Protein AF-A0A9E2TSG0-F1 (afdb_monomer_lite)

Secondary structure (DSSP, 8-state):
-HHHHHHHHHHHHHHHHHHHHGGGS-EEEB-HHHHHHHS-HHHHHHHHHHHGGGBTPEESSHHHHHHHHHHHHHHHHHHHHHTT-GGG---S-HHHHHHHHHEESHHHH-HHHHHIIIIIHHHHHHHHHHTTHHHHT-SSS---TTGGG-TTTTT-HHHHHHHHHHHHHHHHHHH-GGGGHHHHHTTHHHHTTTSTTPPP-HHHHHHHHHHHHHHHHHHHHHHHTTT-HHHHHHHHHHHHIIIIIIIIHHHHHHHTT-----TT--TTTS-STTSHHHHHHHHHSHHHHHHHHHHHHHIIIIIHHHHHHHH-TTHHHHHT-HHHHHHHHTSGGGGGGS---HHHHHHHHHHHHHHHHHHHHHHHHHHHHHHH--SEETTEETIIIIIHHHHHHT-

pLDDT: mean 91.28, std 7.6, range [47.16, 97.75]

Radius of gyration: 23.94 Å; chains: 1; bounding box: 66×45×65 Å

Sequence (395 aa):
MRIIRLSGLIIFLFSLSIFLGMFFMSQYTLTEEIFRERVKPEHQEVLKPELSKIYDQTFQLSIPFVNHINDAIERYNKEQVAQQKWNERIFDDYASILIRASANGPIISNPALFFMLTFVLVTIGSLMFILPSAKLYGPPGIKNNGVFHNALNNRGWIGILIGALLIIFYILLYFYPAYITNWIVMMDPVKQLFVPSAEASQWFLYGFIYCFAVLIMGIRKIIKYRHSRYKILQTISVTFFQLAIAFILPEILIALNQPYFDFKNIWPLDYDFFYDSQLNTLLSSGSIGIFMLIWGILLIVVGVPVMTYFFGKRWYCSWVCGCGALAETAGDPFRQLSDKSLKAWKIERWMVHGVLVFAVIMTGGVLYTYFTGSYSLFGLDTYNMLQRPYGFFIG

Foldseek 3Di:
DVVLQVQLVVLLVQLVCLLVCLQQFKKFAFAPVLLVVQPDPLCCVQLVVQVVVRHRPIGRGLVVVLCSNVVSLVVSQVVCVVVVNNVSRDPDPVLQSRRLVRIDGPCLVCLQVSLCSRQVSNLSSLCSNQVVCLVVVPDADQDLPCLCVDLCQVVHPVVVVVVVVVVVLVCCLPPNVSRVSSLQQSCQVVLCVLPVPDGGHSVLSVLVVLLSLLVSLLSNQCSNNVVDPVLNLLSVQQSCLSPPQVHVVQSNCVSVVAHRARLLDAPPLPVCCLALVNLVRLVVRPPVSVVRNVSRVCCHPPVQVVCCVPPNDCCCLRGRDSVSSCCSGVVPSNVVVDDPDPVVVVCVVVVVVVVVVLSVVLSVLNVCCNVVVDLADPNDRSVPPRVVVCVVVSD

Structure (mmCIF, N/CA/C/O backbone):
data_AF-A0A9E2TSG0-F1
#
_entry.id   AF-A0A9E2TSG0-F1
#
loop_
_atom_site.group_PDB
_atom_site.id
_atom_site.type_symbol
_atom_site.label_atom_id
_atom_site.label_alt_id
_atom_site.label_comp_id
_atom_site.label_asym_id
_atom_site.label_entity_id
_atom_site.label_seq_id
_atom_site.pdbx_PDB_ins_code
_atom_site.Cartn_x
_atom_site.Cartn_y
_atom_site.Cartn_z
_atom_site.occupancy
_atom_site.B_iso_or_equiv
_atom_site.auth_seq_id
_atom_site.auth_comp_id
_atom_site.auth_asym_id
_atom_site.auth_atom_id
_atom_site.pdbx_PDB_model_num
ATOM 1 N N . MET A 1 1 ? 32.819 8.535 -8.254 1.00 86.75 1 MET A N 1
ATOM 2 C CA . MET A 1 1 ? 31.675 7.704 -8.719 1.00 86.75 1 MET A CA 1
ATOM 3 C C . MET A 1 1 ? 31.441 6.455 -7.873 1.00 86.75 1 MET A C 1
ATOM 5 O O . MET A 1 1 ? 30.327 6.288 -7.401 1.00 86.75 1 MET A O 1
ATOM 9 N N . ARG A 1 2 ? 32.438 5.577 -7.661 1.00 88.00 2 ARG A N 1
ATOM 10 C CA . ARG A 1 2 ? 32.257 4.371 -6.821 1.00 88.00 2 ARG A CA 1
ATOM 11 C C . ARG A 1 2 ? 32.026 4.698 -5.339 1.00 88.00 2 ARG A C 1
ATOM 13 O O . ARG A 1 2 ? 31.106 4.143 -4.760 1.00 88.00 2 ARG A O 1
ATOM 20 N N . ILE A 1 3 ? 32.778 5.657 -4.789 1.00 92.06 3 ILE A N 1
ATOM 21 C CA . ILE A 1 3 ? 32.609 6.141 -3.405 1.00 92.06 3 ILE A CA 1
ATOM 22 C C . ILE A 1 3 ? 31.180 6.649 -3.177 1.00 92.06 3 ILE A C 1
ATOM 24 O O . ILE A 1 3 ? 30.507 6.154 -2.290 1.00 92.06 3 ILE A O 1
ATOM 28 N N . ILE A 1 4 ? 30.670 7.521 -4.058 1.00 93.00 4 ILE A N 1
ATOM 29 C CA . ILE A 1 4 ? 29.289 8.042 -3.988 1.00 93.00 4 ILE A CA 1
ATOM 30 C C . ILE A 1 4 ? 28.255 6.906 -3.924 1.00 93.00 4 ILE A C 1
ATOM 32 O O . ILE A 1 4 ? 27.325 6.974 -3.127 1.00 93.00 4 ILE A O 1
ATOM 36 N N . ARG A 1 5 ? 28.431 5.836 -4.716 1.00 93.62 5 ARG A N 1
ATOM 37 C CA . ARG A 1 5 ? 27.525 4.677 -4.665 1.00 93.62 5 ARG A CA 1
ATOM 38 C C . ARG A 1 5 ? 27.609 3.929 -3.342 1.00 93.62 5 ARG A C 1
ATOM 40 O O . ARG A 1 5 ? 26.573 3.538 -2.824 1.00 93.62 5 ARG A O 1
ATOM 47 N N . LEU A 1 6 ? 28.813 3.713 -2.816 1.00 93.94 6 LEU A N 1
ATOM 48 C CA . LEU A 1 6 ? 29.000 3.038 -1.530 1.00 93.94 6 LEU A CA 1
ATOM 49 C C . LEU A 1 6 ? 28.411 3.866 -0.382 1.00 93.94 6 LEU A C 1
ATOM 51 O O . LEU A 1 6 ? 27.649 3.327 0.409 1.00 93.94 6 LEU A O 1
ATOM 55 N N . SER A 1 7 ? 28.665 5.177 -0.349 1.00 96.06 7 SER A N 1
ATOM 56 C CA . SER A 1 7 ? 28.047 6.094 0.615 1.00 96.06 7 SER A CA 1
ATOM 57 C C . SER A 1 7 ? 26.520 6.082 0.509 1.00 96.06 7 SER A C 1
ATOM 59 O O . SER A 1 7 ? 25.839 5.980 1.522 1.00 96.06 7 SER A O 1
ATOM 61 N N . GLY A 1 8 ? 25.975 6.106 -0.713 1.00 96.44 8 GLY A N 1
ATOM 62 C CA . GLY A 1 8 ? 24.532 6.001 -0.941 1.00 96.44 8 GLY A CA 1
ATOM 63 C C . GLY A 1 8 ? 23.934 4.690 -0.426 1.00 96.44 8 GLY A C 1
ATOM 64 O O . GLY A 1 8 ? 22.871 4.701 0.188 1.00 96.44 8 GLY A O 1
ATOM 65 N N . LEU A 1 9 ? 24.640 3.567 -0.607 1.00 95.12 9 LEU A N 1
ATOM 66 C CA . LEU A 1 9 ? 24.224 2.271 -0.068 1.00 95.12 9 LEU A CA 1
ATOM 67 C C . LEU A 1 9 ? 24.232 2.257 1.468 1.00 95.12 9 LEU A C 1
ATOM 69 O O . LEU A 1 9 ? 23.303 1.724 2.062 1.00 95.12 9 LEU A O 1
ATOM 73 N N . ILE A 1 10 ? 25.241 2.857 2.106 1.00 97.19 10 ILE A N 1
ATOM 74 C CA . ILE A 1 10 ? 25.305 2.966 3.573 1.00 97.19 10 ILE A CA 1
ATOM 75 C C . ILE A 1 10 ? 24.117 3.778 4.100 1.00 97.19 10 ILE A C 1
ATOM 77 O O . ILE A 1 10 ? 23.444 3.330 5.022 1.00 97.19 10 ILE A O 1
ATOM 81 N N . ILE A 1 11 ? 23.811 4.923 3.476 1.00 97.56 11 ILE A N 1
ATOM 82 C CA . ILE A 1 11 ? 22.651 5.754 3.843 1.00 97.56 11 ILE A CA 1
ATOM 83 C C . ILE A 1 11 ? 21.346 4.968 3.670 1.00 97.56 11 ILE A C 1
ATOM 85 O O . ILE A 1 11 ? 20.510 4.957 4.567 1.00 97.56 11 ILE A O 1
ATOM 89 N N . PHE A 1 12 ? 21.188 4.258 2.548 1.00 96.69 12 PHE A N 1
ATOM 90 C CA . PHE A 1 12 ? 20.020 3.411 2.304 1.00 96.69 12 PHE A CA 1
ATOM 91 C C . PHE A 1 12 ? 19.841 2.344 3.397 1.00 96.69 12 PHE A C 1
ATOM 93 O O . PHE A 1 12 ? 18.746 2.186 3.932 1.00 96.69 12 PHE A O 1
ATOM 100 N N . LEU A 1 13 ? 20.912 1.621 3.746 1.00 96.31 13 LEU A N 1
ATOM 101 C CA . LEU A 1 13 ? 20.876 0.565 4.764 1.00 96.31 13 LEU A CA 1
ATOM 102 C C . LEU A 1 13 ? 20.639 1.115 6.174 1.00 96.31 13 LEU A C 1
ATOM 104 O O . LEU A 1 13 ? 19.966 0.466 6.974 1.00 96.31 13 LEU A O 1
ATOM 108 N N . PHE A 1 14 ? 21.157 2.307 6.472 1.00 97.38 14 PHE A N 1
ATOM 109 C CA . PHE A 1 14 ? 20.887 3.004 7.724 1.00 97.38 14 PHE A CA 1
ATOM 110 C C . PHE A 1 14 ? 19.397 3.334 7.857 1.00 97.38 14 PHE A C 1
ATOM 112 O O . PHE A 1 14 ? 18.766 2.949 8.838 1.00 97.38 14 PHE A O 1
ATOM 119 N N . SER A 1 15 ? 18.801 3.955 6.840 1.00 97.12 15 SER A N 1
ATOM 120 C CA . SER A 1 15 ? 17.377 4.290 6.862 1.00 97.12 15 SER A CA 1
ATOM 121 C C . SER A 1 15 ? 16.464 3.063 6.850 1.00 97.12 15 SER A C 1
ATOM 123 O O . SER A 1 15 ? 15.436 3.069 7.521 1.00 97.12 15 SER A O 1
ATOM 125 N N . LEU A 1 16 ? 16.844 1.987 6.148 1.00 95.62 16 LEU A N 1
ATOM 126 C CA . LEU A 1 16 ? 16.124 0.712 6.212 1.00 95.62 16 LEU A CA 1
ATOM 127 C C . LEU A 1 16 ? 16.186 0.106 7.622 1.00 95.62 16 LEU A C 1
ATOM 129 O O . LEU A 1 16 ? 15.180 -0.398 8.113 1.00 95.62 16 LEU A O 1
ATOM 133 N N . SER A 1 17 ? 17.341 0.189 8.289 1.00 96.62 17 SER A N 1
ATOM 134 C CA . SER A 1 17 ? 17.489 -0.252 9.681 1.00 96.62 17 SER A CA 1
ATOM 135 C C . SER A 1 17 ? 16.615 0.564 10.634 1.00 96.62 17 SER A C 1
ATOM 137 O O . SER A 1 17 ? 15.994 -0.020 11.515 1.00 96.62 17 SER A O 1
ATOM 139 N N . ILE A 1 18 ? 16.508 1.886 10.436 1.00 96.62 18 ILE A N 1
ATOM 140 C CA . ILE A 1 18 ? 15.568 2.724 11.198 1.00 96.62 18 ILE A CA 1
ATOM 141 C C . ILE A 1 18 ? 14.140 2.253 10.947 1.00 96.62 18 ILE A C 1
ATOM 143 O O . ILE A 1 18 ? 13.442 1.955 11.908 1.00 96.62 18 ILE A O 1
ATOM 147 N N . PHE A 1 19 ? 13.728 2.129 9.681 1.00 95.94 19 PHE A N 1
ATOM 148 C CA . PHE A 1 19 ? 12.378 1.700 9.316 1.00 95.94 19 PHE A CA 1
ATOM 149 C C . PHE A 1 19 ? 12.003 0.371 9.985 1.00 95.94 19 PHE A C 1
ATOM 151 O O . PHE A 1 19 ? 10.973 0.287 10.643 1.00 95.94 19 PHE A O 1
ATOM 158 N N . LEU A 1 20 ? 12.861 -0.650 9.906 1.00 95.06 20 LEU A N 1
ATOM 159 C CA . LEU A 1 20 ? 12.616 -1.936 10.570 1.00 95.06 20 LEU A CA 1
ATOM 160 C C . LEU A 1 20 ? 12.669 -1.828 12.103 1.00 95.06 20 LEU A C 1
ATOM 162 O O . LEU A 1 20 ? 11.886 -2.475 12.796 1.00 95.06 20 LEU A O 1
ATOM 166 N N . GLY A 1 21 ? 13.554 -0.984 12.637 1.00 95.12 21 GLY A N 1
ATOM 167 C CA . GLY A 1 21 ? 13.700 -0.734 14.070 1.00 95.12 21 GLY A CA 1
ATOM 168 C C . GLY A 1 21 ? 12.505 -0.020 14.704 1.00 95.12 21 GLY A C 1
ATOM 169 O O . GLY A 1 21 ? 12.273 -0.197 15.898 1.00 95.12 21 GLY A O 1
ATOM 170 N N . MET A 1 22 ? 11.702 0.717 13.924 1.00 94.81 22 MET A N 1
ATOM 171 C CA . MET A 1 22 ? 10.504 1.415 14.417 1.00 94.81 22 MET A CA 1
ATOM 172 C C . MET A 1 22 ? 9.495 0.484 15.086 1.00 94.81 22 MET A C 1
ATOM 174 O O . MET A 1 22 ? 8.721 0.936 15.925 1.00 94.81 22 MET A O 1
ATOM 178 N N . PHE A 1 23 ? 9.524 -0.813 14.780 1.00 90.56 23 PHE A N 1
ATOM 179 C CA . PHE A 1 23 ? 8.708 -1.812 15.464 1.00 90.56 23 PHE A CA 1
ATOM 180 C C . PHE A 1 23 ? 8.911 -1.815 16.996 1.00 90.56 23 PHE A C 1
ATOM 182 O O . PHE A 1 23 ? 7.977 -2.095 17.740 1.00 90.56 23 PHE A O 1
ATOM 189 N N . PHE A 1 24 ? 10.105 -1.441 17.468 1.00 93.81 24 PHE A N 1
ATOM 190 C CA . PHE A 1 24 ? 10.528 -1.530 18.873 1.00 93.81 24 PHE A CA 1
ATOM 191 C C . PHE A 1 24 ? 10.630 -0.169 19.585 1.00 93.81 24 PHE A C 1
ATOM 193 O O . PHE A 1 24 ? 11.145 -0.095 20.696 1.00 93.81 24 PHE A O 1
ATOM 200 N N . MET A 1 25 ? 10.219 0.926 18.939 1.00 94.62 25 MET A N 1
ATOM 201 C CA . MET A 1 25 ? 10.524 2.293 19.394 1.00 94.62 25 MET A CA 1
ATOM 202 C C . MET A 1 25 ? 9.380 2.998 20.134 1.00 94.62 25 MET A C 1
ATOM 204 O O . MET A 1 25 ? 9.552 4.153 20.511 1.00 94.62 25 MET A O 1
ATOM 208 N N . SER A 1 26 ? 8.239 2.340 20.347 1.00 95.44 26 SER A N 1
ATOM 209 C CA . SER A 1 26 ? 7.095 2.916 21.068 1.00 95.44 26 SER A CA 1
ATOM 210 C C . SER A 1 26 ? 6.659 2.004 22.207 1.00 95.44 26 SER A C 1
ATOM 212 O O . SER A 1 26 ? 6.807 0.786 22.131 1.00 95.44 26 SER A O 1
ATOM 214 N N . GLN A 1 27 ? 6.093 2.615 23.238 1.00 96.75 27 GLN A N 1
ATOM 215 C CA . GLN A 1 27 ? 5.430 1.975 24.363 1.00 96.75 27 GLN A CA 1
ATOM 216 C C . GLN A 1 27 ? 3.923 2.208 24.264 1.00 96.75 27 GLN A C 1
ATOM 218 O O . GLN A 1 27 ? 3.487 3.181 23.654 1.00 96.75 27 GLN A O 1
ATOM 223 N N . TYR A 1 28 ? 3.130 1.328 24.864 1.00 97.25 28 TYR A N 1
ATOM 224 C CA . TYR A 1 28 ? 1.675 1.371 24.754 1.00 97.25 28 TYR A CA 1
ATOM 225 C C . TYR A 1 28 ? 1.039 1.275 26.133 1.00 97.25 28 TYR A C 1
ATOM 227 O O . TYR A 1 28 ? 1.308 0.319 26.861 1.00 97.25 28 TYR A O 1
ATOM 235 N N . THR A 1 29 ? 0.194 2.248 26.468 1.00 97.56 29 THR A N 1
ATOM 236 C CA . THR A 1 29 ? -0.513 2.303 27.753 1.00 97.56 29 THR A CA 1
ATOM 237 C C . THR A 1 29 ? -1.975 2.651 27.501 1.00 97.56 29 THR A C 1
ATOM 239 O O . THR A 1 29 ? -2.288 3.719 26.973 1.00 97.56 29 THR A O 1
ATOM 242 N N . LEU A 1 30 ? -2.877 1.733 27.850 1.00 97.62 30 LEU A N 1
ATOM 243 C CA . LEU A 1 30 ? -4.319 1.956 27.752 1.00 97.62 30 LEU A CA 1
ATOM 244 C C . LEU A 1 30 ? -4.814 2.590 29.048 1.00 97.62 30 LEU A C 1
ATOM 246 O O . LEU A 1 30 ? -4.644 2.003 30.109 1.00 97.62 30 LEU A O 1
ATOM 250 N N . THR A 1 31 ? -5.434 3.763 28.966 1.00 97.31 31 THR A N 1
ATOM 251 C CA . THR A 1 31 ? -6.080 4.411 30.115 1.00 97.31 31 THR A CA 1
ATOM 252 C C . THR A 1 31 ? -7.595 4.244 30.028 1.00 97.31 31 THR A C 1
ATOM 254 O O . THR A 1 31 ? -8.150 4.020 28.945 1.00 97.31 31 THR A O 1
ATOM 257 N N . GLU A 1 32 ? -8.293 4.385 31.158 1.00 96.62 32 GLU A N 1
ATOM 258 C CA . GLU A 1 32 ? -9.761 4.354 31.158 1.00 96.62 32 GLU A CA 1
ATOM 259 C C . GLU A 1 32 ? -10.358 5.480 30.293 1.00 96.62 32 GLU A C 1
ATOM 261 O O . GLU A 1 32 ? -11.389 5.281 29.651 1.00 96.62 32 GLU A O 1
ATOM 266 N N . GLU A 1 33 ? -9.700 6.639 30.234 1.00 96.69 33 GLU A N 1
ATOM 267 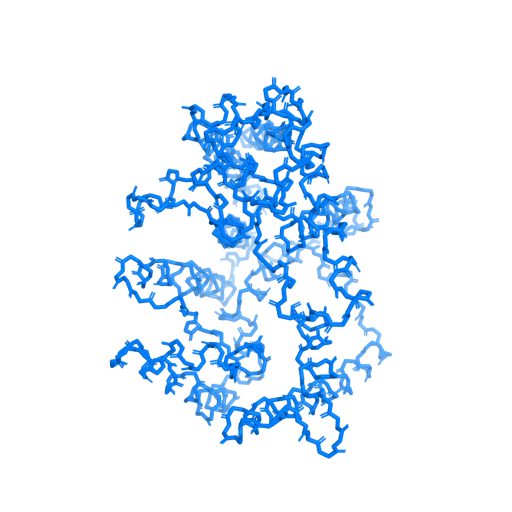C CA . GLU A 1 33 ? -10.112 7.770 29.398 1.00 96.69 33 GLU A CA 1
ATOM 268 C C . GLU A 1 33 ? -10.050 7.424 27.906 1.00 96.69 33 GLU A C 1
ATOM 270 O O . GLU A 1 33 ? -11.056 7.566 27.211 1.00 96.69 33 GLU A O 1
ATOM 275 N N . ILE A 1 34 ? -8.919 6.876 27.435 1.00 96.50 34 ILE A N 1
ATOM 276 C CA . ILE A 1 34 ? -8.757 6.445 26.037 1.00 96.50 34 ILE A CA 1
ATOM 277 C C . ILE A 1 34 ? -9.819 5.403 25.680 1.00 96.50 34 ILE A C 1
ATOM 279 O O . ILE A 1 34 ? -10.451 5.493 24.628 1.00 96.50 34 ILE A O 1
ATOM 283 N N . PHE A 1 35 ? -10.049 4.425 26.559 1.00 97.06 35 PHE A N 1
ATOM 284 C CA . PHE A 1 35 ? -11.075 3.410 26.333 1.00 97.06 35 PHE A CA 1
ATOM 285 C C . PHE A 1 35 ? -12.472 4.031 26.192 1.00 97.06 35 PHE A C 1
ATOM 287 O O . PHE A 1 35 ? -13.191 3.710 25.246 1.00 97.06 35 PHE A O 1
ATOM 294 N N . ARG A 1 36 ? -12.853 4.943 27.094 1.00 95.88 36 ARG A N 1
ATOM 295 C CA . ARG A 1 36 ? -14.171 5.597 27.070 1.00 95.88 36 ARG A CA 1
ATOM 296 C C . ARG A 1 36 ? -14.364 6.525 25.871 1.00 95.88 36 ARG A C 1
ATOM 298 O O . ARG A 1 36 ? -15.484 6.637 25.386 1.00 95.88 36 ARG A O 1
ATOM 305 N N . GLU A 1 37 ? -13.310 7.194 25.411 1.00 96.06 37 GLU A N 1
ATOM 306 C CA . GLU A 1 37 ? -13.374 8.093 24.254 1.00 96.06 37 GLU A CA 1
ATOM 307 C C . GLU A 1 37 ? -13.466 7.310 22.934 1.00 96.06 37 GLU A C 1
ATOM 309 O O . GLU A 1 37 ? -14.174 7.712 22.011 1.00 96.06 37 GLU A O 1
ATOM 314 N N . ARG A 1 38 ? -12.739 6.190 22.829 1.00 95.62 38 ARG A N 1
ATOM 315 C CA . ARG A 1 38 ? -12.511 5.501 21.549 1.00 95.62 38 ARG A CA 1
ATOM 316 C C . ARG A 1 38 ? -13.379 4.270 21.317 1.00 95.62 38 ARG A C 1
ATOM 318 O O . ARG A 1 38 ? -13.560 3.874 20.166 1.00 95.62 38 ARG A O 1
ATOM 325 N N . VAL A 1 39 ? -13.915 3.656 22.369 1.00 96.12 39 VAL A N 1
ATOM 326 C CA . VAL A 1 39 ? -14.823 2.505 22.255 1.00 96.12 39 VAL A CA 1
ATOM 327 C C . VAL A 1 39 ? -16.267 2.989 22.254 1.00 96.12 39 VAL A C 1
ATOM 329 O O . VAL A 1 39 ? -16.633 3.865 23.034 1.00 96.12 39 VAL A O 1
ATOM 332 N N . LYS A 1 40 ? -17.110 2.418 21.385 1.00 95.06 40 LYS A N 1
ATOM 333 C CA . LYS A 1 40 ? -18.525 2.808 21.300 1.00 95.06 40 LYS A CA 1
ATOM 334 C C . LYS A 1 40 ? -19.251 2.483 22.609 1.00 95.06 40 LYS A C 1
ATOM 336 O O . LYS A 1 40 ? -18.962 1.427 23.177 1.00 95.06 40 LYS A O 1
ATOM 341 N N . PRO A 1 41 ? -20.203 3.317 23.065 1.00 93.44 41 PRO A N 1
ATOM 342 C CA . PRO A 1 41 ? -20.910 3.103 24.327 1.00 93.44 41 PRO A CA 1
ATOM 343 C C . PRO A 1 41 ? -21.497 1.693 24.475 1.00 93.44 41 PRO A C 1
ATOM 345 O O . PRO A 1 41 ? -21.319 1.078 25.523 1.00 93.44 41 PRO A O 1
ATOM 348 N N . GLU A 1 42 ? -22.095 1.137 23.415 1.00 91.06 42 GLU A N 1
ATOM 349 C CA . GLU A 1 42 ? -22.663 -0.217 23.428 1.00 91.06 42 GLU A CA 1
ATOM 350 C C . GLU A 1 42 ? -21.629 -1.333 23.667 1.00 91.06 42 GLU A C 1
ATOM 352 O O . GLU A 1 42 ? -21.965 -2.391 24.192 1.00 91.06 42 GLU A O 1
ATOM 357 N N . HIS A 1 43 ? -20.361 -1.104 23.319 1.00 94.19 43 HIS A N 1
ATOM 358 C CA . HIS A 1 43 ? -19.282 -2.079 23.485 1.00 94.19 43 HIS A CA 1
ATOM 359 C C . HIS A 1 43 ? -18.460 -1.842 24.760 1.00 94.19 43 HIS A C 1
ATOM 361 O O . HIS A 1 43 ? -17.696 -2.716 25.178 1.00 94.19 43 HIS A O 1
ATOM 367 N N . GLN A 1 44 ? -18.614 -0.681 25.407 1.00 93.88 44 GLN A N 1
ATOM 368 C CA . GLN A 1 44 ? -17.872 -0.358 26.623 1.00 93.88 44 GLN A CA 1
ATOM 369 C C . GLN A 1 44 ? -18.235 -1.301 27.771 1.00 93.88 44 GLN A C 1
ATOM 371 O O . GLN A 1 44 ? -17.337 -1.804 28.442 1.00 93.88 44 GLN A O 1
ATOM 376 N N . GLU A 1 45 ? -19.523 -1.578 27.984 1.00 91.31 45 GLU A N 1
ATOM 377 C CA . GLU A 1 45 ? -19.975 -2.436 29.088 1.00 91.31 45 GLU A CA 1
ATOM 378 C C . GLU A 1 45 ? -19.442 -3.868 28.970 1.00 91.31 45 GLU A C 1
ATOM 380 O O . GLU A 1 45 ? -19.024 -4.457 29.967 1.00 91.31 45 GLU A O 1
ATOM 385 N N . VAL A 1 46 ? -19.391 -4.401 27.747 1.00 92.62 46 VAL A N 1
ATOM 386 C CA . VAL A 1 46 ? -18.977 -5.787 27.487 1.00 92.62 46 VAL A CA 1
ATOM 387 C C . VAL A 1 46 ? -17.459 -5.962 27.448 1.00 92.62 46 VAL A C 1
ATOM 389 O O . VAL A 1 46 ? -16.954 -6.991 27.890 1.00 92.62 46 VAL A O 1
ATOM 392 N N . LEU A 1 47 ? -16.705 -4.964 26.972 1.00 94.81 47 LEU A N 1
ATOM 393 C CA . LEU A 1 47 ? -15.242 -5.052 26.879 1.00 94.81 47 LEU A CA 1
ATOM 394 C C . LEU A 1 47 ? -14.524 -4.600 28.157 1.00 94.81 47 LEU A C 1
ATOM 396 O O . LEU A 1 47 ? -13.410 -5.060 28.427 1.00 94.81 47 LEU A O 1
ATOM 400 N N . LYS A 1 48 ? -15.141 -3.725 28.965 1.00 94.69 48 LYS A N 1
ATOM 401 C CA . LYS A 1 48 ? -14.522 -3.167 30.177 1.00 94.69 48 LYS A CA 1
ATOM 402 C C . LYS A 1 48 ? -14.006 -4.232 31.155 1.00 94.69 48 LYS A C 1
ATOM 404 O O . LYS A 1 48 ? -12.874 -4.055 31.593 1.00 94.69 48 LYS A O 1
ATOM 409 N N . PRO A 1 49 ? -14.731 -5.324 31.484 1.00 93.88 49 PRO A N 1
ATOM 410 C CA . PRO A 1 49 ? -14.254 -6.322 32.448 1.00 93.88 49 PRO A CA 1
ATOM 411 C C . PRO A 1 49 ? -12.922 -6.974 32.062 1.00 93.88 49 PRO A C 1
ATOM 413 O O . PRO A 1 49 ? -12.149 -7.378 32.930 1.00 93.88 49 PRO A O 1
ATOM 416 N N . GLU A 1 50 ? -12.650 -7.088 30.762 1.00 93.44 50 GLU A N 1
ATOM 417 C CA . GLU A 1 50 ? -11.410 -7.667 30.254 1.00 93.44 50 GLU A CA 1
ATOM 418 C C . GLU A 1 50 ? -10.322 -6.618 30.051 1.00 93.44 50 GLU A C 1
ATOM 420 O O . GLU A 1 50 ? -9.187 -6.832 30.479 1.00 93.44 50 GLU A O 1
ATOM 425 N N . LEU A 1 51 ? -10.655 -5.472 29.455 1.00 95.06 51 LEU A N 1
ATOM 426 C CA . LEU A 1 51 ? -9.667 -4.439 29.145 1.00 95.06 51 LEU A CA 1
ATOM 427 C C . LEU A 1 51 ? -9.237 -3.631 30.370 1.00 95.06 51 LEU A C 1
ATOM 429 O O . LEU A 1 51 ? -8.095 -3.183 30.420 1.00 95.06 51 LEU A O 1
ATOM 433 N N . SER A 1 52 ? -10.070 -3.525 31.409 1.00 94.75 52 SER A N 1
ATOM 434 C CA . SER A 1 52 ? -9.670 -2.846 32.645 1.00 94.75 52 SER A CA 1
ATOM 435 C C . SER A 1 52 ? -8.508 -3.532 33.360 1.00 94.75 52 SER A C 1
ATOM 437 O O . SER A 1 52 ? -7.807 -2.894 34.139 1.00 94.75 52 SER A O 1
ATOM 439 N N . LYS A 1 53 ? -8.275 -4.825 33.095 1.00 95.06 53 LYS A N 1
ATOM 440 C CA . LYS A 1 53 ? -7.155 -5.589 33.671 1.00 95.06 53 LYS A CA 1
ATOM 441 C C . LYS A 1 53 ? -5.794 -5.097 33.187 1.00 95.06 53 LYS A C 1
ATOM 443 O O . LYS A 1 53 ? -4.803 -5.356 33.861 1.00 95.06 53 LYS A O 1
ATOM 448 N N . ILE A 1 54 ? -5.753 -4.432 32.032 1.00 95.75 54 ILE A N 1
ATOM 449 C CA . ILE A 1 54 ? -4.529 -3.901 31.425 1.00 95.75 54 ILE A CA 1
ATOM 450 C C . ILE A 1 54 ? -4.450 -2.371 31.499 1.00 95.75 54 ILE A C 1
ATOM 452 O O . ILE A 1 54 ? -3.535 -1.788 30.918 1.00 95.75 54 ILE A O 1
ATOM 456 N N . TYR A 1 55 ? -5.388 -1.711 32.191 1.00 96.50 55 TYR A N 1
ATOM 457 C CA . TYR A 1 55 ? -5.329 -0.261 32.353 1.00 96.50 55 TYR A CA 1
ATOM 458 C C . TYR A 1 55 ? -4.067 0.158 33.092 1.00 96.50 55 TYR A C 1
ATOM 460 O O . TYR A 1 55 ? -3.633 -0.501 34.039 1.00 96.50 55 TYR A O 1
ATOM 468 N N . ASP A 1 56 ? -3.467 1.237 32.597 1.00 95.56 56 ASP A N 1
ATOM 469 C CA . ASP A 1 56 ? -2.247 1.854 33.113 1.00 95.56 56 ASP A CA 1
ATOM 470 C C . ASP A 1 56 ? -1.024 0.914 33.139 1.00 95.56 56 ASP A C 1
ATOM 472 O O . ASP A 1 56 ? 0.030 1.254 33.680 1.00 95.56 56 ASP A O 1
ATOM 476 N N . GLN A 1 57 ? -1.118 -0.257 32.495 1.00 96.00 57 GLN A N 1
ATOM 477 C CA . GLN A 1 57 ? 0.016 -1.140 32.252 1.00 96.00 57 GLN A CA 1
ATOM 478 C C . GLN A 1 57 ? 0.740 -0.715 30.976 1.00 96.00 57 GLN A C 1
ATOM 480 O O . GLN A 1 57 ? 0.134 -0.553 29.916 1.00 96.00 57 GLN A O 1
ATOM 485 N N . THR A 1 58 ? 2.061 -0.566 31.073 1.00 96.12 58 THR A N 1
ATOM 486 C CA . THR A 1 58 ? 2.902 -0.166 29.941 1.00 96.12 58 THR A CA 1
ATOM 487 C C . THR A 1 58 ? 3.495 -1.381 29.241 1.00 96.12 58 THR A C 1
ATOM 489 O O . THR A 1 58 ? 4.304 -2.119 29.807 1.00 96.12 58 THR A O 1
ATOM 492 N N . PHE A 1 59 ? 3.162 -1.541 27.965 1.00 96.50 59 PHE A N 1
ATOM 493 C CA . PHE A 1 59 ? 3.711 -2.569 27.089 1.00 96.50 59 PHE A CA 1
ATOM 494 C C . PHE A 1 59 ? 4.839 -1.995 26.229 1.00 96.50 59 PHE A C 1
ATOM 496 O O . PHE A 1 59 ? 4.698 -0.933 25.633 1.00 96.50 59 PHE A O 1
ATOM 503 N N . GLN A 1 60 ? 5.959 -2.715 26.126 1.00 94.81 60 GLN A N 1
ATOM 504 C CA . GLN A 1 60 ? 7.120 -2.297 25.318 1.00 94.81 60 GLN A CA 1
ATOM 505 C C . GLN A 1 60 ? 6.992 -2.657 23.828 1.00 94.81 60 GLN A C 1
ATOM 507 O O . GLN A 1 60 ? 7.801 -2.224 23.016 1.00 94.81 60 GLN A O 1
ATOM 512 N N . LEU A 1 61 ? 6.020 -3.501 23.469 1.00 94.25 61 LEU A N 1
ATOM 513 C CA . LEU A 1 61 ? 5.808 -4.007 22.112 1.00 94.25 61 LEU A CA 1
ATOM 514 C C . LEU A 1 61 ? 4.320 -3.967 21.770 1.00 94.25 61 LEU A C 1
ATOM 516 O O . LEU A 1 61 ? 3.479 -4.165 22.646 1.00 94.25 61 LEU A O 1
ATOM 520 N N . SER A 1 62 ? 4.011 -3.794 20.483 1.00 94.25 62 SER A N 1
ATOM 521 C CA . SER A 1 62 ? 2.632 -3.800 19.980 1.00 94.25 62 SER A CA 1
ATOM 522 C C . SER A 1 62 ? 1.963 -5.164 20.153 1.00 94.25 62 SER A C 1
ATOM 524 O O . SER A 1 62 ? 0.782 -5.228 20.467 1.00 94.25 62 SER A O 1
ATOM 526 N N . ILE A 1 63 ? 2.720 -6.257 20.002 1.00 95.31 63 ILE A N 1
ATOM 527 C CA . ILE A 1 63 ? 2.193 -7.630 20.024 1.00 95.31 63 ILE A CA 1
ATOM 528 C C . ILE A 1 63 ? 1.377 -7.949 21.289 1.00 95.31 63 ILE A C 1
ATOM 530 O O . ILE A 1 63 ? 0.200 -8.271 21.144 1.00 95.31 63 ILE A O 1
ATOM 534 N N . PRO A 1 64 ? 1.939 -7.886 22.514 1.00 95.88 64 PRO A N 1
ATOM 535 C CA . PRO A 1 64 ? 1.182 -8.234 23.715 1.00 95.88 64 PRO A CA 1
ATOM 536 C C . PRO A 1 64 ? -0.014 -7.301 23.932 1.00 95.88 64 PRO A C 1
ATOM 538 O O . PRO A 1 64 ? -1.091 -7.773 24.279 1.00 95.88 64 PRO A O 1
ATOM 541 N N . PHE A 1 65 ? 0.147 -6.004 23.655 1.00 96.75 65 PHE A N 1
ATOM 542 C CA . PHE A 1 65 ? -0.923 -5.016 23.782 1.00 96.75 65 PHE A CA 1
ATOM 543 C C . PHE A 1 65 ? -2.112 -5.334 22.860 1.00 96.75 65 PHE A C 1
ATOM 545 O O . PHE A 1 65 ? -3.250 -5.438 23.312 1.00 96.75 65 PHE A O 1
ATOM 552 N N . VAL A 1 66 ? -1.843 -5.545 21.568 1.00 96.88 66 VAL A N 1
ATOM 553 C CA . VAL A 1 66 ? -2.872 -5.854 20.564 1.00 96.88 66 VAL A CA 1
ATOM 554 C C . VAL A 1 66 ? -3.519 -7.205 20.836 1.00 96.88 66 VAL A C 1
ATOM 556 O O . VAL A 1 66 ? -4.735 -7.328 20.705 1.00 96.88 66 VAL A O 1
ATOM 559 N N . ASN A 1 67 ? -2.739 -8.205 21.254 1.00 96.75 67 ASN A N 1
ATOM 560 C CA . ASN A 1 67 ? -3.275 -9.521 21.592 1.00 96.75 67 ASN A CA 1
ATOM 561 C C . ASN A 1 67 ? -4.278 -9.433 22.745 1.00 96.75 67 ASN A C 1
ATOM 563 O O . ASN A 1 67 ? -5.355 -9.997 22.623 1.00 96.75 67 ASN A O 1
ATOM 567 N N . HIS A 1 68 ? -4.005 -8.660 23.804 1.00 96.56 68 HIS A N 1
ATOM 568 C CA . HIS A 1 68 ? -4.978 -8.479 24.888 1.00 96.56 68 HIS A CA 1
ATOM 569 C C . HIS A 1 68 ? -6.315 -7.898 24.404 1.00 96.56 68 HIS A C 1
ATOM 571 O O . HIS A 1 68 ? -7.373 -8.332 24.867 1.00 96.56 68 HIS A O 1
ATOM 577 N N . ILE A 1 69 ? -6.278 -6.951 23.462 1.00 96.69 69 ILE A N 1
ATOM 578 C CA . ILE A 1 69 ? -7.488 -6.359 22.879 1.00 96.69 69 ILE A CA 1
ATOM 579 C C . ILE A 1 69 ? -8.227 -7.375 22.009 1.00 96.69 69 ILE A C 1
ATOM 581 O O . ILE A 1 69 ? -9.426 -7.591 22.195 1.00 96.69 69 ILE A O 1
ATOM 585 N N . ASN A 1 70 ? -7.514 -8.032 21.095 1.00 96.19 70 ASN A N 1
ATOM 586 C CA . ASN A 1 70 ? -8.092 -9.042 20.214 1.00 96.19 70 ASN A CA 1
ATOM 587 C C . ASN A 1 70 ? -8.677 -10.212 21.006 1.00 96.19 70 ASN A C 1
ATOM 589 O O . ASN A 1 70 ? -9.790 -10.633 20.716 1.00 96.19 70 ASN A O 1
ATOM 593 N N . ASP A 1 71 ? -7.995 -10.677 22.050 1.00 95.94 71 ASP A N 1
ATOM 594 C CA . ASP A 1 71 ? -8.464 -11.760 22.910 1.00 95.94 71 ASP A CA 1
ATOM 595 C C . ASP A 1 71 ? -9.727 -11.362 23.683 1.00 95.94 71 ASP A C 1
ATOM 597 O O . ASP A 1 71 ? -10.592 -12.205 23.923 1.00 95.94 71 ASP A O 1
ATOM 601 N N . ALA A 1 72 ? -9.857 -10.100 24.109 1.00 95.44 72 ALA A N 1
ATOM 602 C CA . ALA A 1 72 ? -11.080 -9.607 24.745 1.00 95.44 72 ALA A CA 1
ATOM 603 C C . ALA A 1 72 ? -12.265 -9.625 23.762 1.00 95.44 72 ALA A C 1
ATOM 605 O O . ALA A 1 72 ? -13.331 -10.149 24.085 1.00 95.44 72 ALA A O 1
ATOM 606 N N . ILE A 1 73 ? -12.052 -9.128 22.540 1.00 95.31 73 ILE A N 1
ATOM 607 C CA . ILE A 1 73 ? -13.069 -9.102 21.479 1.00 95.31 73 ILE A CA 1
ATOM 608 C C . ILE A 1 73 ? -13.433 -10.520 21.031 1.00 95.31 73 ILE A C 1
ATOM 610 O O . ILE A 1 73 ? -14.607 -10.840 20.861 1.00 95.31 73 ILE A O 1
ATOM 614 N N . GLU A 1 74 ? -12.443 -11.391 20.841 1.00 93.81 74 GLU A N 1
ATOM 615 C CA . GLU A 1 74 ? -12.654 -12.757 20.374 1.00 93.81 74 GLU A CA 1
ATOM 616 C C . GLU A 1 74 ? -13.400 -13.591 21.414 1.00 93.81 74 GLU A C 1
ATOM 618 O O . GLU A 1 74 ? -14.289 -14.356 21.043 1.00 93.81 74 GLU A O 1
ATOM 623 N N . ARG A 1 75 ? -13.093 -13.425 22.707 1.00 93.81 75 ARG A N 1
ATOM 624 C CA . ARG A 1 75 ? -13.835 -14.090 23.786 1.00 93.81 75 ARG A CA 1
ATOM 625 C C . ARG A 1 75 ? -15.304 -13.690 23.780 1.00 93.81 75 ARG A C 1
ATOM 627 O O . ARG A 1 75 ? -16.156 -14.571 23.696 1.00 93.81 75 ARG A O 1
ATOM 634 N N . TYR A 1 76 ? -15.588 -12.390 23.747 1.00 93.19 76 TYR A N 1
ATOM 635 C CA . TYR A 1 76 ? -16.960 -11.897 23.651 1.00 93.19 76 TYR A CA 1
ATOM 636 C C . TYR A 1 76 ? -17.668 -12.415 22.386 1.00 93.19 76 TYR A C 1
ATOM 638 O O . TYR A 1 76 ? -18.750 -12.994 22.455 1.00 93.19 76 TYR A O 1
ATOM 646 N N . ASN A 1 77 ? -17.027 -12.306 21.221 1.00 93.00 77 ASN A N 1
ATOM 647 C CA . ASN A 1 77 ? -17.600 -12.767 19.958 1.00 93.00 77 ASN A CA 1
ATOM 648 C C . ASN A 1 77 ? -17.859 -14.281 19.941 1.00 93.00 77 ASN A C 1
ATOM 650 O O . ASN A 1 77 ? -18.869 -14.719 19.390 1.00 93.00 77 ASN A O 1
ATOM 654 N N . LYS A 1 78 ? -16.981 -15.093 20.543 1.00 91.88 78 LYS A N 1
ATOM 655 C CA . LYS A 1 78 ? -17.180 -16.544 20.683 1.00 91.88 78 LYS A CA 1
ATOM 656 C C . LYS A 1 78 ? -18.413 -16.865 21.524 1.00 91.88 78 LYS A C 1
ATOM 658 O O . LYS A 1 78 ? -19.171 -17.757 21.148 1.00 91.88 78 LYS A O 1
ATOM 663 N N . GLU A 1 79 ? -18.641 -16.130 22.610 1.00 91.19 79 GLU A N 1
ATOM 664 C CA . GLU A 1 79 ? -19.840 -16.279 23.442 1.00 91.19 79 GLU A CA 1
ATOM 665 C C . GLU A 1 79 ? -21.115 -15.925 22.666 1.00 91.19 79 GLU A C 1
ATOM 667 O O . GLU A 1 79 ? -22.080 -16.691 22.701 1.00 91.19 79 GLU A O 1
ATOM 672 N N . GLN A 1 80 ? -21.104 -14.837 21.888 1.00 90.44 80 GLN A N 1
ATOM 673 C CA . GLN A 1 80 ? -22.256 -14.450 21.064 1.00 90.44 80 GLN A CA 1
ATOM 674 C C . GLN A 1 80 ? -22.564 -15.473 19.967 1.00 90.44 80 GLN A C 1
ATOM 676 O O . GLN A 1 80 ? -23.723 -15.821 19.738 1.00 90.44 80 GLN A O 1
ATOM 681 N N . VAL A 1 81 ? -21.531 -16.018 19.317 1.00 86.56 81 VAL A N 1
ATOM 682 C CA . VAL A 1 81 ? -21.695 -17.077 18.311 1.00 86.56 81 VAL A CA 1
ATOM 683 C C . VAL A 1 81 ? -22.262 -18.351 18.938 1.00 86.56 81 VAL A C 1
ATOM 685 O O . VAL A 1 81 ? -23.171 -18.952 18.365 1.00 86.56 81 VAL A O 1
ATOM 688 N N . ALA A 1 82 ? -21.789 -18.742 20.126 1.00 89.88 82 ALA A N 1
ATOM 689 C CA . ALA A 1 82 ? -22.331 -19.892 20.853 1.00 89.88 82 ALA A CA 1
ATOM 690 C C . ALA A 1 82 ? -23.819 -19.710 21.209 1.00 89.88 82 ALA A C 1
ATOM 692 O O . ALA A 1 82 ? -24.574 -20.680 21.215 1.00 89.88 82 ALA A O 1
ATOM 693 N N . GLN A 1 83 ? -24.249 -18.468 21.441 1.00 91.69 83 GLN A N 1
ATOM 694 C CA . GLN A 1 83 ? -25.639 -18.095 21.715 1.00 91.69 83 GLN A CA 1
ATOM 695 C C . GLN A 1 83 ? -26.462 -17.778 20.450 1.00 91.69 83 GLN A C 1
ATOM 697 O O . GLN A 1 83 ? -27.611 -17.362 20.567 1.00 91.69 83 GLN A O 1
ATOM 702 N N . GLN A 1 84 ? -25.906 -17.968 19.245 1.00 86.25 84 GLN A N 1
ATOM 703 C CA . GLN A 1 84 ? -26.537 -17.639 17.953 1.00 86.25 84 GLN A CA 1
ATOM 704 C C . GLN A 1 84 ? -26.905 -16.150 17.771 1.00 86.25 84 GLN A C 1
ATOM 706 O O . GLN A 1 84 ? -27.717 -15.797 16.915 1.00 86.25 84 GLN A O 1
ATOM 711 N N . LYS A 1 85 ? -26.269 -15.253 18.529 1.00 84.06 85 LYS A N 1
ATOM 712 C CA . LYS A 1 85 ? -26.495 -13.803 18.505 1.00 84.06 85 LYS A CA 1
ATOM 713 C C . LYS A 1 85 ? -25.536 -13.097 17.546 1.00 84.06 85 LYS A C 1
ATOM 715 O O . LYS A 1 85 ? -24.666 -12.326 17.941 1.00 84.06 85 LYS A O 1
ATOM 720 N N . TRP A 1 86 ? -25.696 -13.345 16.248 1.00 77.56 86 TRP A N 1
ATOM 721 C CA . TRP A 1 86 ? -24.806 -12.786 15.217 1.00 77.56 86 TRP A CA 1
ATOM 722 C C . TRP A 1 86 ? -24.797 -11.252 15.163 1.00 77.56 86 TRP A C 1
ATOM 724 O O . TRP A 1 86 ? -23.765 -10.666 14.843 1.00 77.56 86 TRP A O 1
ATOM 734 N N . ASN A 1 87 ? -25.916 -10.615 15.518 1.00 81.69 87 ASN A N 1
ATOM 735 C CA . ASN A 1 87 ? -26.070 -9.157 15.512 1.00 81.69 87 ASN A CA 1
ATOM 736 C C . ASN A 1 87 ? -25.308 -8.461 16.650 1.00 81.69 87 ASN A C 1
ATOM 738 O O . ASN A 1 87 ? -25.024 -7.276 16.545 1.00 81.69 87 ASN A O 1
ATOM 742 N N . GLU A 1 88 ? -24.980 -9.183 17.725 1.00 84.38 88 GLU A N 1
ATOM 743 C CA . GLU A 1 88 ? -24.250 -8.642 18.881 1.00 84.38 88 GLU A CA 1
ATOM 744 C C . GLU A 1 88 ? -22.729 -8.775 18.711 1.00 84.38 88 GLU A C 1
ATOM 746 O O . GLU A 1 88 ? -21.973 -8.410 19.606 1.00 84.38 88 GLU A O 1
ATOM 751 N N . ARG A 1 89 ? -22.261 -9.312 17.577 1.00 88.25 89 ARG A N 1
ATOM 752 C CA . ARG A 1 89 ? -20.840 -9.518 17.303 1.00 88.25 89 ARG A CA 1
ATOM 753 C C . ARG A 1 89 ? -20.143 -8.191 16.995 1.00 88.25 89 ARG A C 1
ATOM 755 O O . ARG A 1 89 ? -20.579 -7.422 16.144 1.00 88.25 89 ARG A O 1
ATOM 762 N N . ILE A 1 90 ? -18.987 -7.982 17.615 1.00 89.06 90 ILE A N 1
ATOM 763 C CA . ILE A 1 90 ? -18.126 -6.829 17.358 1.00 89.06 90 ILE A CA 1
ATOM 764 C C . ILE A 1 90 ? -17.317 -7.088 16.086 1.00 89.06 90 ILE A C 1
ATOM 766 O O . ILE A 1 90 ? -16.514 -8.026 16.025 1.00 89.06 90 ILE A O 1
ATOM 770 N N . PHE A 1 91 ? -17.527 -6.238 15.082 1.00 86.81 91 PHE A N 1
ATOM 771 C CA . PHE A 1 91 ? -16.744 -6.190 13.840 1.00 86.81 91 PHE A CA 1
ATOM 772 C C . PHE A 1 91 ? -15.818 -4.967 13.764 1.00 86.81 91 PHE A C 1
ATOM 774 O O . PHE A 1 91 ? -15.013 -4.875 12.841 1.00 86.81 91 PHE A O 1
ATOM 781 N N . ASP A 1 92 ? -15.935 -4.035 14.716 1.00 90.69 92 ASP A N 1
ATOM 782 C CA . ASP A 1 92 ? -15.113 -2.828 14.783 1.00 90.69 92 ASP A CA 1
ATOM 783 C C . ASP A 1 92 ? -13.637 -3.165 15.049 1.00 90.69 92 ASP A C 1
ATOM 785 O O . ASP A 1 92 ? -13.313 -3.973 15.925 1.00 90.69 92 ASP A O 1
ATOM 789 N N . ASP A 1 93 ? -12.729 -2.495 14.335 1.00 90.81 93 ASP A N 1
ATOM 790 C CA . ASP A 1 93 ? -11.280 -2.642 14.511 1.00 90.81 93 ASP A CA 1
ATOM 791 C C . ASP A 1 93 ? -10.767 -1.819 15.708 1.00 90.81 93 ASP A C 1
ATOM 793 O O . ASP A 1 93 ? -9.986 -0.872 15.580 1.00 90.81 93 ASP A O 1
ATOM 797 N N . TYR A 1 94 ? -11.228 -2.173 16.910 1.00 95.44 94 TYR A N 1
ATOM 798 C CA . TYR A 1 94 ? -10.772 -1.521 18.140 1.00 95.44 94 TYR A CA 1
ATOM 799 C C . TYR A 1 94 ? -9.287 -1.736 18.410 1.00 95.44 94 TYR A C 1
ATOM 801 O O . TYR A 1 94 ? -8.675 -0.896 19.063 1.00 95.44 94 TYR A O 1
ATOM 809 N N . ALA A 1 95 ? -8.692 -2.816 17.899 1.00 95.81 95 ALA A N 1
ATOM 810 C CA . ALA A 1 95 ? -7.266 -3.061 18.041 1.00 95.81 95 ALA A CA 1
ATOM 811 C C . ALA A 1 95 ? -6.444 -1.926 17.425 1.00 95.81 95 ALA A C 1
ATOM 813 O O . ALA A 1 95 ? -5.613 -1.353 18.128 1.00 95.81 95 ALA A O 1
ATOM 814 N N . SER A 1 96 ? -6.710 -1.557 16.165 1.00 95.12 96 SER A N 1
ATOM 815 C CA . SER A 1 96 ? -6.010 -0.457 15.486 1.00 95.12 96 SER A CA 1
ATOM 816 C C . SER A 1 96 ? -6.307 0.909 16.111 1.00 95.12 96 SER A C 1
ATOM 818 O O . SER A 1 96 ? -5.405 1.739 16.230 1.00 95.12 96 SER A O 1
ATOM 820 N N . ILE A 1 97 ? -7.551 1.145 16.546 1.00 95.06 97 ILE A N 1
ATOM 821 C CA . ILE A 1 97 ? -7.952 2.418 17.169 1.00 95.06 97 ILE A CA 1
ATOM 822 C C . ILE A 1 97 ? -7.246 2.606 18.519 1.00 95.06 97 ILE A C 1
ATOM 824 O O . ILE A 1 97 ? -6.631 3.645 18.767 1.00 95.06 97 ILE A O 1
ATOM 828 N N . LEU A 1 98 ? -7.316 1.599 19.393 1.00 96.94 98 LEU A N 1
ATOM 829 C CA . LEU A 1 98 ? -6.792 1.689 20.754 1.00 96.94 98 LEU A CA 1
ATOM 830 C C . LEU A 1 98 ? -5.269 1.691 20.778 1.00 96.94 98 LEU A C 1
ATOM 832 O O . LEU A 1 98 ? -4.694 2.500 21.496 1.00 96.94 98 LEU A O 1
ATOM 836 N N . ILE A 1 99 ? -4.591 0.855 19.979 1.00 96.62 99 ILE A N 1
ATOM 837 C CA . ILE A 1 99 ? -3.120 0.868 19.970 1.00 96.62 99 ILE A CA 1
ATOM 838 C C . ILE A 1 99 ? -2.568 2.214 19.526 1.00 96.62 99 ILE A C 1
ATOM 840 O O . ILE A 1 99 ? -1.585 2.683 20.093 1.00 96.62 99 ILE A O 1
ATOM 844 N N . ARG A 1 100 ? -3.210 2.852 18.548 1.00 95.81 100 ARG A N 1
ATOM 845 C CA . ARG A 1 100 ? -2.798 4.164 18.073 1.00 95.81 100 ARG A CA 1
ATOM 846 C C . ARG A 1 100 ? -2.974 5.228 19.148 1.00 95.81 100 ARG A C 1
ATOM 848 O O . ARG A 1 100 ? -2.037 5.980 19.392 1.00 95.81 100 ARG A O 1
ATOM 855 N N . ALA A 1 101 ? -4.134 5.260 19.803 1.00 96.00 101 ALA A N 1
ATOM 856 C CA . ALA A 1 101 ? -4.415 6.216 20.873 1.00 96.00 101 ALA A CA 1
ATOM 857 C C . ALA A 1 101 ? -3.542 5.986 22.122 1.00 96.00 101 ALA A C 1
ATOM 859 O O . ALA A 1 101 ? -3.202 6.930 22.826 1.00 96.00 101 ALA A O 1
ATOM 860 N N . SER A 1 102 ? -3.152 4.737 22.379 1.00 96.94 102 SER A N 1
ATOM 861 C CA . SER A 1 102 ? -2.302 4.341 23.506 1.00 96.94 102 SER A CA 1
ATOM 862 C C . SER A 1 102 ? -0.802 4.410 23.220 1.00 96.94 102 SER A C 1
ATOM 864 O O . SER A 1 102 ? -0.008 4.175 24.135 1.00 96.94 102 SER A O 1
ATOM 866 N N . ALA A 1 103 ? -0.394 4.688 21.979 1.00 96.25 103 ALA A N 1
ATOM 867 C CA . ALA A 1 103 ? 1.007 4.717 21.592 1.00 96.25 103 ALA A CA 1
ATOM 868 C C . ALA A 1 103 ? 1.710 5.965 22.136 1.00 96.25 103 ALA A C 1
ATOM 870 O O . ALA A 1 103 ? 1.297 7.097 21.903 1.00 96.25 103 ALA A O 1
ATOM 871 N N . ASN A 1 104 ? 2.845 5.748 22.789 1.00 94.94 104 ASN A N 1
ATOM 872 C CA . ASN A 1 104 ? 3.735 6.777 23.300 1.00 94.94 104 ASN A CA 1
ATOM 873 C C . ASN A 1 104 ? 5.168 6.474 22.862 1.00 94.94 104 ASN A C 1
ATOM 875 O O . ASN A 1 104 ? 5.607 5.326 22.862 1.00 94.94 104 ASN A O 1
ATOM 879 N N . GLY A 1 105 ? 5.932 7.497 22.494 1.00 94.38 105 GLY A N 1
ATOM 880 C CA . GLY A 1 105 ? 7.327 7.314 22.102 1.00 94.38 105 GLY A CA 1
ATOM 881 C C . GLY A 1 105 ? 7.812 8.352 21.097 1.00 94.38 105 GLY A C 1
ATOM 882 O O . GLY A 1 105 ? 7.024 9.162 20.605 1.00 94.38 105 GLY A O 1
ATOM 883 N N . PRO A 1 106 ? 9.107 8.316 20.742 1.00 95.25 106 PRO A N 1
ATOM 884 C CA . PRO A 1 106 ? 9.723 9.281 19.836 1.00 95.25 106 PRO A CA 1
ATOM 885 C C . PRO A 1 106 ? 9.020 9.371 18.475 1.00 95.25 106 PRO A C 1
ATOM 887 O O . PRO A 1 106 ? 8.983 10.455 17.895 1.00 95.25 106 PRO A O 1
ATOM 890 N N . ILE A 1 107 ? 8.443 8.267 17.984 1.00 95.00 107 ILE A N 1
ATOM 891 C CA . ILE A 1 107 ? 7.713 8.227 16.708 1.00 95.00 107 ILE A CA 1
ATOM 892 C C . ILE A 1 107 ? 6.435 9.058 16.785 1.00 95.00 107 ILE A C 1
ATOM 894 O O . ILE A 1 107 ? 6.177 9.850 15.886 1.00 95.00 107 ILE A O 1
ATOM 898 N N . ILE A 1 108 ? 5.667 8.901 17.864 1.00 94.38 108 ILE A N 1
ATOM 899 C CA . ILE A 1 108 ? 4.397 9.604 18.068 1.00 94.38 108 ILE A CA 1
ATOM 900 C C . ILE A 1 108 ? 4.650 11.087 18.349 1.00 94.38 108 ILE A C 1
ATOM 902 O O . ILE A 1 108 ? 3.945 11.949 17.838 1.00 94.38 108 ILE A O 1
ATOM 906 N N . SER A 1 109 ? 5.707 11.403 19.106 1.00 95.56 109 SER A N 1
ATOM 907 C CA . SER A 1 109 ? 6.076 12.790 19.403 1.00 95.56 109 SER A CA 1
ATOM 908 C C . SER A 1 109 ? 6.658 13.535 18.197 1.00 95.56 109 SER A C 1
ATOM 910 O O . SER A 1 109 ? 6.510 14.749 18.109 1.00 95.56 109 SER A O 1
ATOM 912 N N . ASN A 1 110 ? 7.357 12.845 17.286 1.00 96.06 110 ASN A N 1
ATOM 913 C CA . ASN A 1 110 ? 8.047 13.467 16.150 1.00 96.06 110 ASN A CA 1
ATOM 914 C C . ASN A 1 110 ? 7.891 12.659 14.843 1.00 96.06 110 ASN A C 1
ATOM 916 O O . ASN A 1 110 ? 8.901 12.289 14.231 1.00 96.06 110 ASN A O 1
ATOM 920 N N . PRO A 1 111 ? 6.664 12.411 14.349 1.00 96.25 111 PRO A N 1
ATOM 921 C CA . PRO A 1 111 ? 6.448 11.560 13.176 1.00 96.25 111 PRO A CA 1
ATOM 922 C C . PRO A 1 111 ? 7.147 12.106 11.922 1.00 96.25 111 PRO A C 1
ATOM 924 O O . PRO A 1 111 ? 7.698 11.341 11.129 1.00 96.25 111 PRO A O 1
ATOM 927 N N . ALA A 1 112 ? 7.238 13.435 11.785 1.00 96.81 112 ALA A N 1
ATOM 928 C CA . ALA A 1 112 ? 7.928 14.093 10.674 1.00 96.81 112 ALA A CA 1
ATOM 929 C C . ALA A 1 112 ? 9.433 13.787 10.633 1.00 96.81 112 ALA A C 1
ATOM 931 O O . ALA A 1 112 ? 9.995 13.602 9.553 1.00 96.81 112 ALA A O 1
ATOM 932 N N . LEU A 1 113 ? 10.090 13.681 11.793 1.00 97.12 113 LEU A N 1
ATOM 933 C CA . LEU A 1 113 ? 11.504 13.314 11.858 1.00 97.12 113 LEU A CA 1
ATOM 934 C C . LEU A 1 113 ? 11.710 11.888 11.342 1.00 97.12 113 LEU A C 1
ATOM 936 O O . LEU A 1 113 ? 12.583 11.654 10.508 1.00 97.12 113 LEU A O 1
ATOM 940 N N . PHE A 1 114 ? 10.882 10.943 11.792 1.00 97.31 114 PHE A N 1
ATOM 941 C CA . PHE A 1 114 ? 10.964 9.555 11.337 1.00 97.31 114 PHE A CA 1
ATOM 942 C C . PHE A 1 114 ? 10.646 9.428 9.847 1.00 97.31 114 PHE A C 1
ATOM 944 O O . PHE A 1 114 ? 11.343 8.694 9.146 1.00 97.31 114 PHE A O 1
ATOM 951 N N . PHE A 1 115 ? 9.696 10.210 9.326 1.00 97.62 115 PHE A N 1
ATOM 952 C CA . PHE A 1 115 ? 9.449 10.298 7.888 1.00 97.62 115 PHE A CA 1
ATOM 953 C C . PHE A 1 115 ? 10.696 10.748 7.113 1.00 97.62 115 PHE A C 1
ATOM 955 O O . PHE A 1 115 ? 11.071 10.130 6.116 1.00 97.62 115 PHE A O 1
ATOM 962 N N . MET A 1 116 ? 11.386 11.794 7.580 1.00 97.31 116 MET A N 1
ATOM 963 C CA . MET A 1 116 ? 12.617 12.267 6.937 1.00 97.31 116 MET A CA 1
ATOM 964 C C . MET A 1 116 ? 13.737 11.220 7.011 1.00 97.31 116 MET A C 1
ATOM 966 O O . MET A 1 116 ? 14.400 10.939 6.007 1.00 97.31 116 MET A O 1
ATOM 970 N N . LEU A 1 117 ? 13.932 10.603 8.178 1.00 96.81 117 LEU A N 1
ATOM 971 C CA . LEU A 1 117 ? 14.978 9.602 8.395 1.00 96.81 117 LEU A CA 1
ATOM 972 C C . LEU A 1 117 ? 14.759 8.317 7.589 1.00 96.81 117 LEU A C 1
ATOM 974 O O . LEU A 1 117 ? 15.732 7.655 7.220 1.00 96.81 117 LEU A O 1
ATOM 978 N N . THR A 1 118 ? 13.508 7.969 7.295 1.00 96.12 118 THR A N 1
ATOM 979 C CA . THR A 1 118 ? 13.164 6.781 6.509 1.00 96.12 118 THR A CA 1
ATOM 980 C C . THR A 1 118 ? 13.056 7.108 5.026 1.00 96.12 118 THR A C 1
ATOM 982 O O . THR A 1 118 ? 13.835 6.584 4.243 1.00 96.12 118 THR A O 1
ATOM 985 N N . PHE A 1 119 ? 12.170 8.003 4.596 1.00 97.00 119 PHE A N 1
ATOM 986 C CA . PHE A 1 119 ? 11.873 8.180 3.172 1.00 97.00 119 PHE A CA 1
ATOM 987 C C . PHE A 1 119 ? 12.745 9.222 2.475 1.00 97.00 119 PHE A C 1
ATOM 989 O O . PHE A 1 119 ? 13.198 8.979 1.350 1.00 97.00 119 PHE A O 1
ATOM 996 N N . VAL A 1 120 ? 13.055 10.352 3.119 1.00 96.81 120 VAL A N 1
ATOM 997 C CA . VAL A 1 120 ? 13.932 11.371 2.507 1.00 96.81 120 VAL A CA 1
ATOM 998 C C . VAL A 1 120 ? 15.363 10.841 2.411 1.00 96.81 120 VAL A C 1
ATOM 1000 O O . VAL A 1 120 ? 15.962 10.872 1.333 1.00 96.81 120 VAL A O 1
ATOM 1003 N N . LEU A 1 121 ? 15.891 10.261 3.493 1.00 97.12 121 LEU A N 1
ATOM 1004 C CA . LEU A 1 121 ? 17.221 9.653 3.470 1.00 97.12 121 LEU A CA 1
ATOM 1005 C C . LEU A 1 121 ? 17.299 8.415 2.559 1.00 97.12 121 LEU A C 1
ATOM 1007 O O . LEU A 1 121 ? 18.271 8.315 1.807 1.00 97.12 121 LEU A O 1
ATOM 1011 N N . VAL A 1 122 ? 16.291 7.523 2.517 1.00 96.81 122 VAL A N 1
ATOM 1012 C CA . VAL A 1 122 ? 16.274 6.427 1.518 1.00 96.81 122 VAL A CA 1
ATOM 1013 C C . VAL A 1 122 ? 16.291 6.983 0.102 1.00 96.81 122 VAL A C 1
ATOM 1015 O O . VAL A 1 122 ? 16.991 6.425 -0.746 1.00 96.81 122 VAL A O 1
ATOM 1018 N N . THR A 1 123 ? 15.571 8.073 -0.180 1.00 97.62 123 THR A N 1
ATOM 1019 C CA . THR A 1 123 ? 15.590 8.707 -1.508 1.00 97.62 123 THR A CA 1
ATOM 1020 C C . THR A 1 123 ? 16.995 9.172 -1.857 1.00 97.62 123 THR A C 1
ATOM 1022 O O . THR A 1 123 ? 17.522 8.802 -2.906 1.00 97.62 123 THR A O 1
ATOM 1025 N N . ILE A 1 124 ? 17.635 9.927 -0.961 1.00 97.75 124 ILE A N 1
ATOM 1026 C CA . ILE A 1 124 ? 18.997 10.433 -1.159 1.00 97.75 124 ILE A CA 1
ATOM 1027 C C . ILE A 1 124 ? 19.975 9.267 -1.354 1.00 97.75 124 ILE A C 1
ATOM 1029 O O . ILE A 1 124 ? 20.693 9.234 -2.355 1.00 97.75 124 ILE A O 1
ATOM 1033 N N . GLY A 1 125 ? 19.960 8.272 -0.463 1.00 97.44 125 GLY A N 1
ATOM 1034 C CA . GLY A 1 125 ? 20.824 7.093 -0.546 1.00 97.44 125 GLY A CA 1
ATOM 1035 C C . GLY A 1 125 ? 20.623 6.300 -1.842 1.00 97.44 125 GLY A C 1
ATOM 1036 O O . GLY A 1 125 ? 21.587 5.964 -2.538 1.00 97.44 125 GLY A O 1
ATOM 1037 N N . SER A 1 126 ? 19.365 6.084 -2.236 1.00 96.81 126 SER A N 1
ATOM 1038 C CA . SER A 1 126 ? 19.007 5.394 -3.480 1.00 96.81 126 SER A CA 1
ATOM 1039 C C . SER A 1 126 ? 19.476 6.160 -4.713 1.00 96.81 126 SER A C 1
ATOM 1041 O O . SER A 1 126 ? 20.078 5.570 -5.611 1.00 96.81 126 SER A O 1
ATOM 1043 N N . LEU A 1 127 ? 19.261 7.477 -4.772 1.00 97.25 127 LEU A N 1
ATOM 1044 C CA . LEU A 1 127 ? 19.697 8.307 -5.896 1.00 97.25 127 LEU A CA 1
ATOM 1045 C C . LEU A 1 127 ? 21.225 8.397 -5.978 1.00 97.25 127 LEU A C 1
ATOM 1047 O O . LEU A 1 127 ? 21.782 8.266 -7.070 1.00 97.25 127 LEU A O 1
ATOM 1051 N N . MET A 1 128 ? 21.920 8.515 -4.843 1.00 96.56 128 MET A N 1
ATOM 1052 C CA . MET A 1 128 ? 23.384 8.432 -4.779 1.00 96.56 128 MET A CA 1
ATOM 1053 C C . MET A 1 128 ? 23.908 7.081 -5.281 1.00 96.56 128 MET A C 1
ATOM 1055 O O . MET A 1 128 ? 24.978 7.017 -5.888 1.00 96.56 128 MET A O 1
ATOM 1059 N N . PHE A 1 129 ? 23.157 5.994 -5.098 1.00 95.25 129 PHE A N 1
ATOM 1060 C CA . PHE A 1 129 ? 23.504 4.692 -5.662 1.00 95.25 129 PHE A CA 1
ATOM 1061 C C . PHE A 1 129 ? 23.181 4.577 -7.164 1.00 95.25 129 PHE A C 1
ATOM 1063 O O . PHE A 1 129 ? 23.959 4.000 -7.935 1.00 95.25 129 PHE A O 1
ATOM 1070 N N . ILE A 1 130 ? 22.037 5.114 -7.592 1.00 95.00 130 ILE A N 1
ATOM 1071 C CA . ILE A 1 130 ? 21.473 4.939 -8.935 1.00 95.00 130 ILE A CA 1
ATOM 1072 C C . ILE A 1 130 ? 22.103 5.899 -9.950 1.00 95.00 130 ILE A C 1
ATOM 1074 O O . ILE A 1 1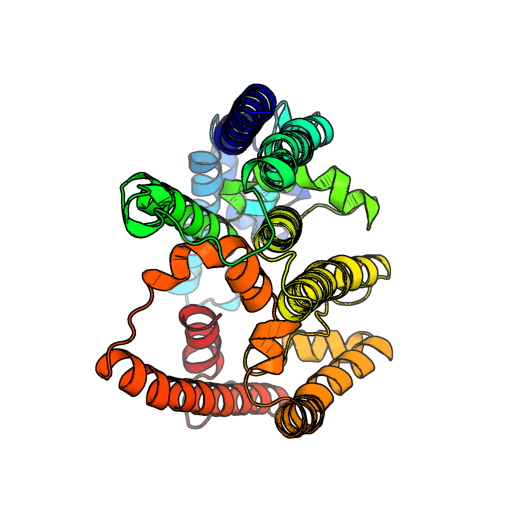30 ? 22.603 5.435 -10.978 1.00 95.00 130 ILE A O 1
ATOM 1078 N N . LEU A 1 131 ? 22.134 7.207 -9.678 1.00 94.75 131 LEU A N 1
ATOM 1079 C CA . LEU A 1 131 ? 22.555 8.238 -10.637 1.00 94.75 131 LEU A CA 1
ATOM 1080 C C . LEU A 1 131 ? 23.983 8.027 -11.173 1.00 94.75 131 LEU A C 1
ATOM 1082 O O . LEU A 1 131 ? 24.177 8.114 -12.392 1.00 94.75 131 LEU A O 1
ATOM 1086 N N . PRO A 1 132 ? 24.989 7.644 -10.354 1.00 94.12 132 PRO A N 1
ATOM 1087 C CA . PRO A 1 132 ? 26.328 7.371 -10.870 1.00 94.12 132 PRO A CA 1
ATOM 1088 C C . PRO A 1 132 ? 26.383 6.240 -11.901 1.00 94.12 132 PRO A C 1
ATOM 1090 O O . PRO A 1 132 ? 27.311 6.188 -12.715 1.00 94.12 132 PRO A O 1
ATOM 1093 N N . SER A 1 133 ? 25.386 5.350 -11.903 1.00 88.31 133 SER A N 1
ATOM 1094 C CA . SER A 1 133 ? 25.287 4.246 -12.859 1.00 88.31 133 SER A CA 1
ATOM 1095 C C . SER A 1 133 ? 25.124 4.731 -14.301 1.00 88.31 133 SER A C 1
ATOM 1097 O O . SER A 1 133 ? 25.532 4.026 -15.221 1.00 88.31 133 SER A O 1
ATOM 1099 N N . ALA A 1 134 ? 24.636 5.957 -14.528 1.00 88.00 134 ALA A N 1
ATOM 1100 C CA . ALA A 1 134 ? 24.560 6.541 -15.866 1.00 88.00 134 ALA A CA 1
ATOM 1101 C C . ALA A 1 134 ? 25.934 6.613 -16.553 1.00 88.00 134 ALA A C 1
ATOM 1103 O O . ALA A 1 134 ? 26.046 6.228 -17.719 1.00 88.00 134 ALA A O 1
ATOM 1104 N N . LYS A 1 135 ? 26.978 7.012 -15.809 1.00 87.50 135 LYS A N 1
ATOM 1105 C CA . LYS A 1 135 ? 28.367 7.030 -16.297 1.00 87.50 135 LYS A CA 1
ATOM 1106 C C . LYS A 1 135 ? 29.028 5.652 -16.194 1.00 87.50 135 LYS A C 1
ATOM 1108 O O . LYS A 1 135 ? 29.685 5.217 -17.133 1.00 87.50 135 LYS A O 1
ATOM 1113 N N . LEU A 1 136 ? 28.830 4.940 -15.079 1.00 86.69 136 LEU A N 1
ATOM 1114 C CA . LEU A 1 136 ? 29.506 3.655 -14.829 1.00 86.69 136 LEU A CA 1
ATOM 1115 C C . LEU A 1 136 ? 29.074 2.539 -15.775 1.00 86.69 136 LEU A C 1
ATOM 1117 O O . LEU A 1 136 ? 29.850 1.625 -16.028 1.00 86.69 136 LEU A O 1
ATOM 1121 N N . TYR A 1 137 ? 27.849 2.589 -16.293 1.00 83.94 137 TYR A N 1
ATOM 1122 C CA . TYR A 1 137 ? 27.388 1.580 -17.229 1.00 83.94 137 TYR A CA 1
ATOM 1123 C C . TYR A 1 137 ? 28.056 1.681 -18.615 1.00 83.94 137 TYR A C 1
ATOM 1125 O O . TYR A 1 137 ? 27.786 0.816 -19.443 1.00 83.94 137 TYR A O 1
ATOM 1133 N N . GLY A 1 138 ? 28.864 2.702 -18.921 1.00 84.50 138 GLY A N 1
ATOM 1134 C CA . GLY A 1 138 ? 29.434 2.882 -20.267 1.00 84.50 138 GLY A CA 1
ATOM 1135 C C . GLY A 1 138 ? 28.359 3.224 -21.313 1.00 84.50 138 GLY A C 1
ATOM 1136 O O . GLY A 1 138 ? 27.284 3.669 -20.906 1.00 84.50 138 GLY A O 1
ATOM 1137 N N . PRO A 1 139 ? 28.578 3.019 -22.626 1.00 85.88 139 PRO A N 1
ATOM 1138 C CA . PRO A 1 139 ? 27.700 3.497 -23.707 1.00 85.88 139 PRO A CA 1
ATOM 1139 C C . PRO A 1 139 ? 26.262 2.943 -23.641 1.00 85.88 139 PRO A C 1
ATOM 1141 O O . PRO A 1 139 ? 26.035 1.902 -23.020 1.00 85.88 139 PRO A O 1
ATOM 1144 N N . PRO A 1 140 ? 25.252 3.627 -24.214 1.00 87.12 140 PRO A N 1
ATOM 1145 C CA . PRO A 1 140 ? 23.873 3.130 -24.249 1.00 87.12 140 PRO A CA 1
ATOM 1146 C C . PRO A 1 140 ? 23.775 1.747 -24.923 1.00 87.12 140 PRO A C 1
ATOM 1148 O O . PRO A 1 140 ? 24.387 1.525 -25.958 1.00 87.12 140 PRO A O 1
ATOM 1151 N N . GLY A 1 141 ? 23.014 0.817 -24.336 1.00 85.81 141 GLY A N 1
ATOM 1152 C CA . GLY A 1 141 ? 22.838 -0.540 -24.872 1.00 85.81 141 GLY A CA 1
ATOM 1153 C C . GLY A 1 141 ? 22.109 -1.472 -23.901 1.00 85.81 141 GLY A C 1
ATOM 1154 O O . GLY A 1 141 ? 21.688 -1.035 -22.824 1.00 85.81 141 GLY A O 1
ATOM 1155 N N . ILE A 1 142 ? 21.959 -2.747 -24.271 1.00 83.81 142 ILE A N 1
ATOM 1156 C CA . ILE A 1 142 ? 21.346 -3.787 -23.427 1.00 83.81 142 ILE A CA 1
ATOM 1157 C C . ILE A 1 142 ? 22.356 -4.228 -22.363 1.00 83.81 142 ILE A C 1
ATOM 1159 O O . ILE A 1 142 ? 23.468 -4.634 -22.685 1.00 83.81 142 ILE A O 1
ATOM 1163 N N . LYS A 1 143 ? 21.978 -4.143 -21.082 1.00 80.31 143 LYS A N 1
ATOM 1164 C CA . LYS A 1 143 ? 22.889 -4.390 -19.948 1.00 80.31 143 LYS A CA 1
ATOM 1165 C C . LYS A 1 143 ? 22.299 -5.399 -18.975 1.00 80.31 143 LYS A C 1
ATOM 1167 O O . LYS A 1 143 ? 21.702 -5.013 -17.975 1.00 80.31 143 LYS A O 1
ATOM 1172 N N . ASN A 1 144 ? 22.486 -6.685 -19.267 1.00 82.56 144 ASN A N 1
ATOM 1173 C CA . ASN A 1 144 ? 22.008 -7.806 -18.442 1.00 82.56 144 ASN A CA 1
ATOM 1174 C C . ASN A 1 144 ? 23.161 -8.673 -17.901 1.00 82.56 144 ASN A C 1
ATOM 1176 O O . ASN A 1 144 ? 23.002 -9.864 -17.644 1.00 82.56 144 ASN A O 1
ATOM 1180 N N . ASN A 1 145 ? 24.337 -8.072 -17.723 1.00 83.56 145 ASN A N 1
ATOM 1181 C CA . ASN A 1 145 ? 25.550 -8.796 -17.353 1.00 83.56 145 ASN A CA 1
ATOM 1182 C C . ASN A 1 145 ? 25.482 -9.272 -15.895 1.00 83.56 145 ASN A C 1
ATOM 1184 O O . ASN A 1 145 ? 25.129 -8.499 -15.003 1.00 83.56 145 ASN A O 1
ATOM 1188 N N . GLY A 1 146 ? 25.845 -10.534 -15.652 1.00 82.56 146 GLY A N 1
ATOM 1189 C CA . GLY A 1 146 ? 26.002 -11.089 -14.303 1.00 82.56 146 GLY A CA 1
ATOM 1190 C C . GLY A 1 146 ? 24.707 -11.284 -13.507 1.00 82.56 146 GLY A C 1
ATOM 1191 O O . GLY A 1 146 ? 24.777 -11.527 -12.306 1.00 82.56 146 GLY A O 1
ATOM 1192 N N . VAL A 1 147 ? 23.529 -11.193 -14.140 1.00 86.12 147 VAL A N 1
ATOM 1193 C CA . VAL A 1 147 ? 22.233 -11.320 -13.444 1.00 86.12 147 VAL A CA 1
ATOM 1194 C C . VAL A 1 147 ? 22.100 -12.678 -12.743 1.00 86.12 147 VAL A C 1
ATOM 1196 O O . VAL A 1 147 ? 21.714 -12.711 -11.580 1.00 86.12 147 VAL A O 1
ATOM 1199 N N . PHE A 1 148 ? 22.512 -13.771 -13.392 1.00 85.62 148 PHE A N 1
ATOM 1200 C CA . PHE A 1 148 ? 22.489 -15.125 -12.820 1.00 85.62 148 PHE A CA 1
ATOM 1201 C C . PHE A 1 148 ? 23.542 -15.373 -11.732 1.00 85.62 148 PHE A C 1
ATOM 1203 O O . PHE A 1 148 ? 23.426 -16.333 -10.987 1.00 85.62 148 PHE A O 1
ATOM 1210 N N . HIS A 1 149 ? 24.565 -14.528 -11.606 1.00 86.38 149 HIS A N 1
ATOM 1211 C CA . HIS A 1 149 ? 25.607 -14.699 -10.585 1.00 86.38 149 HIS A CA 1
ATOM 1212 C C . HIS A 1 149 ? 25.364 -13.833 -9.346 1.00 86.38 149 HIS A C 1
ATOM 1214 O O . HIS A 1 149 ? 26.047 -13.979 -8.337 1.00 86.38 149 HIS A O 1
ATOM 1220 N N . ASN A 1 150 ? 24.396 -12.917 -9.405 1.00 86.38 150 ASN A N 1
ATOM 1221 C CA . ASN A 1 150 ? 24.081 -12.041 -8.290 1.00 86.38 150 ASN A CA 1
ATOM 1222 C C . ASN A 1 150 ? 23.179 -12.765 -7.277 1.00 86.38 150 ASN A C 1
ATOM 1224 O O . ASN A 1 150 ? 22.073 -13.181 -7.626 1.00 86.38 150 ASN A O 1
ATOM 1228 N N . ALA A 1 151 ? 23.615 -12.845 -6.016 1.00 87.12 151 ALA A N 1
ATOM 1229 C CA . ALA A 1 151 ? 22.862 -13.464 -4.921 1.00 87.12 151 ALA A CA 1
ATOM 1230 C C . ALA A 1 151 ? 21.446 -12.883 -4.743 1.00 87.12 151 ALA A C 1
ATOM 1232 O O . ALA A 1 151 ? 20.542 -13.600 -4.320 1.00 87.12 151 ALA A O 1
ATOM 1233 N N . LEU A 1 152 ? 21.234 -11.614 -5.113 1.00 88.62 152 LEU A N 1
ATOM 1234 C CA . LEU A 1 152 ? 19.915 -10.983 -5.108 1.00 88.62 152 LEU A CA 1
ATOM 1235 C C . LEU A 1 152 ? 18.970 -11.583 -6.163 1.00 88.62 152 LEU A C 1
ATOM 1237 O O . LEU A 1 152 ? 17.798 -11.786 -5.880 1.00 88.62 152 LEU A O 1
ATOM 1241 N N . ASN A 1 153 ? 19.468 -11.887 -7.366 1.00 88.56 153 ASN A N 1
ATOM 1242 C CA . ASN A 1 153 ? 18.637 -12.191 -8.542 1.00 88.56 153 ASN A CA 1
ATOM 1243 C C . ASN A 1 153 ? 18.642 -13.678 -8.949 1.00 88.56 153 ASN A C 1
ATOM 1245 O O . ASN A 1 153 ? 17.957 -14.050 -9.903 1.00 88.56 153 ASN A O 1
ATOM 1249 N N . ASN A 1 154 ? 19.414 -14.527 -8.264 1.00 88.56 154 ASN A N 1
ATOM 1250 C CA . ASN A 1 154 ? 19.577 -15.950 -8.588 1.00 88.56 154 ASN A CA 1
ATOM 1251 C C . ASN A 1 154 ? 18.982 -16.890 -7.523 1.00 88.56 154 ASN A C 1
ATOM 1253 O O . ASN A 1 154 ? 19.578 -17.908 -7.190 1.00 88.56 154 ASN A O 1
ATOM 1257 N N . ARG A 1 155 ? 17.843 -16.523 -6.919 1.00 86.56 155 ARG A N 1
ATOM 1258 C CA . ARG A 1 155 ? 17.238 -17.281 -5.797 1.00 86.56 155 ARG A CA 1
ATOM 1259 C C . ARG A 1 155 ? 18.217 -17.526 -4.630 1.00 86.56 155 ARG A C 1
ATOM 1261 O O . ARG A 1 155 ? 18.083 -18.501 -3.900 1.00 86.56 155 ARG A O 1
ATOM 1268 N N . GLY A 1 156 ? 19.215 -16.654 -4.470 1.00 89.94 156 GLY A N 1
ATOM 1269 C CA . GLY A 1 156 ? 20.158 -16.709 -3.357 1.00 89.94 156 GLY A CA 1
ATOM 1270 C C . GLY A 1 156 ? 19.534 -16.186 -2.064 1.00 89.94 156 GLY A C 1
ATOM 1271 O O . GLY A 1 156 ? 18.435 -15.627 -2.066 1.00 89.94 156 GLY A O 1
ATOM 1272 N N . TRP A 1 157 ? 20.265 -16.323 -0.957 1.00 92.25 157 TRP A N 1
ATOM 1273 C CA . TRP A 1 157 ? 19.773 -15.984 0.383 1.00 92.25 157 TRP A CA 1
ATOM 1274 C C . TRP A 1 157 ? 19.282 -14.531 0.510 1.00 92.25 157 TRP A C 1
ATOM 1276 O O . TRP A 1 157 ? 18.279 -14.296 1.171 1.00 92.25 157 TRP A O 1
ATOM 1286 N N . ILE A 1 158 ? 19.919 -13.569 -0.176 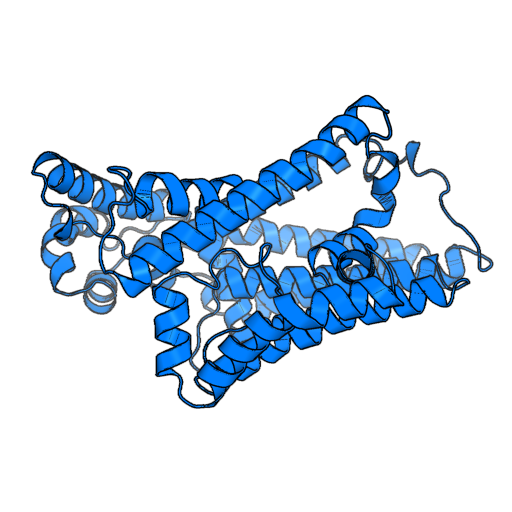1.00 91.50 158 ILE A N 1
ATOM 1287 C CA . ILE A 1 158 ? 19.497 -12.155 -0.167 1.00 91.50 158 ILE A CA 1
ATOM 1288 C C . ILE A 1 158 ? 18.127 -11.990 -0.837 1.00 91.50 158 ILE A C 1
ATOM 1290 O O . ILE A 1 158 ? 17.263 -11.290 -0.316 1.00 91.50 158 ILE A O 1
ATOM 1294 N N . GLY A 1 159 ? 17.921 -12.635 -1.990 1.00 90.50 159 GLY A N 1
ATOM 1295 C CA . GLY A 1 159 ? 16.640 -12.593 -2.695 1.00 90.50 159 GLY A CA 1
ATOM 1296 C C . GLY A 1 159 ? 15.515 -13.239 -1.883 1.00 90.50 159 GLY A C 1
ATOM 1297 O O . GLY A 1 159 ? 14.426 -12.679 -1.805 1.00 90.50 159 GLY A O 1
ATOM 1298 N N . ILE A 1 160 ? 15.797 -14.373 -1.229 1.00 92.44 160 ILE A N 1
ATOM 1299 C CA . ILE A 1 160 ? 14.846 -15.056 -0.338 1.00 92.44 160 ILE A CA 1
ATOM 1300 C C . ILE A 1 160 ? 14.522 -14.184 0.880 1.00 92.44 160 ILE A C 1
ATOM 1302 O O . ILE A 1 160 ? 13.352 -14.028 1.207 1.00 92.44 160 ILE A O 1
ATOM 1306 N N . LEU A 1 161 ? 15.530 -13.573 1.510 1.00 94.38 161 LEU A N 1
ATOM 1307 C CA . LEU A 1 161 ? 15.348 -12.690 2.663 1.00 94.38 161 LEU A CA 1
ATOM 1308 C C . LEU A 1 161 ? 14.451 -11.492 2.324 1.00 94.38 161 LEU A C 1
ATOM 1310 O O . LEU A 1 161 ? 13.509 -11.206 3.056 1.00 94.38 161 LEU A O 1
ATOM 1314 N N . ILE A 1 162 ? 14.709 -10.815 1.201 1.00 92.31 162 ILE A N 1
ATOM 1315 C CA . ILE A 1 162 ? 13.884 -9.682 0.754 1.00 92.31 162 ILE A CA 1
ATOM 1316 C C . ILE A 1 162 ? 12.472 -10.150 0.389 1.00 92.31 162 ILE A C 1
ATOM 1318 O O . ILE A 1 162 ? 11.505 -9.485 0.746 1.00 92.31 162 ILE A O 1
ATOM 1322 N N . GLY A 1 163 ? 12.337 -11.297 -0.283 1.00 93.00 163 GLY A N 1
ATOM 1323 C CA . GLY A 1 163 ? 11.032 -11.883 -0.592 1.00 93.00 163 GLY A CA 1
ATOM 1324 C C . GLY A 1 163 ? 10.219 -12.186 0.668 1.00 93.00 163 GLY A C 1
ATOM 1325 O O . GLY A 1 163 ? 9.067 -11.777 0.761 1.00 93.00 163 GLY A O 1
ATOM 1326 N N . ALA A 1 164 ? 10.835 -12.828 1.663 1.00 95.50 164 ALA A N 1
ATOM 1327 C CA . ALA A 1 164 ? 10.210 -13.110 2.952 1.00 95.50 164 ALA A CA 1
ATOM 1328 C C . ALA A 1 164 ? 9.817 -11.820 3.687 1.00 95.50 164 ALA A C 1
ATOM 1330 O O . ALA A 1 164 ? 8.700 -11.727 4.184 1.00 95.50 164 ALA A O 1
ATOM 1331 N N . LEU A 1 165 ? 10.689 -10.805 3.693 1.00 94.50 165 LEU A N 1
ATOM 1332 C CA . LEU A 1 165 ? 10.393 -9.503 4.293 1.00 94.50 165 LEU A CA 1
ATOM 1333 C C . LEU A 1 165 ? 9.171 -8.838 3.643 1.00 94.50 165 LEU A C 1
ATOM 1335 O O . LEU A 1 165 ? 8.302 -8.350 4.356 1.00 94.50 165 LEU A O 1
ATOM 1339 N N . LEU A 1 166 ? 9.081 -8.839 2.308 1.00 92.94 166 LEU A N 1
ATOM 1340 C CA . LEU A 1 166 ? 7.942 -8.267 1.582 1.00 92.94 166 LEU A CA 1
ATOM 1341 C C . LEU A 1 166 ? 6.642 -9.043 1.836 1.00 92.94 166 LEU A C 1
ATOM 1343 O O . LEU A 1 166 ? 5.592 -8.423 1.973 1.00 92.94 166 LEU A O 1
ATOM 1347 N N . ILE A 1 167 ? 6.708 -10.376 1.931 1.00 94.50 167 ILE A N 1
ATOM 1348 C CA . ILE A 1 167 ? 5.548 -11.220 2.258 1.00 94.50 167 ILE A CA 1
ATOM 1349 C C . ILE A 1 167 ? 5.069 -10.942 3.686 1.00 94.50 167 ILE A C 1
ATOM 1351 O O . ILE A 1 167 ? 3.882 -10.713 3.888 1.00 94.50 167 ILE A O 1
ATOM 1355 N N . ILE A 1 168 ? 5.978 -10.914 4.666 1.00 95.06 168 ILE A N 1
ATOM 1356 C CA . ILE A 1 168 ? 5.641 -10.602 6.063 1.00 95.06 168 ILE A CA 1
ATOM 1357 C C . ILE A 1 168 ? 5.050 -9.195 6.160 1.00 95.06 168 ILE A C 1
ATOM 1359 O O . ILE A 1 168 ? 4.013 -9.015 6.790 1.00 95.06 168 ILE A O 1
ATOM 1363 N N . PHE A 1 169 ? 5.666 -8.213 5.496 1.00 93.81 169 PHE A N 1
ATOM 1364 C CA . PHE A 1 169 ? 5.144 -6.851 5.431 1.00 93.81 169 PHE A CA 1
ATOM 1365 C C . PHE A 1 169 ? 3.720 -6.819 4.863 1.00 93.81 169 PHE A C 1
ATOM 1367 O O . PHE A 1 169 ? 2.852 -6.184 5.450 1.00 93.81 169 PHE A O 1
ATOM 1374 N N . TYR A 1 170 ? 3.462 -7.532 3.764 1.00 92.12 170 TYR A N 1
ATOM 1375 C CA . TYR A 1 170 ? 2.137 -7.587 3.148 1.00 92.12 170 TYR A CA 1
ATOM 1376 C C . TYR A 1 170 ? 1.096 -8.272 4.047 1.00 92.12 170 TYR A C 1
ATOM 1378 O O . TYR A 1 170 ? -0.004 -7.750 4.201 1.00 92.12 170 TYR A O 1
ATOM 1386 N N . ILE A 1 171 ? 1.452 -9.385 4.700 1.00 93.19 171 ILE A N 1
ATOM 1387 C CA . ILE A 1 171 ? 0.574 -10.072 5.662 1.00 93.19 171 ILE A CA 1
ATOM 1388 C C . ILE A 1 171 ? 0.219 -9.141 6.825 1.00 93.19 171 ILE A C 1
ATOM 1390 O O . ILE A 1 171 ? -0.951 -9.032 7.184 1.00 93.19 171 ILE A O 1
ATOM 1394 N N . LEU A 1 172 ? 1.211 -8.449 7.394 1.00 93.88 172 LEU A N 1
ATOM 1395 C CA . LEU A 1 172 ? 0.976 -7.489 8.470 1.00 93.88 172 LEU A CA 1
ATOM 1396 C C . LEU A 1 172 ? 0.088 -6.335 8.007 1.00 93.88 172 LEU A C 1
ATOM 1398 O O . LEU A 1 172 ? -0.834 -5.952 8.713 1.00 93.88 172 LEU A O 1
ATOM 1402 N N . LEU A 1 173 ? 0.332 -5.809 6.809 1.00 93.62 173 LEU A N 1
ATOM 1403 C CA . LEU A 1 173 ? -0.422 -4.685 6.270 1.00 93.62 173 LEU A CA 1
ATOM 1404 C C . LEU A 1 173 ? -1.893 -5.024 6.011 1.00 93.62 173 LEU A C 1
ATOM 1406 O O . LEU A 1 173 ? -2.760 -4.213 6.323 1.00 93.62 173 LEU A O 1
ATOM 1410 N N . TYR A 1 174 ? -2.164 -6.201 5.444 1.00 89.12 174 TYR A N 1
ATOM 1411 C CA . TYR A 1 174 ? -3.511 -6.597 5.034 1.00 89.12 174 TYR A CA 1
ATOM 1412 C C . TYR A 1 174 ? -4.334 -7.170 6.195 1.00 89.12 174 TYR A C 1
ATOM 1414 O O . TYR A 1 174 ? -5.499 -6.819 6.357 1.00 89.12 174 TYR A O 1
ATOM 1422 N N . PHE A 1 175 ? -3.737 -8.043 7.013 1.00 88.94 175 PHE A N 1
ATOM 1423 C CA . PHE A 1 175 ? -4.469 -8.807 8.033 1.00 88.94 175 PHE A CA 1
ATOM 1424 C C . PHE A 1 175 ? -4.253 -8.307 9.462 1.00 88.94 175 PHE A C 1
ATOM 1426 O O . PHE A 1 175 ? -5.091 -8.557 10.324 1.00 88.94 175 PHE A O 1
ATOM 1433 N N . TYR A 1 176 ? -3.140 -7.622 9.732 1.00 93.69 176 TYR A N 1
ATOM 1434 C CA . TYR A 1 176 ? -2.718 -7.277 11.092 1.00 93.69 176 TYR A CA 1
ATOM 1435 C C . TYR A 1 176 ? -2.224 -5.816 11.215 1.00 93.69 176 TYR A C 1
ATOM 1437 O O . TYR A 1 176 ? -1.146 -5.579 11.777 1.00 93.69 176 TYR A O 1
ATOM 1445 N N . PRO A 1 177 ? -2.981 -4.814 10.715 1.00 94.50 177 PRO A N 1
ATOM 1446 C CA . PRO A 1 177 ? -2.519 -3.424 10.644 1.00 94.50 177 PRO A CA 1
ATOM 1447 C C . PRO A 1 177 ? -2.202 -2.820 12.020 1.00 94.50 177 PRO A C 1
ATOM 1449 O O . PRO A 1 177 ? -1.242 -2.058 12.144 1.00 94.50 177 PRO A O 1
ATOM 1452 N N . ALA A 1 178 ? -2.918 -3.229 13.074 1.00 95.62 178 ALA A N 1
ATOM 1453 C CA . ALA A 1 178 ? -2.677 -2.786 14.448 1.00 95.62 178 ALA A CA 1
ATOM 1454 C C . ALA A 1 178 ? -1.213 -2.988 14.900 1.00 95.62 178 ALA A C 1
ATOM 1456 O O . ALA A 1 178 ? -0.643 -2.149 15.600 1.00 95.62 178 ALA A O 1
ATOM 1457 N N . TYR A 1 179 ? -0.546 -4.054 14.449 1.00 95.38 179 TYR A N 1
ATOM 1458 C CA . TYR A 1 179 ? 0.822 -4.375 14.870 1.00 95.38 179 TYR A CA 1
ATOM 1459 C C . TYR A 1 179 ? 1.886 -3.475 14.227 1.00 95.38 179 TYR A C 1
ATOM 1461 O O . TYR A 1 179 ? 3.000 -3.391 14.748 1.00 95.38 179 TYR A O 1
ATOM 1469 N N . ILE A 1 180 ? 1.551 -2.789 13.128 1.00 95.44 180 ILE A N 1
ATOM 1470 C CA . ILE A 1 180 ? 2.448 -1.899 12.375 1.00 95.44 180 ILE A CA 1
ATOM 1471 C C . ILE A 1 180 ? 2.095 -0.415 12.541 1.00 95.44 180 ILE A C 1
ATOM 1473 O O . ILE A 1 180 ? 2.538 0.421 11.754 1.00 95.44 180 ILE A O 1
ATOM 1477 N N . THR A 1 181 ? 1.342 -0.069 13.587 1.00 95.69 181 THR A N 1
ATOM 1478 C CA . THR A 1 181 ? 0.890 1.301 13.889 1.00 95.69 181 THR A CA 1
ATOM 1479 C C . THR A 1 181 ? 2.011 2.337 13.828 1.00 95.69 181 THR A C 1
ATOM 1481 O O . THR A 1 181 ? 1.831 3.406 13.257 1.00 95.69 181 THR A O 1
ATOM 1484 N N . ASN A 1 182 ? 3.212 2.001 14.304 1.00 95.75 182 ASN A N 1
ATOM 1485 C CA . ASN A 1 182 ? 4.377 2.886 14.221 1.00 95.75 182 ASN A CA 1
ATOM 1486 C C . ASN A 1 182 ? 4.762 3.271 12.780 1.00 95.75 182 ASN A C 1
ATOM 1488 O O . ASN A 1 182 ? 5.148 4.413 12.531 1.00 95.75 182 ASN A O 1
ATOM 1492 N N . TRP A 1 183 ? 4.653 2.348 11.820 1.00 96.19 183 TRP A N 1
ATOM 1493 C CA . TRP A 1 183 ? 4.890 2.656 10.405 1.00 96.19 183 TRP A CA 1
ATOM 1494 C C . TRP A 1 183 ? 3.778 3.518 9.813 1.00 96.19 183 TRP A C 1
ATOM 1496 O O . TRP A 1 183 ? 4.056 4.355 8.956 1.00 96.19 183 TRP A O 1
ATOM 1506 N N . ILE A 1 184 ? 2.541 3.330 10.277 1.00 97.00 184 ILE A N 1
ATOM 1507 C CA . ILE A 1 184 ? 1.376 4.094 9.826 1.00 97.00 184 ILE A CA 1
ATOM 1508 C C . ILE A 1 184 ? 1.460 5.540 10.333 1.00 97.00 184 ILE A C 1
ATOM 1510 O O . ILE A 1 184 ? 1.409 6.460 9.523 1.00 97.00 184 ILE A O 1
ATOM 1514 N N . VAL A 1 185 ? 1.679 5.751 11.636 1.00 96.75 185 VAL A N 1
ATOM 1515 C CA . VAL A 1 185 ? 1.739 7.088 12.266 1.00 96.75 185 VAL A CA 1
ATOM 1516 C C . VAL A 1 185 ? 2.836 7.966 11.662 1.00 96.75 185 VAL A C 1
ATOM 1518 O O . VAL A 1 185 ? 2.671 9.172 11.501 1.00 96.75 185 VAL A O 1
ATOM 1521 N N . MET A 1 186 ? 3.951 7.373 11.233 1.00 96.62 186 MET A N 1
ATOM 1522 C CA . MET A 1 186 ? 5.005 8.106 10.527 1.00 96.62 186 MET A CA 1
ATOM 1523 C C . MET A 1 186 ? 4.508 8.819 9.258 1.00 96.62 186 MET A C 1
ATOM 1525 O O . MET A 1 186 ? 5.118 9.795 8.823 1.00 96.62 186 MET A O 1
ATOM 1529 N N . MET A 1 187 ? 3.428 8.331 8.641 1.00 97.38 187 MET A N 1
ATOM 1530 C CA . MET A 1 187 ? 2.832 8.921 7.442 1.00 97.38 187 MET A CA 1
ATOM 1531 C C . MET A 1 187 ? 1.868 10.068 7.731 1.00 97.38 187 MET A C 1
ATOM 1533 O O . MET A 1 187 ? 1.486 10.758 6.785 1.00 97.38 187 MET A O 1
ATOM 1537 N N . ASP A 1 188 ? 1.521 10.328 8.993 1.00 97.00 188 ASP A N 1
ATOM 1538 C CA . ASP A 1 188 ? 0.576 11.386 9.361 1.00 97.00 188 ASP A CA 1
ATOM 1539 C C . ASP A 1 188 ? 0.961 12.760 8.807 1.00 97.00 188 ASP A C 1
ATOM 1541 O O . ASP A 1 188 ? 0.117 13.368 8.153 1.00 97.00 188 ASP A O 1
ATOM 1545 N N . PRO A 1 189 ? 2.222 13.230 8.906 1.00 97.00 189 PRO A N 1
ATOM 1546 C CA . PRO A 1 189 ? 2.602 14.528 8.354 1.00 97.00 189 PRO A CA 1
ATOM 1547 C C . PRO A 1 189 ? 2.379 14.631 6.844 1.00 97.00 189 PRO A C 1
ATOM 1549 O O . PRO A 1 189 ? 2.116 15.715 6.340 1.00 97.00 189 PRO A O 1
ATOM 1552 N N . VAL A 1 190 ? 2.488 13.516 6.111 1.00 96.81 190 VAL A N 1
ATOM 1553 C CA . VAL A 1 190 ? 2.262 13.479 4.659 1.00 96.81 190 VAL A CA 1
ATOM 1554 C C . VAL A 1 190 ? 0.769 13.430 4.352 1.00 96.81 190 VAL A C 1
ATOM 1556 O O . VAL A 1 190 ? 0.312 14.133 3.454 1.00 96.81 190 VAL A O 1
ATOM 1559 N N . LYS A 1 191 ? -0.008 12.642 5.104 1.00 96.56 191 LYS A N 1
ATOM 1560 C CA . LYS A 1 191 ? -1.470 12.588 4.964 1.00 96.56 191 LYS A CA 1
ATOM 1561 C C . LYS A 1 191 ? -2.111 13.943 5.279 1.00 96.56 191 LYS A C 1
ATOM 1563 O O . LYS A 1 191 ? -3.013 14.378 4.563 1.00 96.56 191 LYS A O 1
ATOM 1568 N N . GLN A 1 192 ? -1.579 14.644 6.275 1.00 96.12 192 GLN A N 1
ATOM 1569 C CA . GLN A 1 192 ? -2.023 15.973 6.689 1.00 96.12 192 GLN A CA 1
ATOM 1570 C C . GLN A 1 192 ? -1.778 17.063 5.635 1.00 96.12 192 GLN A C 1
ATOM 1572 O O . GLN A 1 192 ? -2.442 18.096 5.673 1.00 96.12 192 GLN A O 1
ATOM 1577 N N . LEU A 1 193 ? -0.902 16.828 4.644 1.00 95.06 193 LEU A N 1
ATOM 1578 C CA . LEU A 1 193 ? -0.771 17.718 3.481 1.00 95.06 193 LEU A CA 1
ATOM 1579 C C . LEU A 1 193 ? -2.012 17.693 2.580 1.00 95.06 193 LEU A C 1
ATOM 1581 O O . LEU A 1 193 ? -2.280 18.677 1.896 1.00 95.06 193 LEU A O 1
ATOM 1585 N N . PHE A 1 194 ? -2.747 16.578 2.561 1.00 93.62 194 PHE A N 1
ATOM 1586 C CA . PHE A 1 194 ? -4.000 16.449 1.816 1.00 93.62 194 PHE A CA 1
ATOM 1587 C C . PHE A 1 194 ? -5.191 16.869 2.676 1.00 93.62 194 PHE A C 1
ATOM 1589 O O . PHE A 1 194 ? -6.029 17.646 2.228 1.00 93.62 194 PHE A O 1
ATOM 1596 N N . VAL A 1 195 ? -5.262 16.364 3.913 1.00 94.19 195 VAL A N 1
ATOM 1597 C CA . VAL A 1 195 ? -6.369 16.625 4.844 1.00 94.19 195 VAL A CA 1
ATOM 1598 C C . VAL A 1 195 ? -5.805 16.939 6.233 1.00 94.19 195 VAL A C 1
ATOM 1600 O O . VAL A 1 195 ? -5.382 16.007 6.916 1.00 94.19 195 VAL A O 1
ATOM 1603 N N . PRO A 1 196 ? -5.809 18.210 6.686 1.00 92.12 196 PRO A N 1
ATOM 1604 C CA . PRO A 1 196 ? -5.076 18.646 7.882 1.00 92.12 196 PRO A CA 1
ATOM 1605 C C . PRO A 1 196 ? -5.384 17.897 9.186 1.00 92.12 196 PRO A C 1
ATOM 1607 O O . PRO A 1 196 ? -4.510 17.783 10.037 1.00 92.12 196 PRO A O 1
ATOM 1610 N N . SER A 1 197 ? -6.607 17.390 9.355 1.00 89.38 197 SER A N 1
ATOM 1611 C CA . SER A 1 197 ? -7.040 16.647 10.547 1.00 89.38 197 SER A CA 1
ATOM 1612 C C . SER A 1 197 ? -7.068 15.129 10.355 1.00 89.38 197 SER A C 1
ATOM 1614 O O . SER A 1 197 ? -7.514 14.414 11.249 1.00 89.38 197 SER A O 1
ATOM 1616 N N . ALA A 1 198 ? -6.645 14.622 9.194 1.00 92.19 198 ALA A N 1
ATOM 1617 C CA . ALA A 1 198 ? -6.707 13.197 8.913 1.00 92.19 198 ALA A CA 1
ATOM 1618 C C . ALA A 1 198 ? -5.494 12.447 9.454 1.00 92.19 198 ALA A C 1
ATOM 1620 O O . ALA A 1 198 ? -4.353 12.910 9.429 1.00 92.19 198 ALA A O 1
ATOM 1621 N N . GLU A 1 199 ? -5.773 11.219 9.849 1.00 94.25 199 GLU A N 1
ATOM 1622 C CA . GLU A 1 199 ? -4.796 10.214 10.213 1.00 94.25 199 GLU A CA 1
ATOM 1623 C C . GLU A 1 199 ? -4.470 9.331 9.000 1.00 94.25 199 GLU A C 1
ATOM 1625 O O . GLU A 1 199 ? -5.350 8.991 8.201 1.00 94.25 199 GLU A O 1
ATOM 1630 N N . ALA A 1 200 ? -3.204 8.940 8.839 1.00 96.06 200 ALA A N 1
ATOM 1631 C CA . ALA A 1 200 ? -2.831 7.970 7.818 1.00 96.06 200 ALA A CA 1
ATOM 1632 C C . ALA A 1 200 ? -3.399 6.583 8.148 1.00 96.06 200 ALA A C 1
ATOM 1634 O O . ALA A 1 200 ? -3.476 6.185 9.312 1.00 96.06 200 ALA A O 1
ATOM 1635 N N . SER A 1 201 ? -3.756 5.832 7.108 1.00 94.81 201 SER A N 1
ATOM 1636 C CA . SER A 1 201 ? -4.148 4.424 7.197 1.00 94.81 201 SER A CA 1
ATOM 1637 C C . SER A 1 201 ? -3.037 3.510 6.675 1.00 94.81 201 SER A C 1
ATOM 1639 O O . SER A 1 201 ? -2.098 3.949 6.001 1.00 94.81 201 SER A O 1
ATOM 1641 N N . GLN A 1 202 ? -3.168 2.207 6.920 1.00 94.56 202 GLN A N 1
ATOM 1642 C CA . GLN A 1 202 ? -2.316 1.182 6.315 1.00 94.56 202 GLN A CA 1
ATOM 1643 C C . GLN A 1 202 ? -2.329 1.244 4.779 1.00 94.56 202 GLN A C 1
ATOM 1645 O O . GLN A 1 202 ? -1.300 1.025 4.140 1.00 94.56 202 GLN A O 1
ATOM 1650 N N . TRP A 1 203 ? -3.462 1.624 4.179 1.00 94.25 203 TRP A N 1
ATOM 1651 C CA . TRP A 1 203 ? -3.600 1.784 2.731 1.00 94.25 203 TRP A CA 1
ATOM 1652 C C . TRP A 1 203 ? -2.868 3.019 2.211 1.00 94.25 203 TRP A C 1
ATOM 1654 O O . TRP A 1 203 ? -2.249 2.956 1.150 1.00 94.25 203 TRP A O 1
ATOM 1664 N N . PHE A 1 204 ? -2.856 4.110 2.984 1.00 96.19 204 PHE A N 1
ATOM 1665 C CA . PHE A 1 204 ? -2.052 5.287 2.659 1.00 96.19 204 PHE A CA 1
ATOM 1666 C C . PHE A 1 204 ? -0.555 4.953 2.676 1.00 96.19 204 PHE A C 1
ATOM 1668 O O . PHE A 1 204 ? 0.156 5.256 1.717 1.00 96.19 204 PHE A O 1
ATOM 1675 N N . LEU A 1 205 ? -0.084 4.256 3.720 1.00 96.44 205 LEU A N 1
ATOM 1676 C CA . LEU A 1 205 ? 1.295 3.761 3.805 1.00 96.44 205 LEU A CA 1
ATOM 1677 C C . LEU A 1 205 ? 1.640 2.858 2.611 1.00 96.44 205 LEU A C 1
ATOM 1679 O O . LEU A 1 205 ? 2.680 3.045 1.975 1.00 96.44 205 LEU A O 1
ATOM 1683 N N . TYR A 1 206 ? 0.765 1.900 2.289 1.00 94.94 206 TYR A N 1
ATOM 1684 C CA . TYR A 1 206 ? 0.938 1.004 1.148 1.00 94.94 206 TYR A CA 1
ATOM 1685 C C . TYR A 1 206 ? 1.053 1.780 -0.166 1.00 94.94 206 TYR A C 1
ATOM 1687 O O . TYR A 1 206 ? 2.045 1.629 -0.878 1.00 94.94 206 TYR A O 1
ATOM 1695 N N . GLY A 1 207 ? 0.078 2.646 -0.462 1.00 94.88 207 GLY A N 1
ATOM 1696 C CA . GLY A 1 207 ? 0.046 3.459 -1.676 1.00 94.88 207 GLY A CA 1
ATOM 1697 C C . GLY A 1 207 ? 1.274 4.359 -1.805 1.00 94.88 207 GLY A C 1
ATOM 1698 O O . GLY A 1 207 ? 1.868 4.445 -2.885 1.00 94.88 207 GLY A O 1
ATOM 1699 N N . PHE A 1 208 ? 1.721 4.951 -0.694 1.00 96.81 208 PHE A N 1
ATOM 1700 C CA . PHE A 1 208 ? 2.923 5.775 -0.651 1.00 96.81 208 PHE A CA 1
ATOM 1701 C C . PHE A 1 208 ? 4.189 4.962 -0.952 1.00 96.81 208 PHE A C 1
ATOM 1703 O O . PHE A 1 208 ? 4.933 5.318 -1.869 1.00 96.81 208 PHE A O 1
ATOM 1710 N N . ILE A 1 209 ? 4.422 3.842 -0.249 1.00 95.75 209 ILE A N 1
ATOM 1711 C CA . ILE A 1 209 ? 5.577 2.954 -0.491 1.00 95.75 209 ILE A CA 1
ATOM 1712 C C . ILE A 1 209 ? 5.571 2.443 -1.933 1.00 95.75 209 ILE A C 1
ATOM 1714 O O . ILE A 1 209 ? 6.624 2.354 -2.571 1.00 95.75 209 ILE A O 1
ATOM 1718 N N . TYR A 1 210 ? 4.391 2.140 -2.468 1.00 94.62 210 TYR A N 1
ATOM 1719 C CA . TYR A 1 210 ? 4.233 1.684 -3.838 1.00 94.62 210 TYR A CA 1
ATOM 1720 C C . TYR A 1 210 ? 4.691 2.745 -4.843 1.00 94.62 210 TYR A C 1
ATOM 1722 O O . TYR A 1 210 ? 5.546 2.477 -5.694 1.00 94.62 210 TYR A O 1
ATOM 1730 N N . CYS A 1 211 ? 4.171 3.970 -4.724 1.00 96.38 211 CYS A N 1
ATOM 1731 C CA . CYS A 1 211 ? 4.563 5.094 -5.574 1.00 96.38 211 CYS A CA 1
ATOM 1732 C C . CYS A 1 211 ? 6.057 5.394 -5.441 1.00 96.38 211 CYS A C 1
ATOM 1734 O O . CYS A 1 211 ? 6.754 5.574 -6.441 1.00 96.38 211 CYS A O 1
ATOM 1736 N N . PHE A 1 212 ? 6.560 5.380 -4.210 1.00 96.62 212 PHE A N 1
ATOM 1737 C CA . PHE A 1 212 ? 7.961 5.590 -3.884 1.00 96.62 212 PHE A CA 1
ATOM 1738 C C . PHE A 1 212 ? 8.881 4.578 -4.581 1.00 96.62 212 PHE A C 1
ATOM 1740 O O . PHE A 1 212 ? 9.844 4.960 -5.254 1.00 96.62 212 PHE A O 1
ATOM 1747 N N . ALA A 1 213 ? 8.559 3.284 -4.485 1.00 95.88 213 ALA A N 1
ATOM 1748 C CA . ALA A 1 213 ? 9.318 2.218 -5.127 1.00 95.88 213 ALA A CA 1
ATOM 1749 C C . ALA A 1 213 ? 9.303 2.354 -6.656 1.00 95.88 213 ALA A C 1
ATOM 1751 O O . ALA A 1 213 ? 10.361 2.265 -7.289 1.00 95.88 213 ALA A O 1
ATOM 1752 N N . VAL A 1 214 ? 8.133 2.620 -7.250 1.00 97.06 214 VAL A N 1
ATOM 1753 C CA . VAL A 1 214 ? 7.981 2.815 -8.702 1.00 97.06 214 VAL A CA 1
ATOM 1754 C C . VAL A 1 214 ? 8.782 4.024 -9.191 1.00 97.06 214 VAL A C 1
ATOM 1756 O O . VAL A 1 214 ? 9.466 3.913 -10.207 1.00 97.06 214 VAL A O 1
ATOM 1759 N N . LEU A 1 215 ? 8.781 5.145 -8.464 1.00 97.00 215 LEU A N 1
ATOM 1760 C CA . LEU A 1 215 ? 9.541 6.348 -8.821 1.00 97.00 215 LEU A CA 1
ATOM 1761 C C . LEU A 1 215 ? 11.054 6.091 -8.819 1.00 97.00 215 LEU A C 1
ATOM 1763 O O . LEU A 1 215 ? 11.731 6.296 -9.832 1.00 97.00 215 LEU A O 1
ATOM 1767 N N . ILE A 1 216 ? 11.596 5.595 -7.703 1.00 97.31 216 ILE A N 1
ATOM 1768 C CA . ILE A 1 216 ? 13.043 5.375 -7.551 1.00 97.31 216 ILE A CA 1
ATOM 1769 C C . ILE A 1 216 ? 13.537 4.307 -8.534 1.00 97.31 216 ILE A C 1
ATOM 1771 O O . ILE A 1 216 ? 14.551 4.488 -9.222 1.00 97.31 216 ILE A O 1
ATOM 1775 N N . MET A 1 217 ? 12.813 3.193 -8.650 1.00 96.62 217 MET A N 1
ATOM 1776 C CA . MET A 1 217 ? 13.189 2.109 -9.558 1.00 96.62 217 MET A CA 1
ATOM 1777 C C . MET A 1 217 ? 12.912 2.459 -11.023 1.00 96.62 217 MET A C 1
ATOM 1779 O O . MET A 1 217 ? 13.635 1.992 -11.909 1.00 96.62 217 MET A O 1
ATOM 1783 N N . GLY A 1 218 ? 11.950 3.342 -11.288 1.00 96.50 218 GLY A N 1
ATOM 1784 C CA . GLY A 1 218 ? 11.713 3.954 -12.591 1.00 96.50 218 GLY A CA 1
ATOM 1785 C C . GLY A 1 218 ? 12.923 4.749 -13.075 1.00 96.50 218 GLY A C 1
ATOM 1786 O O . GLY A 1 218 ? 13.400 4.516 -14.188 1.00 96.50 218 GLY A O 1
ATOM 1787 N N . ILE A 1 219 ? 13.518 5.587 -12.217 1.00 96.44 219 ILE A N 1
ATOM 1788 C CA . ILE A 1 219 ? 14.762 6.316 -12.533 1.00 96.44 219 ILE A CA 1
ATOM 1789 C C . ILE A 1 219 ? 15.889 5.332 -12.881 1.00 96.44 219 ILE A C 1
ATOM 1791 O O . ILE A 1 219 ? 16.565 5.480 -13.907 1.00 96.44 219 ILE A O 1
ATOM 1795 N N . ARG A 1 220 ? 16.068 4.275 -12.074 1.00 94.94 220 ARG A N 1
ATOM 1796 C CA . ARG A 1 220 ? 17.062 3.222 -12.348 1.00 94.94 220 ARG A CA 1
ATOM 1797 C C . ARG A 1 220 ? 16.836 2.571 -13.714 1.00 94.94 220 ARG A C 1
ATOM 1799 O O . ARG A 1 220 ? 17.800 2.362 -14.459 1.00 94.94 220 ARG A O 1
ATOM 1806 N N . LYS A 1 221 ? 15.585 2.257 -14.055 1.00 93.81 221 LYS A N 1
ATOM 1807 C CA . LYS A 1 221 ? 15.223 1.652 -15.339 1.00 93.81 221 LYS A CA 1
ATOM 1808 C C . LYS A 1 221 ? 15.498 2.590 -16.511 1.00 93.81 221 LYS A C 1
ATOM 1810 O O . LYS A 1 221 ? 16.094 2.148 -17.494 1.00 93.81 221 LYS A O 1
ATOM 1815 N N . ILE A 1 222 ? 15.140 3.869 -16.399 1.00 95.12 222 ILE A N 1
ATOM 1816 C CA . ILE A 1 222 ? 15.402 4.884 -17.431 1.00 95.12 222 ILE A CA 1
ATOM 1817 C C . ILE A 1 222 ? 16.906 4.977 -17.710 1.00 95.12 222 ILE A C 1
ATOM 1819 O O . ILE A 1 222 ? 17.323 4.919 -18.864 1.00 95.12 222 ILE A O 1
ATOM 1823 N N . ILE A 1 223 ? 17.748 5.007 -16.672 1.00 93.94 223 ILE A N 1
ATOM 1824 C CA . ILE A 1 223 ? 19.212 5.042 -16.831 1.00 93.94 223 ILE A CA 1
ATOM 1825 C C . ILE A 1 223 ? 19.752 3.781 -17.527 1.00 93.94 223 ILE A C 1
ATOM 1827 O O . ILE A 1 223 ? 20.651 3.876 -18.379 1.00 93.94 223 ILE A O 1
ATOM 1831 N N . LYS A 1 224 ? 19.223 2.601 -17.168 1.00 92.00 224 LYS A N 1
ATOM 1832 C CA . LYS A 1 224 ? 19.600 1.305 -17.757 1.00 92.00 224 LYS A CA 1
ATOM 1833 C C . LYS A 1 224 ? 19.211 1.230 -19.238 1.00 92.00 224 LYS A C 1
ATOM 1835 O O . LYS A 1 224 ? 20.043 0.861 -20.065 1.00 92.00 224 LYS A O 1
ATOM 1840 N N . TYR A 1 225 ? 17.986 1.628 -19.582 1.00 93.44 225 TYR A N 1
ATOM 1841 C CA . TYR A 1 225 ? 17.404 1.502 -20.924 1.00 93.44 225 TYR A CA 1
ATOM 1842 C C . TYR A 1 225 ? 17.360 2.814 -21.716 1.00 93.44 225 TYR A C 1
ATOM 1844 O O . TYR A 1 225 ? 16.594 2.930 -22.668 1.00 93.44 225 TYR A O 1
ATOM 1852 N N . ARG A 1 226 ? 18.227 3.781 -21.400 1.00 93.44 226 ARG A N 1
ATOM 1853 C CA . ARG A 1 226 ? 18.271 5.108 -22.048 1.00 93.44 226 ARG A CA 1
ATOM 1854 C C . ARG A 1 226 ? 18.477 5.113 -23.572 1.00 93.44 226 ARG A C 1
ATOM 1856 O O . ARG A 1 226 ? 18.354 6.153 -24.200 1.00 93.44 226 ARG A O 1
ATOM 1863 N N . HIS A 1 227 ? 18.825 3.969 -24.159 1.00 93.19 227 HIS A N 1
ATOM 1864 C CA . HIS A 1 227 ? 18.920 3.792 -25.609 1.00 93.19 227 HIS A CA 1
ATOM 1865 C C . HIS A 1 227 ? 17.547 3.583 -26.277 1.00 93.19 227 HIS A C 1
ATOM 1867 O O . HIS A 1 227 ? 17.414 3.798 -27.475 1.00 93.19 227 HIS A O 1
ATOM 1873 N N . SER A 1 228 ? 16.528 3.144 -25.528 1.00 95.31 228 SER A N 1
ATOM 1874 C CA . SER A 1 228 ? 15.217 2.764 -26.058 1.00 95.31 228 SER A CA 1
ATOM 1875 C C . SER A 1 228 ? 14.151 3.775 -25.649 1.00 95.31 228 SER A C 1
ATOM 1877 O O . SER A 1 228 ? 13.706 3.794 -24.500 1.00 95.31 228 SER A O 1
ATOM 1879 N N . ARG A 1 229 ? 13.683 4.578 -26.616 1.00 95.31 229 ARG A N 1
ATOM 1880 C CA . ARG A 1 229 ? 12.565 5.518 -26.409 1.00 95.31 229 ARG A CA 1
ATOM 1881 C C . ARG A 1 229 ? 11.314 4.809 -25.898 1.00 95.31 229 ARG A C 1
ATOM 1883 O O . ARG A 1 229 ? 10.669 5.309 -24.986 1.00 95.31 229 ARG A O 1
ATOM 1890 N N . TYR A 1 230 ? 11.034 3.612 -26.417 1.00 94.31 230 TYR A N 1
ATOM 1891 C CA . TYR A 1 230 ? 9.913 2.784 -25.975 1.00 94.31 230 TYR A CA 1
ATOM 1892 C C . TYR A 1 230 ? 9.964 2.516 -24.466 1.00 94.31 230 TYR A C 1
ATOM 1894 O O . TYR A 1 230 ? 8.991 2.762 -23.762 1.00 94.31 230 TYR A O 1
ATOM 1902 N N . LYS A 1 231 ? 11.109 2.057 -23.940 1.00 93.56 231 LYS A N 1
ATOM 1903 C CA . LYS A 1 231 ? 11.239 1.741 -22.509 1.00 93.56 231 LYS A CA 1
ATOM 1904 C C . LYS A 1 231 ? 11.201 2.981 -21.622 1.00 93.56 231 LYS A C 1
ATOM 1906 O O . LYS A 1 231 ? 10.687 2.894 -20.509 1.00 93.56 231 LYS A O 1
ATOM 1911 N N . ILE A 1 232 ? 11.703 4.115 -22.104 1.00 95.56 232 ILE A N 1
ATOM 1912 C CA . ILE A 1 232 ? 11.606 5.392 -21.390 1.00 95.56 232 ILE A CA 1
ATOM 1913 C C . ILE A 1 232 ? 10.139 5.824 -21.292 1.00 95.56 232 ILE A C 1
ATOM 1915 O O . ILE A 1 232 ? 9.648 6.007 -20.183 1.00 95.56 232 ILE A O 1
ATOM 1919 N N . LEU A 1 233 ? 9.426 5.898 -22.421 1.00 96.38 233 LEU A N 1
ATOM 1920 C CA . LEU A 1 233 ? 8.014 6.296 -22.463 1.00 96.38 233 LEU A CA 1
ATOM 1921 C C . LEU A 1 233 ? 7.131 5.353 -21.644 1.00 96.38 233 LEU A C 1
ATOM 1923 O O . LEU A 1 233 ? 6.298 5.816 -20.873 1.00 96.38 233 LEU A O 1
ATOM 1927 N N . GLN A 1 234 ? 7.369 4.043 -21.740 1.00 95.50 234 GLN A N 1
ATOM 1928 C CA . GLN A 1 234 ? 6.672 3.046 -20.932 1.00 95.50 234 GLN A CA 1
ATOM 1929 C C . GLN A 1 234 ? 6.857 3.309 -19.435 1.00 95.50 234 GLN A C 1
ATOM 1931 O O . GLN A 1 234 ? 5.892 3.294 -18.679 1.00 95.50 234 GLN A O 1
ATOM 1936 N N . THR A 1 235 ? 8.097 3.567 -19.009 1.00 96.31 235 THR A N 1
ATOM 1937 C CA . THR A 1 235 ? 8.416 3.812 -17.596 1.00 96.31 235 THR A CA 1
ATOM 1938 C C . THR A 1 235 ? 7.789 5.113 -17.101 1.00 96.31 235 THR A C 1
ATOM 1940 O O . THR A 1 235 ? 7.254 5.140 -15.998 1.00 96.31 235 THR A O 1
ATOM 1943 N N . ILE A 1 236 ? 7.807 6.169 -17.919 1.00 96.81 236 ILE A N 1
ATOM 1944 C CA . ILE A 1 236 ? 7.149 7.442 -17.602 1.00 96.81 236 ILE A CA 1
ATOM 1945 C C . ILE A 1 236 ? 5.637 7.239 -17.467 1.00 96.81 236 ILE A C 1
ATOM 1947 O O . ILE A 1 236 ? 5.068 7.681 -16.478 1.00 96.81 236 ILE A O 1
ATOM 1951 N N . SER A 1 237 ? 5.010 6.515 -18.400 1.00 96.62 237 SER A N 1
ATOM 1952 C CA . SER A 1 237 ? 3.572 6.223 -18.374 1.00 96.62 237 SER A CA 1
ATOM 1953 C C . SER A 1 237 ? 3.161 5.496 -17.097 1.00 96.62 237 SER A C 1
ATOM 1955 O O . SER A 1 237 ? 2.333 6.002 -16.348 1.00 96.62 237 SER A O 1
ATOM 1957 N N . VAL A 1 238 ? 3.778 4.348 -16.788 1.00 95.88 238 VAL A N 1
ATOM 1958 C CA . VAL A 1 238 ? 3.395 3.573 -15.593 1.00 95.88 238 VAL A CA 1
ATOM 1959 C C . VAL A 1 238 ? 3.659 4.339 -14.295 1.00 95.88 238 VAL A C 1
ATOM 1961 O O . VAL A 1 238 ? 2.895 4.218 -13.344 1.00 95.88 238 VAL A O 1
ATOM 1964 N N . THR A 1 239 ? 4.708 5.166 -14.262 1.00 96.56 239 THR A N 1
ATOM 1965 C CA . THR A 1 239 ? 5.012 6.020 -13.104 1.00 96.56 239 THR A CA 1
ATOM 1966 C C . THR A 1 239 ? 3.977 7.134 -12.955 1.00 96.56 239 THR A C 1
ATOM 1968 O O . THR A 1 239 ? 3.536 7.408 -11.843 1.00 96.56 239 THR A O 1
ATOM 1971 N N . PHE A 1 240 ? 3.551 7.746 -14.065 1.00 96.75 240 PHE A N 1
ATOM 1972 C CA . PHE A 1 240 ? 2.496 8.756 -14.084 1.00 96.75 240 PHE A CA 1
ATOM 1973 C C . PHE A 1 240 ? 1.164 8.181 -13.600 1.00 96.75 240 PHE A C 1
ATOM 1975 O O . PHE A 1 240 ? 0.572 8.737 -12.684 1.00 96.75 240 PHE A O 1
ATOM 1982 N N . PHE A 1 241 ? 0.717 7.050 -14.148 1.00 96.12 241 PHE A N 1
ATOM 1983 C CA . PHE A 1 241 ? -0.539 6.432 -13.719 1.00 96.12 241 PHE A CA 1
ATOM 1984 C C . PHE A 1 241 ? -0.499 5.997 -12.252 1.00 96.12 241 PHE A C 1
ATOM 1986 O O . PHE A 1 241 ? -1.482 6.188 -11.542 1.00 96.12 241 PHE A O 1
ATOM 1993 N N . GLN A 1 242 ? 0.631 5.471 -11.773 1.00 95.88 242 GLN A N 1
ATOM 1994 C CA . GLN A 1 242 ? 0.770 5.100 -10.367 1.00 95.88 242 GLN A CA 1
ATOM 1995 C C . GLN A 1 242 ? 0.710 6.321 -9.437 1.00 95.88 242 GLN A C 1
ATOM 1997 O O . GLN A 1 242 ? -0.019 6.300 -8.453 1.00 95.88 242 GLN A O 1
ATOM 2002 N N . LEU A 1 243 ? 1.464 7.381 -9.738 1.00 95.94 243 LEU A N 1
ATOM 2003 C CA . LEU A 1 243 ? 1.552 8.548 -8.862 1.00 95.94 243 LEU A CA 1
ATOM 2004 C C . LEU A 1 243 ? 0.326 9.459 -8.990 1.00 95.94 243 LEU A C 1
ATOM 2006 O O . LEU A 1 243 ? -0.290 9.806 -7.989 1.00 95.94 243 LEU A O 1
ATOM 2010 N N . ALA A 1 244 ? -0.020 9.864 -10.211 1.00 96.25 244 ALA A N 1
ATOM 2011 C CA . ALA A 1 244 ? -1.056 10.860 -10.455 1.00 96.25 244 ALA A CA 1
ATOM 2012 C C . ALA A 1 244 ? -2.464 10.270 -10.326 1.00 96.25 244 ALA A C 1
ATOM 2014 O O . ALA A 1 244 ? -3.304 10.868 -9.664 1.00 96.25 244 ALA A O 1
ATOM 2015 N N . ILE A 1 245 ? -2.717 9.105 -10.937 1.00 95.62 245 ILE A N 1
ATOM 2016 C CA . ILE A 1 245 ? -4.071 8.533 -11.027 1.00 95.62 245 ILE A CA 1
ATOM 2017 C C . ILE A 1 245 ? -4.384 7.594 -9.859 1.00 95.62 245 ILE A C 1
ATOM 2019 O O . ILE A 1 245 ? -5.482 7.663 -9.331 1.00 95.62 245 ILE A O 1
ATOM 2023 N N . ALA A 1 246 ? -3.440 6.748 -9.434 1.00 93.75 246 ALA A N 1
ATOM 2024 C CA . ALA A 1 246 ? -3.694 5.754 -8.382 1.00 93.75 246 ALA A CA 1
ATOM 2025 C C . ALA A 1 246 ? -3.562 6.300 -6.952 1.00 93.75 246 ALA A C 1
ATOM 2027 O O . ALA A 1 246 ? -4.090 5.704 -6.019 1.00 93.75 246 ALA A O 1
ATOM 2028 N N . PHE A 1 247 ? -2.787 7.371 -6.762 1.00 95.12 247 PHE A N 1
ATOM 2029 C CA . PHE A 1 247 ? -2.447 7.877 -5.431 1.00 95.12 247 PHE A CA 1
ATOM 2030 C C . PHE A 1 247 ? -2.887 9.326 -5.240 1.00 95.12 247 PHE A C 1
ATOM 2032 O O . PHE A 1 247 ? -3.787 9.580 -4.453 1.00 95.12 247 PHE A O 1
ATOM 2039 N N . ILE A 1 248 ? -2.332 10.278 -5.995 1.00 96.19 248 ILE A N 1
ATOM 2040 C CA . ILE A 1 248 ? -2.633 11.705 -5.793 1.00 96.19 248 ILE A CA 1
ATOM 2041 C C . ILE A 1 248 ? -4.114 12.016 -6.034 1.00 96.19 248 ILE A C 1
ATOM 2043 O O . ILE A 1 248 ? -4.730 12.683 -5.209 1.00 96.19 248 ILE A O 1
ATOM 2047 N N . LEU A 1 249 ? -4.695 11.556 -7.144 1.00 95.62 249 LEU A N 1
ATOM 2048 C CA . LEU A 1 249 ? -6.082 11.874 -7.483 1.00 95.62 249 LEU A CA 1
ATOM 2049 C C . LEU A 1 249 ? -7.092 11.340 -6.441 1.00 95.62 249 LEU A C 1
ATOM 2051 O O . LEU A 1 249 ? -7.906 12.140 -5.981 1.00 95.62 249 LEU A O 1
ATOM 2055 N N . PRO A 1 250 ? -7.033 10.072 -5.992 1.00 94.62 250 PRO A N 1
ATOM 2056 C CA . PRO A 1 250 ? -7.892 9.588 -4.914 1.00 94.62 250 PRO A CA 1
ATOM 2057 C C . PRO A 1 250 ? -7.701 10.328 -3.585 1.00 94.62 250 PRO A C 1
ATOM 2059 O O . PRO A 1 250 ? -8.674 10.602 -2.889 1.00 94.62 250 PRO A O 1
ATOM 2062 N N . GLU A 1 251 ? -6.470 10.711 -3.239 1.00 94.75 251 GLU A N 1
ATOM 2063 C CA . GLU A 1 251 ? -6.211 11.492 -2.023 1.00 94.75 251 GLU A CA 1
ATOM 2064 C C . GLU A 1 251 ? -6.783 12.917 -2.114 1.00 94.75 251 GLU A C 1
ATOM 2066 O O . GLU A 1 251 ? -7.303 13.441 -1.128 1.00 94.75 251 GLU A O 1
ATOM 2071 N N . ILE A 1 252 ? -6.768 13.525 -3.307 1.00 95.06 252 ILE A N 1
ATOM 2072 C CA . ILE A 1 252 ? -7.463 14.793 -3.573 1.00 95.06 252 ILE A CA 1
ATOM 2073 C C . ILE A 1 252 ? -8.981 14.615 -3.461 1.00 95.06 252 ILE A C 1
ATOM 2075 O O . ILE A 1 252 ? -9.644 15.483 -2.900 1.00 95.06 252 ILE A O 1
ATOM 2079 N N . LEU A 1 253 ? -9.548 13.508 -3.954 1.00 94.38 253 LEU A N 1
ATOM 2080 C CA . LEU A 1 253 ? -10.982 13.228 -3.809 1.00 94.38 253 LEU A CA 1
ATOM 2081 C C . LEU A 1 253 ? -11.394 13.171 -2.337 1.00 94.38 253 LEU A C 1
ATOM 2083 O O . LEU A 1 253 ? -12.351 13.840 -1.954 1.00 94.38 253 LEU A O 1
ATOM 2087 N N . ILE A 1 254 ? -10.627 12.464 -1.503 1.00 93.12 254 ILE A N 1
ATOM 2088 C CA . ILE A 1 254 ? -10.866 12.429 -0.055 1.00 93.12 254 ILE A CA 1
ATOM 2089 C C . ILE A 1 254 ? -10.797 13.843 0.538 1.00 93.12 254 ILE A C 1
ATOM 2091 O O . ILE A 1 254 ? -11.651 14.209 1.343 1.00 93.12 254 ILE A O 1
ATOM 2095 N N . ALA A 1 255 ? -9.833 14.666 0.115 1.00 93.31 255 ALA A N 1
ATOM 2096 C CA . ALA A 1 255 ? -9.732 16.056 0.568 1.00 93.31 255 ALA A CA 1
ATOM 2097 C C . ALA A 1 255 ? -10.930 16.931 0.157 1.00 93.31 255 ALA A C 1
ATOM 2099 O O . ALA A 1 255 ? -11.235 17.916 0.826 1.00 93.31 255 ALA A O 1
ATOM 2100 N N . LEU A 1 256 ? -11.642 16.551 -0.904 1.00 93.25 256 LEU A N 1
ATOM 2101 C CA . LEU A 1 256 ? -12.886 17.176 -1.357 1.00 93.25 256 LEU A CA 1
ATOM 2102 C C . LEU A 1 256 ? -14.146 16.517 -0.757 1.00 93.25 256 LEU A C 1
ATOM 2104 O O . LEU A 1 256 ? -15.252 16.763 -1.247 1.00 93.25 256 LEU A O 1
ATOM 2108 N N . ASN A 1 257 ? -13.996 15.692 0.287 1.00 91.31 257 ASN A N 1
ATOM 2109 C CA . ASN A 1 257 ? -15.062 14.891 0.904 1.00 91.31 257 ASN A CA 1
ATOM 2110 C C . ASN A 1 257 ? -15.789 13.970 -0.094 1.00 91.31 257 ASN A C 1
ATOM 2112 O O . ASN A 1 257 ? -16.998 13.770 0.003 1.00 91.31 257 ASN A O 1
ATOM 2116 N N . GLN A 1 258 ? -15.058 13.438 -1.075 1.00 92.94 258 GLN A N 1
ATOM 2117 C CA . GLN A 1 258 ? -15.552 12.467 -2.052 1.00 92.94 258 GLN A CA 1
ATOM 2118 C C . GLN A 1 258 ? -15.009 11.067 -1.756 1.00 92.94 258 GLN A C 1
ATOM 2120 O O . GLN A 1 258 ? -13.946 10.941 -1.137 1.00 92.94 258 GLN A O 1
ATOM 2125 N N . PRO A 1 259 ? -15.708 10.002 -2.191 1.00 92.19 259 PRO A N 1
ATOM 2126 C CA . PRO A 1 259 ? -15.227 8.643 -1.995 1.00 92.19 259 PRO A CA 1
ATOM 2127 C C . PRO A 1 259 ? -13.882 8.424 -2.693 1.00 92.19 259 PRO A C 1
ATOM 2129 O O . PRO A 1 259 ? -13.618 8.963 -3.772 1.00 92.19 259 PRO A O 1
ATOM 2132 N N . TYR A 1 260 ? -13.038 7.597 -2.076 1.00 90.69 260 TYR A N 1
ATOM 2133 C CA . TYR A 1 260 ? -11.815 7.117 -2.710 1.00 90.69 260 TYR A CA 1
ATOM 2134 C C . TYR A 1 260 ? -12.182 6.329 -3.971 1.00 90.69 260 TYR A C 1
ATOM 2136 O O . TYR A 1 260 ? -12.999 5.409 -3.915 1.00 90.69 260 TYR A O 1
ATOM 2144 N N . PHE A 1 261 ? -11.574 6.679 -5.105 1.00 92.06 261 PHE A N 1
ATOM 2145 C CA . PHE A 1 261 ? -11.824 5.995 -6.368 1.00 92.06 261 PHE A CA 1
ATOM 2146 C C . PHE A 1 261 ? -10.589 6.004 -7.271 1.00 92.06 261 PHE A C 1
ATOM 2148 O O . PHE A 1 261 ? -10.131 7.065 -7.700 1.00 92.06 261 PHE A O 1
ATOM 2155 N N . ASP A 1 262 ? -10.059 4.820 -7.589 1.00 91.69 262 ASP A N 1
ATOM 2156 C CA . ASP A 1 262 ? -8.956 4.663 -8.537 1.00 91.69 262 ASP A CA 1
ATOM 2157 C C . ASP A 1 262 ? -9.494 4.543 -9.971 1.00 91.69 262 ASP A C 1
ATOM 2159 O O . ASP A 1 262 ? -9.873 3.468 -10.433 1.00 91.69 262 ASP A O 1
ATOM 2163 N N . PHE A 1 263 ? -9.458 5.650 -10.717 1.00 91.31 263 PHE A N 1
ATOM 2164 C CA . PHE A 1 263 ? -9.976 5.730 -12.089 1.00 91.31 263 PHE A CA 1
ATOM 2165 C C . PHE A 1 263 ? -9.290 4.816 -13.102 1.00 91.31 263 PHE A C 1
ATOM 2167 O O . PHE A 1 263 ? -9.789 4.701 -14.223 1.00 91.31 263 PHE A O 1
ATOM 2174 N N . LYS A 1 264 ? -8.143 4.213 -12.773 1.00 91.31 264 LYS A N 1
ATOM 2175 C CA . LYS A 1 264 ? -7.527 3.208 -13.643 1.00 91.31 264 LYS A CA 1
ATOM 2176 C C . LYS A 1 264 ? -7.857 1.778 -13.228 1.00 91.31 264 LYS A C 1
ATOM 2178 O O . LYS A 1 264 ? -7.497 0.888 -13.993 1.00 91.31 264 LYS A O 1
ATOM 2183 N N . ASN A 1 265 ? -8.453 1.533 -12.058 1.00 89.25 265 ASN A N 1
ATOM 2184 C CA . ASN A 1 265 ? -8.822 0.181 -11.656 1.00 89.25 265 ASN A CA 1
ATOM 2185 C C . ASN A 1 265 ? -10.037 -0.282 -12.468 1.00 89.25 265 ASN A C 1
ATOM 2187 O O . ASN A 1 265 ? -10.943 0.498 -12.748 1.00 89.25 265 ASN A O 1
ATOM 2191 N N . ILE A 1 266 ? -10.009 -1.529 -12.939 1.00 90.94 266 ILE A N 1
ATOM 2192 C CA . ILE A 1 266 ? -11.010 -2.041 -13.882 1.00 90.94 266 ILE A CA 1
ATOM 2193 C C . ILE A 1 266 ? -11.462 -3.412 -13.412 1.00 90.94 266 ILE A C 1
ATOM 2195 O O . ILE A 1 266 ? -10.633 -4.283 -13.150 1.00 90.94 266 ILE A O 1
ATOM 2199 N N . TRP A 1 267 ? -12.767 -3.649 -13.376 1.00 90.62 267 TRP A N 1
ATOM 2200 C CA . TRP A 1 267 ? -13.310 -4.992 -13.200 1.00 90.62 267 TRP A CA 1
ATOM 2201 C C . TRP A 1 267 ? -12.782 -5.949 -14.299 1.00 90.62 267 TRP A C 1
ATOM 2203 O O . TRP A 1 267 ? -12.675 -5.546 -15.463 1.00 90.62 267 TRP A O 1
ATOM 2213 N N . PRO A 1 268 ? -12.440 -7.215 -13.991 1.00 86.12 268 PRO A N 1
ATOM 2214 C CA . PRO A 1 268 ? -12.635 -7.914 -12.716 1.00 86.12 268 PRO A CA 1
ATOM 2215 C C . PRO A 1 268 ? -11.493 -7.754 -11.701 1.00 86.12 268 PRO A C 1
ATOM 2217 O O . PRO A 1 268 ? -11.542 -8.391 -10.655 1.00 86.12 268 PRO A O 1
ATOM 2220 N N . LEU A 1 269 ? -10.462 -6.950 -11.996 1.00 83.81 269 LEU A N 1
ATOM 2221 C CA . LEU A 1 269 ? -9.376 -6.681 -11.043 1.00 83.81 269 LEU A CA 1
ATOM 2222 C C . LEU A 1 269 ? -9.878 -5.855 -9.850 1.00 83.81 269 LEU A C 1
ATOM 2224 O O . LEU A 1 269 ? -9.451 -6.084 -8.725 1.00 83.81 269 LEU A O 1
ATOM 2228 N N . ASP A 1 270 ? -10.794 -4.925 -10.116 1.00 85.88 270 ASP A N 1
ATOM 2229 C CA . ASP A 1 270 ? -11.559 -4.198 -9.103 1.00 85.88 270 ASP A CA 1
ATOM 2230 C C . ASP A 1 270 ? -12.739 -5.059 -8.636 1.00 85.88 270 ASP A C 1
ATOM 2232 O O . ASP A 1 270 ? -13.810 -5.074 -9.252 1.00 85.88 270 ASP A O 1
ATOM 2236 N N . TYR A 1 271 ? -12.495 -5.903 -7.635 1.00 82.38 271 TYR A N 1
ATOM 2237 C CA . TYR A 1 271 ? -13.412 -6.980 -7.269 1.00 82.38 271 TYR A CA 1
ATOM 2238 C C . TYR A 1 271 ? -14.604 -6.519 -6.422 1.00 82.38 271 TYR A C 1
ATOM 2240 O O . TYR A 1 271 ? -15.668 -7.138 -6.479 1.00 82.38 271 TYR A O 1
ATOM 2248 N N . ASP A 1 272 ? -14.431 -5.446 -5.655 1.00 84.62 272 ASP A N 1
ATOM 2249 C CA . ASP A 1 272 ? -15.405 -4.867 -4.729 1.00 84.62 272 ASP A CA 1
ATOM 2250 C C . ASP A 1 272 ? -16.241 -3.741 -5.358 1.00 84.62 272 ASP A C 1
ATOM 2252 O O . ASP A 1 272 ? -17.216 -3.295 -4.757 1.00 84.62 272 ASP A O 1
ATOM 2256 N N . PHE A 1 273 ? -15.938 -3.335 -6.597 1.00 90.12 273 PHE A N 1
ATOM 2257 C CA . PHE A 1 273 ? -16.642 -2.268 -7.323 1.00 90.12 273 PHE A CA 1
ATOM 2258 C C . PHE A 1 273 ? -18.174 -2.414 -7.317 1.00 90.12 273 PHE A C 1
ATOM 2260 O O . PHE A 1 273 ? -18.901 -1.428 -7.208 1.00 90.12 273 PHE A O 1
ATOM 2267 N N . PHE A 1 274 ? -18.669 -3.652 -7.428 1.00 89.94 274 PHE A N 1
ATOM 2268 C CA . PHE A 1 274 ? -20.101 -3.967 -7.447 1.00 89.94 274 PHE A CA 1
ATOM 2269 C C . PHE A 1 274 ? -20.665 -4.387 -6.083 1.00 89.94 274 PHE A C 1
ATOM 2271 O O . PHE A 1 274 ? -21.806 -4.831 -6.029 1.00 89.94 274 PHE A O 1
ATOM 2278 N N . TYR A 1 275 ? -19.897 -4.295 -4.994 1.00 87.31 275 TYR A N 1
ATOM 2279 C CA . TYR A 1 275 ? -20.389 -4.626 -3.655 1.00 87.31 275 TYR A CA 1
ATOM 2280 C C . TYR A 1 275 ? -21.407 -3.594 -3.176 1.00 87.31 275 TYR A C 1
ATOM 2282 O O . TYR A 1 275 ? -21.287 -2.402 -3.463 1.00 87.31 275 TYR A O 1
ATOM 2290 N N . ASP A 1 276 ? -22.380 -4.050 -2.388 1.00 84.56 276 ASP A N 1
ATOM 2291 C CA . ASP A 1 276 ? -23.487 -3.230 -1.892 1.00 84.56 276 ASP A CA 1
ATOM 2292 C C . ASP A 1 276 ? -22.996 -1.958 -1.188 1.00 84.56 276 ASP A C 1
ATOM 2294 O O . ASP A 1 276 ? -23.530 -0.871 -1.406 1.00 84.56 276 ASP A O 1
ATOM 2298 N N . SER A 1 277 ? -21.932 -2.070 -0.386 1.00 85.38 277 SER A N 1
ATOM 2299 C CA . SER A 1 277 ? -21.303 -0.938 0.300 1.00 85.38 277 SER A CA 1
ATOM 2300 C C . SER A 1 277 ? -20.753 0.103 -0.676 1.00 85.38 277 SER A C 1
ATOM 2302 O O . SER A 1 277 ? -20.978 1.302 -0.489 1.00 85.38 277 SER A O 1
ATOM 2304 N N . GLN A 1 278 ? -20.063 -0.338 -1.729 1.00 89.25 278 GLN A N 1
ATOM 2305 C CA . GLN A 1 278 ? -19.447 0.546 -2.714 1.00 89.25 278 GLN A CA 1
ATOM 2306 C C . GLN A 1 278 ? -20.509 1.194 -3.605 1.00 89.25 278 GLN A C 1
ATOM 2308 O O . GLN A 1 278 ? -20.487 2.408 -3.798 1.00 89.25 278 GLN A O 1
ATOM 2313 N N . LEU A 1 279 ? -21.490 0.419 -4.080 1.00 91.31 279 LEU A N 1
ATOM 2314 C CA . LEU A 1 279 ? -22.608 0.930 -4.874 1.00 91.31 279 LEU A CA 1
ATOM 2315 C C . LEU A 1 279 ? -23.405 1.984 -4.102 1.00 91.31 279 LEU A C 1
ATOM 2317 O O . LEU A 1 279 ? -23.636 3.076 -4.620 1.00 91.31 279 LEU A O 1
ATOM 2321 N N . ASN A 1 280 ? -23.761 1.704 -2.846 1.00 91.62 280 ASN A N 1
ATOM 2322 C CA . ASN A 1 280 ? -24.477 2.661 -2.003 1.00 91.62 280 ASN A CA 1
ATOM 2323 C C . ASN A 1 280 ? -23.650 3.923 -1.738 1.00 91.62 280 ASN A C 1
ATOM 2325 O O . ASN A 1 280 ? -24.193 5.028 -1.780 1.00 91.62 280 ASN A O 1
ATOM 2329 N N . THR A 1 281 ? -22.338 3.787 -1.531 1.00 92.00 281 THR A N 1
ATOM 2330 C CA . THR A 1 281 ? -21.434 4.936 -1.375 1.00 92.00 281 THR A CA 1
ATOM 2331 C C . TH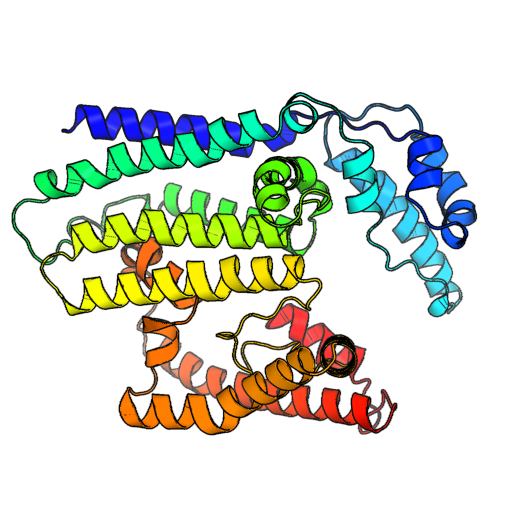R A 1 281 ? -21.412 5.797 -2.639 1.00 92.00 281 THR A C 1
ATOM 2333 O O . THR A 1 281 ? -21.609 7.008 -2.563 1.00 92.00 281 THR A O 1
ATOM 2336 N N . LEU A 1 282 ? -21.241 5.198 -3.821 1.00 93.00 282 LEU A N 1
ATOM 2337 C CA . LEU A 1 282 ? -21.187 5.937 -5.085 1.00 93.00 282 LEU A CA 1
ATOM 2338 C C . LEU A 1 282 ? -22.529 6.593 -5.439 1.00 93.00 282 LEU A C 1
ATOM 2340 O O . LEU A 1 282 ? -22.552 7.746 -5.863 1.00 93.00 282 LEU A O 1
ATOM 2344 N N . LEU A 1 283 ? -23.650 5.902 -5.226 1.00 93.19 283 LEU A N 1
ATOM 2345 C CA . LEU A 1 283 ? -24.983 6.438 -5.517 1.00 93.19 283 LEU A CA 1
ATOM 2346 C C . LEU A 1 283 ? -25.396 7.559 -4.551 1.00 93.19 283 LEU A C 1
ATOM 2348 O O . LEU A 1 283 ? -26.094 8.487 -4.958 1.00 93.19 283 LEU A O 1
ATOM 2352 N N . SER A 1 284 ? -24.952 7.506 -3.291 1.00 93.19 284 SER A N 1
ATOM 2353 C CA . SER A 1 284 ? -25.234 8.550 -2.293 1.00 93.19 284 SER A CA 1
ATOM 2354 C C . SER A 1 284 ? -24.287 9.755 -2.369 1.00 93.19 284 SER A C 1
ATOM 2356 O O . SER A 1 284 ? -24.635 10.828 -1.880 1.00 93.19 284 SER A O 1
ATOM 2358 N N . SER A 1 285 ? -23.141 9.636 -3.051 1.00 91.19 285 SER A N 1
ATOM 2359 C CA . SER A 1 285 ? -22.129 10.704 -3.193 1.00 91.19 285 SER A CA 1
ATOM 2360 C C . SER A 1 285 ? -22.450 11.738 -4.292 1.00 91.19 285 SER A C 1
ATOM 2362 O O . SER A 1 285 ? -21.560 12.391 -4.838 1.00 91.19 285 SER A O 1
ATOM 2364 N N . GLY A 1 286 ? -23.725 11.901 -4.653 1.00 91.75 286 GLY A N 1
ATOM 2365 C CA . GLY A 1 286 ? -24.178 12.904 -5.621 1.00 91.75 286 GLY A CA 1
ATOM 2366 C C . GLY A 1 286 ? -23.676 12.681 -7.055 1.00 91.75 286 GLY A C 1
ATOM 2367 O O . GLY A 1 286 ? -23.444 11.557 -7.499 1.00 91.75 286 GLY A O 1
ATOM 2368 N N . SER A 1 287 ? -23.526 13.770 -7.818 1.00 92.75 287 SER A N 1
ATOM 2369 C CA . SER A 1 287 ? -23.206 13.712 -9.256 1.00 92.75 287 SER A CA 1
ATOM 2370 C C . SER A 1 287 ? -21.839 13.095 -9.558 1.00 92.75 287 SER A C 1
ATOM 2372 O O . SER A 1 287 ? -21.692 12.384 -10.552 1.00 92.75 287 SER A O 1
ATOM 2374 N N . ILE A 1 288 ? -20.845 13.341 -8.705 1.00 92.94 288 ILE A N 1
ATOM 2375 C CA . ILE A 1 288 ? -19.490 12.819 -8.887 1.00 92.94 288 ILE A CA 1
ATOM 2376 C C . ILE A 1 288 ? -19.415 11.317 -8.592 1.00 92.94 288 ILE A C 1
ATOM 2378 O O . ILE A 1 288 ? -18.760 10.593 -9.339 1.00 92.94 288 ILE A O 1
ATOM 2382 N N . GLY A 1 289 ? -20.144 10.824 -7.586 1.00 92.69 289 GLY A N 1
ATOM 2383 C CA . GLY A 1 289 ? -20.244 9.389 -7.318 1.00 92.69 289 GLY A CA 1
ATOM 2384 C C . GLY A 1 289 ? -20.940 8.631 -8.453 1.00 92.69 289 GLY A C 1
ATOM 2385 O O . GLY A 1 289 ? -20.447 7.599 -8.910 1.00 92.69 289 GLY A O 1
ATOM 2386 N N . ILE A 1 290 ? -22.012 9.203 -9.014 1.00 93.69 290 ILE A N 1
ATOM 2387 C CA . ILE A 1 290 ? -22.664 8.665 -10.220 1.00 93.69 290 ILE A CA 1
ATOM 2388 C C . ILE A 1 290 ? -21.694 8.665 -11.412 1.00 93.69 290 ILE A C 1
ATOM 2390 O O . ILE A 1 290 ? -21.627 7.682 -12.151 1.00 93.69 290 ILE A O 1
ATOM 2394 N N . PHE A 1 291 ? -20.906 9.731 -11.594 1.00 95.44 291 PHE A N 1
ATOM 2395 C CA . PHE A 1 291 ? -19.879 9.779 -12.636 1.00 95.44 291 PHE A CA 1
ATOM 2396 C C . PHE A 1 291 ? -18.836 8.664 -12.473 1.00 95.44 291 PHE A C 1
ATOM 2398 O O . PHE A 1 291 ? -18.508 8.010 -13.459 1.00 95.44 291 PHE A O 1
ATOM 2405 N N . MET A 1 292 ? -18.349 8.406 -11.256 1.00 95.00 292 MET A N 1
ATOM 2406 C CA . MET A 1 292 ? -17.396 7.322 -10.973 1.00 95.00 292 MET A CA 1
ATOM 2407 C C . MET A 1 292 ? -17.976 5.942 -11.303 1.00 95.00 292 MET A C 1
ATOM 2409 O O . MET A 1 292 ? -17.308 5.128 -11.942 1.00 95.00 292 MET A O 1
ATOM 2413 N N . LEU A 1 293 ? -19.239 5.698 -10.937 1.00 94.56 293 LEU A N 1
ATOM 2414 C CA . LEU A 1 293 ? -19.936 4.454 -11.265 1.00 94.56 293 LEU A CA 1
ATOM 2415 C C . LEU A 1 293 ? -20.050 4.263 -12.787 1.00 94.56 293 LEU A C 1
ATOM 2417 O O . LEU A 1 293 ? -19.693 3.210 -13.319 1.00 94.56 293 LEU A O 1
ATOM 2421 N N . ILE A 1 294 ? -20.496 5.300 -13.503 1.00 95.38 294 ILE A N 1
ATOM 2422 C CA . ILE A 1 294 ? -20.594 5.281 -14.968 1.00 95.38 294 ILE A CA 1
ATOM 2423 C C . ILE A 1 294 ? -19.212 5.080 -15.596 1.00 95.38 294 ILE A C 1
ATOM 2425 O O . ILE A 1 294 ? -19.078 4.301 -16.537 1.00 95.38 294 ILE A O 1
ATOM 2429 N N . TRP A 1 295 ? -18.181 5.744 -15.075 1.00 95.38 295 TRP A N 1
ATOM 2430 C CA . TRP A 1 295 ? -16.808 5.614 -15.550 1.00 95.38 295 TRP A CA 1
ATOM 2431 C C . TRP A 1 295 ? -16.293 4.179 -15.427 1.00 95.38 295 TRP A C 1
ATOM 2433 O O . TRP A 1 295 ? -15.777 3.642 -16.407 1.00 95.38 295 TRP A O 1
ATOM 2443 N N . GLY A 1 296 ? -16.483 3.534 -14.272 1.00 93.56 296 GLY A N 1
ATOM 2444 C CA . GLY A 1 296 ? -16.090 2.138 -14.072 1.00 93.56 296 GLY A CA 1
ATOM 2445 C C . GLY A 1 296 ? -16.766 1.198 -15.075 1.00 93.56 296 GLY A C 1
ATOM 2446 O O . GLY A 1 296 ? -16.095 0.396 -15.725 1.00 93.56 296 GLY A O 1
ATOM 2447 N N . ILE A 1 297 ? -18.074 1.365 -15.308 1.00 94.25 297 ILE A N 1
ATOM 2448 C CA . ILE A 1 297 ? -18.823 0.573 -16.300 1.00 94.25 297 ILE A CA 1
ATOM 2449 C C . ILE A 1 297 ? -18.341 0.863 -17.732 1.00 94.25 297 ILE A C 1
ATOM 2451 O O . ILE A 1 297 ? -18.122 -0.064 -18.517 1.00 94.25 297 ILE A O 1
ATOM 2455 N N . LEU A 1 298 ? -18.129 2.134 -18.083 1.00 95.88 298 LEU A N 1
ATOM 2456 C CA . LEU A 1 298 ? -17.631 2.534 -19.401 1.00 95.88 298 LEU A CA 1
ATOM 2457 C C . LEU A 1 298 ? -16.223 2.004 -19.672 1.00 95.88 298 LEU A C 1
ATOM 2459 O O . LEU A 1 298 ? -15.939 1.600 -20.800 1.00 95.88 298 LEU A O 1
ATOM 2463 N N . LEU A 1 299 ? -15.345 1.957 -18.669 1.00 94.06 299 LEU A N 1
ATOM 2464 C CA . LEU A 1 299 ? -14.025 1.355 -18.824 1.00 94.06 299 LEU A CA 1
ATOM 2465 C C . LEU A 1 299 ? -14.117 -0.127 -19.179 1.00 94.06 299 LEU A C 1
ATOM 2467 O O . LEU A 1 299 ? -13.353 -0.582 -20.026 1.00 94.06 299 LEU A O 1
ATOM 2471 N N . ILE A 1 300 ? -15.062 -0.865 -18.601 1.00 92.56 300 ILE A N 1
ATOM 2472 C CA . ILE A 1 300 ? -15.260 -2.290 -18.892 1.00 92.56 300 ILE A CA 1
ATOM 2473 C C . ILE A 1 300 ? -15.828 -2.481 -20.303 1.00 92.56 300 ILE A C 1
ATOM 2475 O O . ILE A 1 300 ? -15.274 -3.239 -21.099 1.00 92.56 300 ILE A O 1
ATOM 2479 N N . VAL A 1 301 ? -16.932 -1.796 -20.618 1.00 94.44 301 VAL A N 1
ATOM 2480 C CA . VAL A 1 301 ? -17.720 -2.039 -21.841 1.00 94.44 301 VAL A CA 1
ATOM 2481 C C . VAL A 1 301 ? -17.095 -1.385 -23.073 1.00 94.44 301 VAL A C 1
ATOM 2483 O O . VAL A 1 301 ? -17.186 -1.928 -24.172 1.00 94.44 301 VAL A O 1
ATOM 2486 N N . VAL A 1 302 ? -16.451 -0.230 -22.908 1.00 95.50 302 VAL A N 1
ATOM 2487 C CA . VAL A 1 302 ? -15.902 0.566 -24.016 1.00 95.50 302 VAL A CA 1
ATOM 2488 C C . VAL A 1 302 ? -14.384 0.660 -23.918 1.00 95.50 302 VAL A C 1
ATOM 2490 O O . VAL A 1 302 ? -13.689 0.309 -24.871 1.00 95.50 302 VAL A O 1
ATOM 2493 N N . GLY A 1 303 ? -13.853 1.085 -22.769 1.00 93.94 303 GLY A N 1
ATOM 2494 C CA . GLY A 1 303 ? -12.423 1.349 -22.590 1.00 93.94 303 GLY A CA 1
ATOM 2495 C C . GLY A 1 303 ? -11.542 0.140 -22.909 1.00 93.94 303 GLY A C 1
ATOM 2496 O O . GLY A 1 303 ? -10.657 0.221 -23.762 1.00 93.94 303 GLY A O 1
ATOM 2497 N N . VAL A 1 304 ? -11.803 -1.005 -22.273 1.00 93.81 304 VAL A N 1
ATOM 2498 C CA . VAL A 1 304 ? -11.021 -2.231 -22.454 1.00 93.81 304 VAL A CA 1
ATOM 2499 C C . VAL A 1 304 ? -11.114 -2.748 -23.894 1.00 93.81 304 VAL A C 1
ATOM 2501 O O . VAL A 1 304 ? -10.044 -2.959 -24.479 1.00 93.81 304 VAL A O 1
ATOM 2504 N N . PRO A 1 305 ? -12.299 -2.917 -24.520 1.00 94.00 305 PRO A N 1
ATOM 2505 C CA . PRO A 1 305 ? -12.387 -3.351 -25.915 1.00 94.00 305 PRO A CA 1
ATOM 2506 C C . PRO A 1 305 ? -11.680 -2.412 -26.894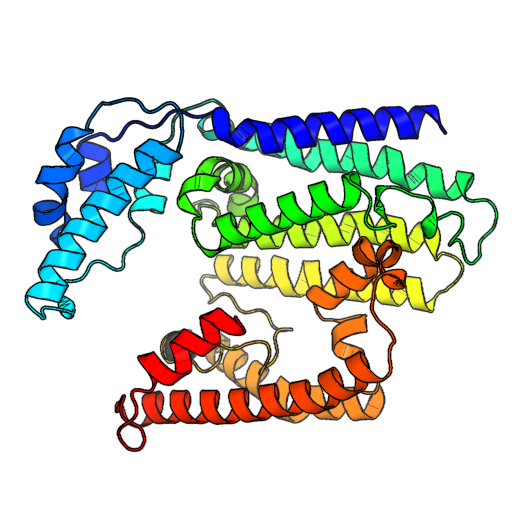 1.00 94.00 305 PRO A C 1
ATOM 2508 O O . PRO A 1 305 ? -10.883 -2.886 -27.705 1.00 94.00 305 PRO A O 1
ATOM 2511 N N . VAL A 1 306 ? -11.889 -1.094 -26.783 1.00 95.56 306 VAL A N 1
ATOM 2512 C CA . VAL A 1 306 ? -11.265 -0.095 -27.669 1.00 95.56 306 VAL A CA 1
ATOM 2513 C C . VAL A 1 306 ? -9.744 -0.138 -27.544 1.00 95.56 306 VAL A C 1
ATOM 2515 O O . VAL A 1 306 ? -9.033 -0.276 -28.542 1.00 95.56 306 VAL A O 1
ATOM 2518 N N . MET A 1 307 ? -9.222 -0.092 -26.319 1.00 94.56 307 MET A N 1
ATOM 2519 C CA . MET A 1 307 ? -7.778 -0.112 -26.093 1.00 94.56 307 MET A CA 1
ATOM 2520 C C . MET A 1 307 ? -7.150 -1.445 -26.511 1.00 94.56 307 MET A C 1
ATOM 2522 O O . MET A 1 307 ? -6.045 -1.472 -27.053 1.00 94.56 307 MET A O 1
ATOM 2526 N N . THR A 1 308 ? -7.861 -2.558 -26.323 1.00 94.06 308 THR A N 1
ATOM 2527 C CA . THR A 1 308 ? -7.393 -3.883 -26.751 1.00 94.06 308 THR A CA 1
ATOM 2528 C C . THR A 1 308 ? -7.378 -4.018 -28.268 1.00 94.06 308 THR A C 1
ATOM 2530 O O . THR A 1 308 ? -6.453 -4.630 -28.799 1.00 94.06 308 THR A O 1
ATOM 2533 N N . TYR A 1 309 ? -8.350 -3.428 -28.965 1.00 94.44 309 TYR A N 1
ATOM 2534 C CA . TYR A 1 309 ? -8.408 -3.419 -30.424 1.00 94.44 309 TYR A CA 1
ATOM 2535 C C . TYR A 1 309 ? -7.224 -2.658 -31.040 1.00 94.44 309 TYR A C 1
ATOM 2537 O O . TYR A 1 309 ? -6.561 -3.183 -31.933 1.00 94.44 309 TYR A O 1
ATOM 2545 N N . PHE A 1 310 ? -6.897 -1.467 -30.525 1.00 95.44 310 PHE A N 1
ATOM 2546 C CA . PHE A 1 310 ? -5.817 -0.639 -31.082 1.00 95.44 310 PHE A CA 1
ATOM 2547 C C . PHE A 1 310 ? -4.411 -1.014 -30.590 1.00 95.44 310 PHE A C 1
ATOM 2549 O O . PHE A 1 310 ? -3.458 -0.971 -31.366 1.00 95.44 310 PHE A O 1
ATOM 2556 N N . PHE A 1 311 ? -4.257 -1.379 -29.314 1.00 91.31 311 PHE A N 1
ATOM 2557 C CA . PHE A 1 311 ? -2.941 -1.563 -28.679 1.00 91.31 311 PHE A CA 1
ATOM 2558 C C . PHE A 1 311 ? -2.639 -3.015 -28.280 1.00 91.31 311 PHE A C 1
ATOM 2560 O O . PHE A 1 311 ? -1.535 -3.327 -27.820 1.00 91.31 311 PHE A O 1
ATOM 2567 N N . GLY A 1 312 ? -3.596 -3.927 -28.465 1.00 91.88 312 GLY A N 1
ATOM 2568 C CA . GLY A 1 312 ? -3.456 -5.340 -28.131 1.00 91.88 312 GLY A CA 1
ATOM 2569 C C . GLY A 1 312 ? -3.495 -5.628 -26.627 1.00 91.88 312 GLY A C 1
ATOM 2570 O O . GLY A 1 312 ? -3.498 -4.746 -25.779 1.00 91.88 312 GLY A O 1
ATOM 2571 N N . LYS A 1 313 ? -3.465 -6.913 -26.264 1.00 83.94 313 LYS A N 1
ATOM 2572 C CA . LYS A 1 313 ? -3.773 -7.431 -24.910 1.00 83.94 313 LYS A CA 1
ATOM 2573 C C . LYS A 1 313 ? -2.890 -6.943 -23.747 1.00 83.94 313 LYS A C 1
ATOM 2575 O O . LYS A 1 313 ? -3.169 -7.272 -22.602 1.00 83.94 313 LYS A O 1
ATOM 2580 N N . ARG A 1 314 ? -1.783 -6.240 -24.006 1.00 86.69 314 ARG A N 1
ATOM 2581 C CA . ARG A 1 314 ? -0.784 -5.877 -22.978 1.00 86.69 314 ARG A CA 1
ATOM 2582 C C . ARG A 1 314 ? -0.786 -4.402 -22.603 1.00 86.69 314 ARG A C 1
ATOM 2584 O O . ARG A 1 314 ? 0.035 -4.020 -21.771 1.00 86.69 314 ARG A O 1
ATOM 2591 N N . TRP A 1 315 ? -1.664 -3.595 -23.199 1.00 92.31 315 TRP A N 1
ATOM 2592 C CA . TRP A 1 315 ? -1.699 -2.150 -22.980 1.00 92.31 315 TRP A CA 1
ATOM 2593 C C . TRP A 1 315 ? -1.816 -1.815 -21.483 1.00 92.31 315 TRP A C 1
ATOM 2595 O O . TRP A 1 315 ? -0.959 -1.111 -20.956 1.00 92.31 315 TRP A O 1
ATOM 2605 N N . TYR A 1 316 ? -2.764 -2.431 -20.768 1.00 92.56 316 TYR A N 1
ATOM 2606 C CA . TYR A 1 316 ? -3.029 -2.127 -19.361 1.00 92.56 316 TYR A CA 1
ATOM 2607 C C . TYR A 1 316 ? -1.840 -2.491 -18.465 1.00 92.56 316 TYR A C 1
ATOM 2609 O O . TYR A 1 316 ? -1.219 -1.615 -17.863 1.00 92.56 316 TYR A O 1
ATOM 2617 N N . CYS A 1 317 ? -1.431 -3.764 -18.458 1.00 89.50 317 CYS A N 1
ATOM 2618 C CA . CYS A 1 317 ? -0.331 -4.246 -17.615 1.00 89.50 317 CYS A CA 1
ATOM 2619 C C . CYS A 1 317 ? 1.035 -3.636 -17.962 1.00 89.50 317 CYS A C 1
ATOM 2621 O O . CYS A 1 317 ? 1.949 -3.690 -17.148 1.00 89.50 317 CYS A O 1
ATOM 2623 N N . SER A 1 318 ? 1.214 -3.096 -19.169 1.00 90.69 318 SER A N 1
ATOM 2624 C CA . SER A 1 318 ? 2.504 -2.546 -19.600 1.00 90.69 318 SER A CA 1
ATOM 2625 C C . SER A 1 318 ? 2.599 -1.029 -19.462 1.00 90.69 318 SER A C 1
ATOM 2627 O O . SER A 1 318 ? 3.725 -0.535 -19.462 1.00 90.69 318 SER A O 1
ATOM 2629 N N . TRP A 1 319 ? 1.474 -0.308 -19.390 1.00 93.94 319 TRP A N 1
ATOM 2630 C CA . TRP A 1 319 ? 1.450 1.159 -19.489 1.00 93.94 319 TRP A CA 1
ATOM 2631 C C . TRP A 1 319 ? 0.645 1.873 -18.399 1.00 93.94 319 TRP A C 1
ATOM 2633 O O . TRP A 1 319 ? 0.910 3.052 -18.168 1.00 93.94 319 TRP A O 1
ATOM 2643 N N . VAL A 1 320 ? -0.287 1.187 -17.729 1.00 94.25 320 VAL A N 1
ATOM 2644 C CA . VAL A 1 320 ? -1.273 1.816 -16.828 1.00 94.25 320 VAL A CA 1
ATOM 2645 C C . VAL A 1 320 ? -1.315 1.158 -15.447 1.00 94.25 320 VAL A C 1
ATOM 2647 O O . VAL A 1 320 ? -1.307 1.844 -14.430 1.00 94.25 320 VAL A O 1
ATOM 2650 N N . CYS A 1 321 ? -1.353 -0.172 -15.395 1.00 92.56 321 CYS A N 1
ATOM 2651 C CA . CYS A 1 321 ? -1.554 -0.930 -14.163 1.00 92.56 321 CYS A CA 1
ATOM 2652 C C . CYS A 1 321 ? -0.412 -0.724 -13.153 1.00 92.56 321 CYS A C 1
ATOM 2654 O O . CYS A 1 321 ? 0.762 -0.822 -13.518 1.00 92.56 321 CYS A O 1
ATOM 2656 N N . GLY A 1 322 ? -0.762 -0.561 -11.872 1.00 90.00 322 GLY A N 1
ATOM 2657 C CA . GLY A 1 322 ? 0.201 -0.455 -10.770 1.00 90.00 322 GLY A CA 1
ATOM 2658 C C . GLY A 1 322 ? 1.105 -1.683 -10.667 1.00 90.00 322 GLY A C 1
ATOM 2659 O O . GLY A 1 322 ? 2.326 -1.550 -10.740 1.00 90.00 322 GLY A O 1
ATOM 2660 N N . CYS A 1 323 ? 0.525 -2.891 -10.641 1.00 90.12 323 CYS A N 1
ATOM 2661 C CA . CYS A 1 323 ? 1.270 -4.163 -10.638 1.00 90.12 323 CYS A CA 1
ATOM 2662 C C . CYS A 1 323 ? 2.263 -4.246 -11.803 1.00 90.12 323 CYS A C 1
ATOM 2664 O O . CYS A 1 323 ? 3.410 -4.671 -11.644 1.00 90.12 323 CYS A O 1
ATOM 2666 N N . GLY A 1 324 ? 1.827 -3.761 -12.966 1.00 90.19 324 GLY A N 1
ATOM 2667 C CA . GLY A 1 324 ? 2.661 -3.561 -14.141 1.00 90.19 324 GLY A CA 1
ATOM 2668 C C . GLY A 1 324 ? 3.827 -2.610 -13.894 1.00 90.19 324 GLY A C 1
ATOM 2669 O O . GLY A 1 324 ? 4.960 -2.941 -14.234 1.00 90.19 324 GLY A O 1
ATOM 2670 N N . ALA A 1 325 ? 3.576 -1.462 -13.263 1.00 93.75 325 ALA A N 1
ATOM 2671 C CA . ALA A 1 325 ? 4.585 -0.468 -12.911 1.00 93.75 325 ALA A CA 1
ATOM 2672 C C . ALA A 1 325 ? 5.703 -1.066 -12.050 1.00 93.75 325 ALA A C 1
ATOM 2674 O O . ALA A 1 325 ? 6.881 -0.909 -12.383 1.00 93.75 325 ALA A O 1
ATOM 2675 N N . LEU A 1 326 ? 5.364 -1.801 -10.988 1.00 93.50 326 LEU A N 1
ATOM 2676 C CA . LEU A 1 326 ? 6.357 -2.417 -10.106 1.00 93.50 326 LEU A CA 1
ATOM 2677 C C . LEU A 1 326 ? 7.112 -3.561 -10.803 1.00 93.50 326 LEU A C 1
ATOM 2679 O O . LEU A 1 326 ? 8.342 -3.631 -10.722 1.00 93.50 326 LEU A O 1
ATOM 2683 N N . ALA A 1 327 ? 6.407 -4.415 -11.552 1.00 92.38 327 ALA A N 1
ATOM 2684 C CA . ALA A 1 327 ? 7.013 -5.511 -12.310 1.00 92.38 327 ALA A CA 1
ATOM 2685 C C . ALA A 1 327 ? 7.969 -5.003 -13.399 1.00 92.38 327 ALA A C 1
ATOM 2687 O O . ALA A 1 327 ? 9.058 -5.545 -13.597 1.00 92.38 327 ALA A O 1
ATOM 2688 N N . GLU A 1 328 ? 7.585 -3.939 -14.100 1.00 91.56 328 GLU A N 1
ATOM 2689 C CA . GLU A 1 328 ? 8.399 -3.341 -15.143 1.00 91.56 328 GLU A CA 1
ATOM 2690 C C . GLU A 1 328 ? 9.570 -2.542 -14.566 1.00 91.56 328 GLU A C 1
ATOM 2692 O O . GLU A 1 328 ? 10.596 -2.488 -15.236 1.00 91.56 328 GLU A O 1
ATOM 2697 N N . THR A 1 329 ? 9.461 -1.936 -13.380 1.00 93.94 329 THR A N 1
ATOM 2698 C CA . THR A 1 329 ? 10.540 -1.149 -12.753 1.00 93.94 329 THR A CA 1
ATOM 2699 C C . THR A 1 329 ? 11.427 -1.999 -11.844 1.00 93.94 329 THR A C 1
ATOM 2701 O O . THR A 1 329 ? 12.538 -2.369 -12.230 1.00 93.94 329 THR A O 1
ATOM 2704 N N . ALA A 1 330 ? 10.952 -2.321 -10.643 1.00 92.38 330 ALA A N 1
ATOM 2705 C CA . ALA A 1 330 ? 11.690 -3.073 -9.639 1.00 92.38 330 ALA A CA 1
ATOM 2706 C C . ALA A 1 330 ? 11.884 -4.547 -10.027 1.00 92.38 330 ALA A C 1
ATOM 2708 O O . ALA A 1 330 ? 12.932 -5.119 -9.729 1.00 92.38 330 ALA A O 1
ATOM 2709 N N . GLY A 1 331 ? 10.908 -5.134 -10.726 1.00 91.31 331 GLY A N 1
ATOM 2710 C CA . GLY A 1 331 ? 10.892 -6.547 -11.112 1.00 91.31 331 GLY A CA 1
ATOM 2711 C C . GLY A 1 331 ? 11.765 -6.926 -12.317 1.00 91.31 331 GLY A C 1
ATOM 2712 O O . GLY A 1 331 ? 12.070 -8.107 -12.488 1.00 91.31 331 GLY A O 1
ATOM 2713 N N . ASP A 1 332 ? 12.225 -5.967 -13.134 1.00 89.56 332 ASP A N 1
ATOM 2714 C CA . ASP A 1 332 ? 13.020 -6.231 -14.354 1.00 89.56 332 ASP A CA 1
ATOM 2715 C C . ASP A 1 332 ? 14.227 -7.173 -14.127 1.00 89.56 332 ASP A C 1
ATOM 2717 O O . ASP A 1 332 ? 14.411 -8.094 -14.928 1.00 89.56 332 ASP A O 1
ATOM 2721 N N . PRO A 1 333 ? 15.023 -7.043 -13.040 1.00 89.31 333 PRO A N 1
ATOM 2722 C CA . PRO A 1 333 ? 16.163 -7.924 -12.774 1.00 89.31 333 PRO A CA 1
ATOM 2723 C C . PRO A 1 333 ? 15.813 -9.367 -12.394 1.00 89.31 333 PRO A C 1
ATOM 2725 O O . PRO A 1 333 ? 16.734 -10.170 -12.273 1.00 89.31 333 PRO A O 1
ATOM 2728 N N . PHE A 1 334 ? 14.538 -9.692 -12.163 1.00 91.06 334 PHE A N 1
ATOM 2729 C CA . PHE A 1 334 ? 14.075 -11.019 -11.737 1.00 91.06 334 PHE A CA 1
ATOM 2730 C C . PHE A 1 334 ? 13.389 -11.800 -12.865 1.00 91.06 334 PHE A C 1
ATOM 2732 O O . PHE A 1 334 ? 12.982 -12.944 -12.675 1.00 91.06 334 PHE A O 1
ATOM 2739 N N . ARG A 1 335 ? 13.267 -11.218 -14.065 1.00 88.31 335 ARG A N 1
ATOM 2740 C CA . ARG A 1 335 ? 12.464 -11.772 -15.168 1.00 88.31 335 ARG A CA 1
ATOM 2741 C C . ARG A 1 335 ? 12.950 -13.132 -15.679 1.00 88.31 335 ARG A C 1
ATOM 2743 O O . ARG A 1 335 ? 12.176 -13.891 -16.256 1.00 88.31 335 ARG A O 1
ATOM 2750 N N . GLN A 1 336 ? 14.221 -13.452 -15.464 1.00 89.19 336 GLN A N 1
ATOM 2751 C CA . GLN A 1 336 ? 14.814 -14.759 -15.746 1.00 89.19 336 GLN A CA 1
ATOM 2752 C C . GLN A 1 336 ? 14.308 -15.878 -14.827 1.00 89.19 336 GLN A C 1
ATOM 2754 O O . GLN A 1 336 ? 14.434 -17.039 -15.194 1.00 89.19 336 GLN A O 1
ATOM 2759 N N . LEU A 1 337 ? 13.754 -15.551 -13.654 1.00 90.00 337 LEU A N 1
ATOM 2760 C CA . LEU A 1 337 ? 13.268 -16.540 -12.687 1.00 90.00 337 LEU A CA 1
ATOM 2761 C C . LEU A 1 337 ? 11.868 -17.071 -13.012 1.00 90.00 337 LEU A C 1
ATOM 2763 O O . LEU A 1 337 ? 11.464 -18.076 -12.427 1.00 90.00 337 LEU A O 1
ATOM 2767 N N . SER A 1 338 ? 11.149 -16.395 -13.913 1.00 88.69 338 SER A N 1
ATOM 2768 C CA . SER A 1 338 ? 9.837 -16.811 -14.410 1.00 88.69 338 SER A CA 1
ATOM 2769 C C . SER A 1 338 ? 9.959 -18.114 -15.203 1.00 88.69 338 SER A C 1
ATOM 2771 O O . SER A 1 338 ? 10.799 -18.221 -16.100 1.00 88.69 338 SER A O 1
ATOM 2773 N N . ASP A 1 339 ? 9.114 -19.094 -14.869 1.00 89.31 339 ASP A N 1
ATOM 2774 C CA . ASP A 1 339 ? 9.037 -20.352 -15.607 1.00 89.31 339 ASP A CA 1
ATOM 2775 C C . ASP A 1 339 ? 8.417 -20.119 -16.992 1.00 89.31 339 ASP A C 1
ATOM 2777 O O . ASP A 1 339 ? 7.329 -19.562 -17.123 1.00 89.31 339 ASP A O 1
ATOM 2781 N N . LYS A 1 340 ? 9.133 -20.549 -18.033 1.00 88.75 340 LYS A N 1
ATOM 2782 C CA . LYS A 1 340 ? 8.724 -20.451 -19.443 1.00 88.75 340 LYS A CA 1
ATOM 2783 C C . LYS A 1 340 ? 8.391 -21.819 -20.037 1.00 88.75 340 LYS A C 1
ATOM 2785 O O . LYS A 1 340 ? 8.315 -21.959 -21.258 1.00 88.75 340 LYS A O 1
ATOM 2790 N N . SER A 1 341 ? 8.245 -22.839 -19.192 1.00 94.44 341 SER A N 1
ATOM 2791 C CA . SER A 1 341 ? 7.872 -24.181 -19.611 1.00 94.44 341 SER A CA 1
ATOM 2792 C C . SER A 1 341 ? 6.501 -24.187 -20.294 1.00 94.44 341 SER A C 1
ATOM 2794 O O . SER A 1 341 ? 5.591 -23.423 -19.959 1.00 94.44 341 SER A O 1
ATOM 2796 N N . LEU A 1 342 ? 6.315 -25.113 -21.239 1.00 94.19 342 LEU A N 1
ATOM 2797 C CA . LEU A 1 342 ? 5.013 -25.321 -21.880 1.00 94.19 342 LEU A CA 1
ATOM 2798 C C . LEU A 1 342 ? 3.927 -25.698 -20.862 1.00 94.19 342 LEU A C 1
ATOM 2800 O O . LEU A 1 342 ? 2.754 -25.411 -21.090 1.00 94.19 342 LEU A O 1
ATOM 2804 N N . LYS A 1 343 ? 4.305 -26.328 -19.741 1.00 95.06 343 LYS A N 1
ATOM 2805 C CA . LYS A 1 343 ? 3.383 -26.676 -18.656 1.00 95.06 343 LYS A CA 1
ATOM 2806 C C . LYS A 1 343 ? 2.835 -25.420 -17.980 1.00 95.06 343 LYS A C 1
ATOM 2808 O O . LYS A 1 343 ? 1.618 -25.284 -17.904 1.00 95.06 343 LYS A O 1
ATOM 2813 N N . ALA A 1 344 ? 3.708 -24.501 -17.557 1.00 92.25 344 ALA A N 1
ATOM 2814 C CA . ALA A 1 344 ? 3.300 -23.240 -16.939 1.00 92.25 344 ALA A CA 1
ATOM 2815 C C . ALA A 1 344 ? 2.366 -22.444 -17.861 1.00 92.25 344 ALA A C 1
ATOM 2817 O O . ALA A 1 344 ? 1.290 -22.019 -17.449 1.00 92.25 344 ALA A O 1
ATOM 2818 N N . TRP A 1 345 ? 2.712 -22.353 -19.145 1.00 91.75 345 TRP A N 1
ATOM 2819 C CA . TRP A 1 345 ? 1.892 -21.646 -20.125 1.00 91.75 345 TRP A CA 1
ATOM 2820 C C . TRP A 1 345 ? 0.521 -22.300 -20.383 1.00 91.75 345 TRP A C 1
ATOM 2822 O O . TRP A 1 345 ? -0.480 -21.599 -20.543 1.00 91.75 345 TRP A O 1
ATOM 2832 N N . LYS A 1 346 ? 0.442 -23.641 -20.415 1.00 93.62 346 LYS A N 1
ATOM 2833 C CA . LYS A 1 346 ? -0.843 -24.356 -20.539 1.00 93.62 346 LYS A CA 1
ATOM 2834 C C . LYS A 1 346 ? -1.751 -24.081 -19.338 1.00 93.62 346 LYS A C 1
ATOM 2836 O O . LYS A 1 346 ? -2.947 -23.883 -19.534 1.00 93.62 346 LYS A O 1
ATOM 2841 N N . ILE A 1 347 ? -1.179 -24.042 -18.132 1.00 93.31 347 ILE A N 1
ATOM 2842 C CA . ILE A 1 347 ? -1.905 -23.714 -16.899 1.00 93.31 347 ILE A CA 1
ATOM 2843 C C . ILE A 1 347 ? -2.406 -22.268 -16.952 1.00 93.31 347 ILE A C 1
ATOM 2845 O O . ILE A 1 347 ? -3.604 -22.049 -16.801 1.00 93.31 347 ILE A O 1
ATOM 2849 N N . GLU A 1 348 ? -1.528 -21.299 -17.244 1.00 89.31 348 GLU A N 1
ATOM 2850 C CA . GLU A 1 348 ? -1.879 -19.872 -17.337 1.00 89.31 348 GLU A CA 1
ATOM 2851 C C . GLU A 1 348 ? -3.052 -19.647 -18.299 1.00 89.31 348 GLU A C 1
ATOM 2853 O O . GLU A 1 348 ? -4.024 -18.971 -17.967 1.00 89.31 348 GLU A O 1
ATOM 2858 N N . ARG A 1 349 ? -3.010 -20.288 -19.472 1.00 89.94 349 ARG A N 1
ATOM 2859 C CA . ARG A 1 349 ? -4.055 -20.165 -20.490 1.00 89.94 349 ARG A CA 1
ATOM 2860 C C . ARG A 1 349 ? -5.438 -20.566 -19.979 1.00 89.94 349 ARG A C 1
ATOM 2862 O O . ARG A 1 349 ? -6.400 -19.863 -20.275 1.00 89.94 349 ARG A O 1
ATOM 2869 N N . TRP A 1 350 ? -5.564 -21.696 -19.290 1.00 91.50 350 TRP A N 1
ATOM 2870 C CA . TRP A 1 350 ? -6.869 -22.159 -18.811 1.00 91.50 350 TRP A CA 1
ATOM 2871 C C . TRP A 1 350 ? -7.299 -21.420 -17.539 1.00 91.50 350 TRP A C 1
ATOM 2873 O O . TRP A 1 350 ? -8.447 -20.993 -17.438 1.00 91.50 350 TRP A O 1
ATOM 2883 N N . MET A 1 351 ? -6.357 -21.172 -16.624 1.00 92.06 351 MET A N 1
ATOM 2884 C CA . MET A 1 351 ? -6.609 -20.497 -15.351 1.00 92.06 351 MET A CA 1
ATOM 2885 C C . MET A 1 351 ? -7.198 -19.095 -15.537 1.00 92.06 351 MET A C 1
ATOM 2887 O O . MET A 1 351 ? -8.140 -18.752 -14.835 1.00 92.06 351 MET A O 1
ATOM 2891 N N . VAL A 1 352 ? -6.722 -18.311 -16.514 1.00 88.81 352 VAL A N 1
ATOM 2892 C CA . VAL A 1 352 ? -7.272 -16.966 -16.788 1.00 88.81 352 VAL A CA 1
ATOM 2893 C C . VAL A 1 352 ? -8.764 -17.017 -17.138 1.00 88.81 352 VAL A C 1
ATOM 2895 O O . VAL A 1 352 ? -9.529 -16.172 -16.682 1.00 88.81 352 VAL A O 1
ATOM 2898 N N . HIS A 1 353 ? -9.202 -18.021 -17.905 1.00 90.25 353 HIS A N 1
ATOM 2899 C CA . HIS A 1 353 ? -10.619 -18.180 -18.243 1.00 90.25 353 HIS A CA 1
ATOM 2900 C C . HIS A 1 353 ? -11.427 -18.674 -17.040 1.00 90.25 353 HIS A C 1
ATOM 2902 O O . HIS A 1 353 ? -12.541 -18.205 -16.834 1.00 90.25 353 HIS A O 1
ATOM 2908 N N . GLY A 1 354 ? -10.859 -19.568 -16.222 1.00 90.69 354 GLY A N 1
ATOM 2909 C CA . GLY A 1 354 ? -11.479 -20.008 -14.970 1.00 90.69 354 GLY A CA 1
ATOM 2910 C C . GLY A 1 354 ? -11.717 -18.849 -13.999 1.00 90.69 354 GLY A C 1
ATOM 2911 O O . GLY A 1 354 ? -12.829 -18.686 -13.506 1.00 90.69 354 GLY A O 1
ATOM 2912 N N . VAL A 1 355 ? -10.706 -17.996 -13.799 1.00 88.69 355 VAL A N 1
ATOM 2913 C CA . VAL A 1 355 ? -10.812 -16.781 -12.973 1.00 88.69 355 VAL A CA 1
ATOM 2914 C C . VAL A 1 355 ? -11.855 -15.817 -13.541 1.00 88.69 355 VAL A C 1
ATOM 2916 O O . VAL A 1 355 ? -12.654 -15.282 -12.782 1.00 88.69 355 VAL A O 1
ATOM 2919 N N . LEU A 1 356 ? -11.908 -15.629 -14.865 1.00 89.25 356 LEU A N 1
ATOM 2920 C CA . LEU A 1 356 ? -12.908 -14.759 -15.494 1.00 89.25 356 LEU A CA 1
ATOM 2921 C C . LEU A 1 356 ? -14.340 -15.282 -15.312 1.00 89.25 356 LEU A C 1
ATOM 2923 O O . LEU A 1 356 ? -15.224 -14.512 -14.952 1.00 89.25 356 LEU A O 1
ATOM 2927 N N . VAL A 1 357 ? -14.576 -16.577 -15.547 1.00 91.06 357 VAL A N 1
ATOM 2928 C CA . VAL A 1 357 ? -15.896 -17.196 -15.331 1.00 91.06 357 VAL A CA 1
ATOM 2929 C C . VAL A 1 357 ? -16.310 -17.049 -13.871 1.00 91.06 357 VAL A C 1
ATOM 2931 O O . VAL A 1 357 ? -17.444 -16.663 -13.595 1.00 91.06 357 VAL A O 1
ATOM 2934 N N . PHE A 1 358 ? -15.382 -17.295 -12.945 1.00 87.38 358 PHE A N 1
ATOM 2935 C CA . PHE A 1 358 ? -15.627 -17.103 -11.524 1.00 87.38 358 PHE A CA 1
ATOM 2936 C C . PHE A 1 358 ? -16.004 -15.651 -11.205 1.00 87.38 358 PHE A C 1
ATOM 2938 O O . PHE A 1 358 ? -17.040 -15.429 -10.588 1.00 87.38 358 PHE A O 1
ATOM 2945 N N . ALA A 1 359 ? -15.245 -14.667 -11.698 1.00 88.56 359 ALA A N 1
ATOM 2946 C CA . ALA A 1 359 ? -15.531 -13.247 -11.495 1.00 88.56 359 ALA A CA 1
ATOM 2947 C C . ALA A 1 359 ? -16.905 -12.824 -12.053 1.00 88.56 359 ALA A C 1
ATOM 2949 O O . ALA A 1 359 ? -17.619 -12.062 -11.410 1.00 88.56 359 ALA A O 1
ATOM 2950 N N . VAL A 1 360 ? -17.319 -13.348 -13.214 1.00 90.81 360 VAL A N 1
ATOM 2951 C CA . VAL A 1 360 ? -18.655 -13.085 -13.785 1.00 90.81 360 VAL A CA 1
ATOM 2952 C C . VAL A 1 360 ? -19.765 -13.644 -12.893 1.00 90.81 360 VAL A C 1
ATOM 2954 O O . VAL A 1 360 ? -20.721 -12.930 -12.593 1.00 90.81 360 VAL A O 1
ATOM 2957 N N . ILE A 1 361 ? -19.644 -14.904 -12.453 1.00 88.44 361 ILE A N 1
ATOM 2958 C CA . ILE A 1 361 ? -20.628 -15.551 -11.566 1.00 88.44 361 ILE A CA 1
ATOM 2959 C C . ILE A 1 361 ? -20.725 -14.788 -10.244 1.00 88.44 361 ILE A C 1
ATOM 2961 O O . ILE A 1 361 ? -21.821 -14.484 -9.779 1.00 88.44 361 ILE A O 1
ATOM 2965 N N . MET A 1 362 ? -19.569 -14.442 -9.681 1.00 84.44 362 MET A N 1
ATOM 2966 C CA . MET A 1 362 ? -19.427 -13.635 -8.478 1.00 84.44 362 MET A CA 1
ATOM 2967 C C . MET A 1 362 ? -20.179 -12.313 -8.591 1.00 84.44 362 MET A C 1
ATOM 2969 O O . MET A 1 362 ? -21.080 -12.045 -7.801 1.00 84.44 362 MET A O 1
ATOM 2973 N N . T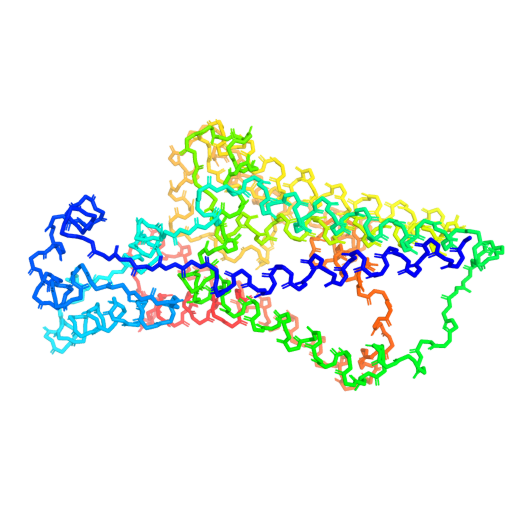HR A 1 363 ? -19.852 -11.506 -9.598 1.00 88.44 363 THR A N 1
ATOM 2974 C CA . THR A 1 363 ? -20.490 -10.206 -9.815 1.00 88.44 363 THR A CA 1
ATOM 2975 C C . THR A 1 363 ? -21.989 -10.338 -10.062 1.00 88.44 363 THR A C 1
ATOM 2977 O O . THR A 1 363 ? -22.756 -9.550 -9.518 1.00 88.44 363 THR A O 1
ATOM 2980 N N . GLY A 1 364 ? -22.429 -11.365 -10.797 1.00 88.50 364 GLY A N 1
ATOM 2981 C CA . GLY A 1 364 ? -23.852 -11.663 -10.958 1.00 88.50 364 GLY A CA 1
ATOM 2982 C C . GLY A 1 364 ? -24.554 -11.960 -9.627 1.00 88.50 364 GLY A C 1
ATOM 2983 O O . GLY A 1 364 ? -25.634 -11.431 -9.377 1.00 88.50 364 GLY A O 1
ATOM 2984 N N . GLY A 1 365 ? -23.927 -12.751 -8.750 1.00 85.06 365 GLY A N 1
ATOM 2985 C CA . GLY A 1 365 ? -24.459 -13.069 -7.422 1.00 85.06 365 GLY A CA 1
ATOM 2986 C C . GLY A 1 365 ? -24.528 -11.859 -6.487 1.00 85.06 365 GLY A C 1
ATOM 2987 O O . GLY A 1 365 ? -25.521 -11.685 -5.777 1.00 85.06 365 GLY A O 1
ATOM 2988 N N . VAL A 1 366 ? -23.513 -10.991 -6.520 1.00 85.12 366 VAL A N 1
ATOM 2989 C CA . VAL A 1 366 ? -23.520 -9.741 -5.747 1.00 85.12 366 VAL A CA 1
ATOM 2990 C C . VAL A 1 366 ? -24.619 -8.802 -6.238 1.00 85.12 366 VAL A C 1
ATOM 2992 O O . VAL A 1 366 ? -25.443 -8.373 -5.439 1.00 85.12 366 VAL A O 1
ATOM 2995 N N . LEU A 1 367 ? -24.710 -8.553 -7.547 1.00 87.88 367 LEU A N 1
ATOM 2996 C CA . LEU A 1 367 ? -25.752 -7.689 -8.107 1.00 87.88 367 LEU A CA 1
ATOM 2997 C C . LEU A 1 367 ? -27.160 -8.238 -7.847 1.00 87.88 367 LEU A C 1
ATOM 2999 O O . LEU A 1 367 ? -28.071 -7.472 -7.548 1.00 87.88 367 LEU A O 1
ATOM 3003 N N . TYR A 1 368 ? -27.352 -9.558 -7.913 1.00 86.19 368 TYR A N 1
ATOM 3004 C CA . TYR A 1 368 ? -28.621 -10.178 -7.530 1.00 86.19 368 TYR A CA 1
ATOM 3005 C C . TYR A 1 368 ? -28.983 -9.869 -6.074 1.00 86.19 368 TYR A C 1
ATOM 3007 O O . TYR A 1 368 ? -30.116 -9.472 -5.798 1.00 86.19 368 TYR A O 1
ATOM 3015 N N . THR A 1 369 ? -28.022 -10.021 -5.159 1.00 83.69 369 THR A N 1
ATOM 3016 C CA . THR A 1 369 ? -28.218 -9.731 -3.731 1.00 83.69 369 THR A CA 1
ATOM 3017 C C . THR A 1 369 ? -28.588 -8.260 -3.536 1.00 83.69 369 THR A C 1
ATOM 3019 O O . THR A 1 369 ? -29.589 -7.971 -2.883 1.00 83.69 369 THR A O 1
ATOM 3022 N N . TYR A 1 370 ? -27.873 -7.353 -4.207 1.00 84.88 370 TYR A N 1
ATOM 3023 C CA . TYR A 1 370 ? -28.130 -5.914 -4.177 1.00 84.88 370 TYR A CA 1
ATOM 3024 C C . TYR A 1 370 ? -29.552 -5.546 -4.629 1.00 84.88 370 TYR A C 1
ATOM 3026 O O . TYR A 1 370 ? -30.251 -4.799 -3.949 1.00 84.88 370 TYR A O 1
ATOM 3034 N N . PHE A 1 371 ? -30.012 -6.080 -5.769 1.00 87.06 371 PHE A N 1
ATOM 3035 C CA . PHE A 1 371 ? -31.322 -5.726 -6.331 1.00 87.06 371 PHE A CA 1
ATOM 3036 C C . PHE A 1 371 ? -32.505 -6.422 -5.648 1.00 87.06 371 PHE A C 1
ATOM 3038 O O . PHE A 1 371 ? -33.608 -5.879 -5.649 1.00 87.06 371 PHE A O 1
ATOM 3045 N N . THR A 1 372 ? -32.312 -7.625 -5.103 1.00 83.50 372 THR A N 1
ATOM 3046 C CA . THR A 1 372 ? -33.406 -8.416 -4.506 1.00 83.50 372 THR A CA 1
ATOM 3047 C C . THR A 1 372 ? -33.471 -8.326 -2.985 1.00 83.50 372 THR A C 1
ATOM 3049 O O . THR A 1 372 ? -34.491 -8.691 -2.404 1.00 83.50 372 THR A O 1
ATOM 3052 N N . GLY A 1 373 ? -32.392 -7.892 -2.328 1.00 77.38 373 GLY A N 1
ATOM 3053 C CA . GLY A 1 373 ? -32.243 -7.959 -0.873 1.00 77.38 373 GLY A CA 1
ATOM 3054 C C . GLY A 1 373 ? -32.162 -9.390 -0.323 1.00 77.38 373 GLY A C 1
ATOM 3055 O O . GLY A 1 373 ? -32.218 -9.583 0.890 1.00 77.38 373 GLY A O 1
ATOM 3056 N N . SER A 1 374 ? -32.059 -10.406 -1.191 1.00 75.38 374 SER A N 1
ATOM 3057 C CA . SER A 1 374 ? -31.979 -11.813 -0.802 1.00 75.38 374 SER A CA 1
ATOM 3058 C C . SER A 1 374 ? -30.537 -12.307 -0.855 1.00 75.38 374 SER A C 1
ATOM 3060 O O . SER A 1 374 ? -29.929 -12.374 -1.921 1.00 75.38 374 SER A O 1
ATOM 3062 N N . TYR A 1 375 ? -30.017 -12.736 0.295 1.00 69.56 375 TYR A N 1
ATOM 3063 C CA . TYR A 1 375 ? -28.691 -13.356 0.424 1.00 69.56 375 TYR A CA 1
ATOM 3064 C C . TYR A 1 375 ? -28.664 -14.833 -0.002 1.00 69.56 375 TYR A C 1
ATOM 3066 O O . TYR A 1 375 ? -27.641 -15.501 0.134 1.00 69.56 375 TYR A O 1
ATOM 3074 N N . SER A 1 376 ? -29.784 -15.366 -0.507 1.00 66.69 376 SER A N 1
ATOM 3075 C CA . SER A 1 376 ? -29.884 -16.740 -0.997 1.00 66.69 376 SER A CA 1
ATOM 3076 C C . SER A 1 376 ? -30.084 -16.762 -2.511 1.00 66.69 376 SER A C 1
ATOM 3078 O O . SER A 1 376 ? -31.152 -16.398 -3.008 1.00 66.69 376 SER A O 1
ATOM 3080 N N . LEU A 1 377 ? -29.087 -17.254 -3.246 1.00 64.75 377 LEU A N 1
ATOM 3081 C CA . LEU A 1 377 ? -29.196 -17.546 -4.675 1.00 64.75 377 LEU A CA 1
ATOM 3082 C C . LEU A 1 377 ? -29.199 -19.071 -4.852 1.00 64.75 377 LEU A C 1
ATOM 3084 O O . LEU A 1 377 ? -28.210 -19.731 -4.554 1.00 64.75 377 LEU A O 1
ATOM 3088 N N . PHE A 1 378 ? -30.324 -19.649 -5.286 1.00 64.19 378 PHE A N 1
ATOM 3089 C CA . PHE A 1 378 ? -30.509 -21.111 -5.406 1.00 64.19 378 PHE A CA 1
ATOM 3090 C C . PHE A 1 378 ? -30.206 -21.907 -4.115 1.00 64.19 378 PHE A C 1
ATOM 3092 O O . PHE A 1 378 ? -29.725 -23.036 -4.173 1.00 64.19 378 PHE A O 1
ATOM 3099 N N . GLY A 1 379 ? -30.475 -21.324 -2.940 1.00 60.50 379 GLY A N 1
ATOM 3100 C CA . GLY A 1 379 ? -30.188 -21.947 -1.639 1.00 60.50 379 GLY A CA 1
ATOM 3101 C C . GLY A 1 379 ? -28.727 -21.840 -1.181 1.00 60.50 379 GLY A C 1
ATOM 3102 O O . GLY A 1 379 ? -28.383 -22.393 -0.140 1.00 60.50 379 GLY A O 1
ATOM 3103 N N . LEU A 1 380 ? -27.879 -21.125 -1.927 1.00 64.12 380 LEU A N 1
ATOM 3104 C CA . LEU A 1 380 ? -26.496 -20.821 -1.561 1.00 64.12 380 LEU A CA 1
ATOM 3105 C C . LEU A 1 380 ? -26.400 -19.397 -1.001 1.00 64.12 380 LEU A C 1
ATOM 3107 O O . LEU A 1 380 ? -26.978 -18.466 -1.565 1.00 64.12 380 LEU A O 1
ATOM 3111 N N . ASP A 1 381 ? -25.655 -19.243 0.092 1.00 68.75 381 ASP A N 1
ATOM 3112 C CA . ASP A 1 381 ? -25.376 -17.955 0.730 1.00 68.75 381 ASP A CA 1
ATOM 3113 C C . ASP A 1 381 ? -24.351 -17.165 -0.099 1.00 68.75 381 ASP A C 1
ATOM 3115 O O . ASP A 1 381 ? -23.182 -17.557 -0.222 1.00 68.75 381 ASP A O 1
ATOM 3119 N N . THR A 1 382 ? -24.792 -16.050 -0.682 1.00 65.31 382 THR A N 1
ATOM 3120 C CA . THR A 1 382 ? -23.974 -15.204 -1.561 1.00 65.31 382 THR A CA 1
ATOM 3121 C C . THR A 1 382 ? -22.852 -14.471 -0.819 1.00 65.31 382 THR A C 1
ATOM 3123 O O . THR A 1 382 ? -21.825 -14.145 -1.415 1.00 65.31 382 THR A O 1
ATOM 3126 N N . TYR A 1 383 ? -22.958 -14.258 0.489 1.00 63.72 383 TYR A N 1
ATOM 3127 C CA . TYR A 1 383 ? -21.885 -13.645 1.268 1.00 63.72 383 TYR A CA 1
ATOM 3128 C C . TYR A 1 383 ? -20.802 -14.674 1.614 1.00 63.72 383 TYR A C 1
ATOM 3130 O O . TYR A 1 383 ? -19.613 -14.489 1.325 1.00 63.72 383 TYR A O 1
ATOM 3138 N N . ASN A 1 384 ? -21.216 -15.802 2.196 1.00 62.69 384 ASN A N 1
ATOM 3139 C CA . ASN A 1 384 ? -20.288 -16.799 2.729 1.00 62.69 384 ASN A CA 1
ATOM 3140 C C . ASN A 1 384 ? -19.632 -17.671 1.651 1.00 62.69 384 ASN A C 1
ATOM 3142 O O . ASN A 1 384 ? -18.484 -18.081 1.830 1.00 62.69 384 ASN A O 1
ATOM 3146 N N . MET A 1 385 ? -20.325 -17.962 0.545 1.00 63.84 385 MET A N 1
ATOM 3147 C CA . MET A 1 385 ? -19.811 -18.871 -0.493 1.00 63.84 385 MET A CA 1
ATOM 3148 C C . MET A 1 385 ? -19.200 -18.148 -1.691 1.00 63.84 385 MET A C 1
ATOM 3150 O O . MET A 1 385 ? -18.414 -18.747 -2.423 1.00 63.84 385 MET A O 1
ATOM 3154 N N . LEU A 1 386 ? -19.551 -16.878 -1.891 1.00 67.38 386 LEU A N 1
ATOM 3155 C CA . LEU A 1 386 ? -19.121 -16.097 -3.044 1.00 67.38 386 LEU A CA 1
ATOM 3156 C C . LEU A 1 386 ? -18.203 -14.943 -2.597 1.00 67.38 386 LEU A C 1
ATOM 3158 O O . LEU A 1 386 ? -17.000 -14.989 -2.863 1.00 67.38 386 LEU A O 1
ATOM 3162 N N . GLN A 1 387 ? -18.718 -13.928 -1.891 1.00 66.06 387 GLN A N 1
ATOM 3163 C CA . GLN A 1 387 ? -17.950 -12.694 -1.622 1.00 66.06 387 GLN A CA 1
ATOM 3164 C C . GLN A 1 387 ? -16.699 -12.934 -0.766 1.00 66.06 387 GLN A C 1
ATOM 3166 O O . GLN A 1 387 ? -15.604 -12.480 -1.108 1.00 66.06 387 GLN A O 1
ATOM 3171 N N . ARG A 1 388 ? -16.839 -13.683 0.333 1.00 67.75 388 ARG A N 1
ATOM 3172 C CA . ARG A 1 388 ? -15.748 -13.906 1.291 1.00 67.75 388 ARG A CA 1
ATOM 3173 C C . ARG A 1 388 ? -14.599 -14.761 0.728 1.00 67.75 388 ARG A C 1
ATOM 3175 O O . ARG A 1 388 ? -13.449 -14.353 0.890 1.00 67.75 388 ARG A O 1
ATOM 3182 N N . PRO A 1 389 ? -14.839 -15.902 0.049 1.00 68.12 389 PRO A N 1
ATOM 3183 C CA . PRO A 1 389 ? -13.767 -16.652 -0.601 1.00 68.12 389 PRO A CA 1
ATOM 3184 C C . PRO A 1 389 ? -13.089 -15.852 -1.715 1.00 68.12 389 PRO A C 1
ATOM 3186 O O . PRO A 1 389 ? -11.870 -15.916 -1.845 1.00 68.12 389 PRO A O 1
ATOM 3189 N N . TYR A 1 390 ? -13.848 -15.074 -2.494 1.00 64.81 390 TYR A N 1
ATOM 3190 C CA . TYR A 1 390 ? -13.283 -14.269 -3.576 1.00 64.81 390 TYR A CA 1
ATOM 3191 C C . TYR A 1 390 ? -12.324 -13.197 -3.054 1.00 64.81 390 TYR A C 1
ATOM 3193 O O . TYR A 1 390 ? -11.176 -13.151 -3.489 1.00 64.81 390 TYR A O 1
ATOM 3201 N N . GLY A 1 391 ? -12.748 -12.418 -2.055 1.00 60.59 391 GLY A N 1
ATOM 3202 C CA . GLY A 1 391 ? -11.896 -11.404 -1.427 1.00 60.59 391 GLY A CA 1
ATOM 3203 C C . GLY A 1 391 ? -10.672 -11.973 -0.698 1.00 60.59 391 GLY A C 1
ATOM 3204 O O . GLY A 1 391 ? -9.709 -11.251 -0.492 1.00 60.59 391 GLY A O 1
ATOM 3205 N N . PHE A 1 392 ? -10.677 -13.258 -0.318 1.00 66.38 392 PHE A N 1
ATOM 3206 C CA . PHE A 1 392 ? -9.520 -13.910 0.308 1.00 66.38 392 PHE A CA 1
ATOM 3207 C C . PHE A 1 392 ? -8.552 -14.550 -0.700 1.00 66.38 392 PHE A C 1
ATOM 3209 O O . PHE A 1 392 ? -7.341 -14.476 -0.521 1.00 66.38 392 PHE A O 1
ATOM 3216 N N . PHE A 1 393 ? -9.066 -15.235 -1.728 1.00 62.94 393 PHE A N 1
ATOM 3217 C CA . PHE A 1 393 ? -8.233 -15.965 -2.693 1.00 62.94 393 PHE A CA 1
ATOM 3218 C C . PHE A 1 393 ? -7.780 -15.114 -3.880 1.00 62.94 393 PHE A C 1
ATOM 3220 O O . PHE A 1 393 ? -6.789 -15.462 -4.526 1.00 62.94 393 PHE A O 1
ATOM 3227 N N . ILE A 1 394 ? -8.534 -14.065 -4.211 1.00 61.34 394 ILE A N 1
ATOM 3228 C CA . ILE A 1 394 ? -8.292 -13.210 -5.380 1.00 61.34 394 ILE A CA 1
ATOM 3229 C C . ILE A 1 394 ? -8.014 -11.755 -4.973 1.00 61.34 394 ILE A C 1
ATOM 3231 O O . ILE A 1 394 ? -7.266 -11.090 -5.693 1.00 61.34 394 ILE A O 1
ATOM 3235 N N . GLY A 1 395 ? -8.591 -11.294 -3.856 1.00 47.16 395 GLY A N 1
ATOM 3236 C CA . GLY A 1 395 ? -8.451 -9.928 -3.333 1.00 47.16 395 GLY A CA 1
ATOM 3237 C C . GLY A 1 395 ? -7.105 -9.578 -2.714 1.00 47.16 395 GLY A C 1
ATOM 3238 O O . GLY A 1 395 ? -6.358 -10.503 -2.316 1.00 47.16 395 GLY A O 1
#